Protein AF-0000000086936862 (afdb_homodimer)

pLDDT: mean 96.29, std 4.04, range [77.06, 98.94]

Foldseek 3Di:
DAAQAQAAEEEEVLLWFLNVLLVVVSVVRNYAEYEYEYQPPVSQVVSQVVCCVVRVRHHYHYQYADLLDLCRLLVSVVVSCVVPVAHAEYELDFAAAAAQDPVRLVSRLSNQAVSLVSNVVSNLCGAFVLNPHPAHEYEREAACLCVDDDPPDSVSNSVSRVNSLVVQLVCQDPVNCVRGVYAGEYEHEQAEPTPRNVRHYHNDVVSVVCVVVVSVVFAYDYSNLSSVQVVVCRRDPGGSWYWYRGDSDHIDTCRVVVVVVVCVVCVVVD/DAAQAQAAEEEEVLLWFLNVLLVVVSVVRNYAEYEYEEQPPVSQVVSQVVCCVVRVRHHYHYQYADLLDLCRLLVSVVVSCVVPVAHAEYELDFAAAAAQDPVRLVSRLSNQAVSLVSNVVSNLCGAFVLNPHPAHEYEREAACLCVDDDPPDSVSNSVSRVNSLVVQLVCQDPVNCVGGNYAGEYEHEQAEPTPRNVRHYHNDVVSVVCVVVVSVVFAYDYSNLSSVQVVVCRRDPGGSWYWYRGDSDHIDTCRVVVVVVVCVVCVVVD

Organism: Bombyx mandarina (NCBI:txid7092)

Secondary structure (DSSP, 8-state):
----TT-EEEEET-SSHHHHHHHHHHHTTT-SEEEEEES-HHHHHHHHHHHHHH-TTSEEEEEE--TTSHHHHHHHHHHHHHHHS---EEEE-----B-SSHHHHHHHHIIIIIHHHHHHHHHHHHH-GGGT---EEEEEEEEGGGT---SSS-HHHHHHHHHHHHHHHHHHSHHHHHHH-EEEEEEEE-SB-SHHHHT-B-SSHHHHHHHHHHHTTS--B-HHHHHHHHHHHHHHPPTT-EEEE-TT---EE-HHHHHHHHHHHHGGG-/----TT-EEEEET-SSHHHHHHHHHHHTTT-SEEEEEES-HHHHHHHHHHHHHH-TTSEEEEEE--TTSHHHHHHHHHHHHHHHS---EEEE-----B-SSHHHHHHHHIIIIIHHHHHHHHHHHHH-GGGT---EEEEEEEEGGGT---SSS-HHHHHHHHHHHHHHHHHTSHHHHHHH-EEEEEEEE-SB-SHHHHT-B-SSHHHHHHHHHHHTTS--B-HHHHHHHHHHHHHHPPTT-EEEE-TT---EE-HHHHHHHHHHHHGGG-

Solvent-accessible surface area (backbone atoms only — not comparable to full-atom values): 25466 Å² total; per-residue (Å²): 121,54,82,53,60,63,31,30,35,39,28,32,34,19,42,47,49,45,26,34,30,36,56,57,57,44,56,75,46,50,27,38,32,39,39,31,26,22,71,51,57,68,49,21,48,53,49,26,52,52,45,41,68,74,35,77,83,32,47,53,43,57,41,80,24,51,54,72,38,61,69,43,39,54,45,53,54,50,49,46,30,72,72,73,65,56,60,36,35,38,36,40,52,39,66,58,43,35,38,55,42,73,70,41,36,50,49,25,45,32,37,40,33,52,25,38,51,51,51,48,53,52,46,45,67,63,14,16,39,78,74,75,25,85,14,37,39,38,37,41,58,36,29,50,48,45,28,50,81,55,52,54,55,60,40,69,52,26,8,34,22,24,14,42,47,47,26,36,35,18,60,6,26,65,74,43,21,77,55,25,48,39,33,22,33,30,40,23,36,41,53,45,68,36,69,52,62,75,49,64,38,41,66,41,70,69,35,54,70,48,24,56,63,56,54,66,72,49,58,67,19,48,29,56,41,42,26,54,14,48,51,52,40,63,26,63,57,54,50,29,32,33,30,39,23,41,54,64,39,75,48,39,81,43,37,67,36,48,52,54,16,38,52,45,41,35,52,78,78,106,121,53,81,52,60,65,32,30,34,40,28,34,34,18,42,48,48,45,27,33,30,37,55,57,58,43,56,77,46,50,27,39,32,38,39,31,25,20,71,52,55,69,49,21,51,50,49,26,53,53,45,41,68,74,34,77,81,31,46,53,43,58,41,81,24,51,54,70,39,59,69,44,40,52,46,53,54,50,50,46,32,71,73,72,66,56,61,36,36,38,35,41,52,39,64,58,42,37,38,56,41,73,68,41,35,50,51,25,45,32,37,40,32,52,24,38,50,51,50,48,54,52,48,45,66,62,14,15,39,76,74,76,26,84,13,37,38,38,36,42,58,37,30,49,49,46,30,48,82,54,54,55,58,60,40,69,52,25,8,34,22,24,15,41,48,48,26,39,35,19,61,7,26,65,74,44,20,74,54,24,48,40,32,22,34,30,38,22,36,41,53,43,68,35,69,52,64,77,48,64,37,42,65,41,70,71,37,56,69,48,25,56,63,56,54,66,73,48,59,67,17,49,27,56,42,42,26,53,14,48,52,52,40,62,27,64,56,52,51,28,32,33,30,39,24,40,54,65,37,76,47,39,82,42,37,65,37,48,53,52,16,38,52,45,41,35,52,79,78,108

Radius of gyration: 23.07 Å; Cα contacts (8 Å, |Δi|>4): 1267; chains: 2; bounding box: 48×73×50 Å

Nearest PDB structures (foldseek):
  6jhb-assembly1_B-2  TM=8.219E-01  e=3.643E-16  Microcystis aeruginosa FACHB-905 = DIANCHI905
  6jha-assembly1_B-2  TM=8.390E-01  e=5.750E-15  Microcystis aeruginosa FACHB-905 = DIANCHI905
  6j7u-assembly1_A  TM=8.292E-01  e=4.784E-15  uncultured bacterium
  6jh7-assembly1_A-2  TM=8.142E-01  e=4.090E-14  Microcystis aeruginosa FACHB-905 = DIANCHI905
  5bp4-assembly6_L  TM=6.911E-01  e=1.338E-10  Mycolicibacterium smegmatis MC2 155

Structure (mmCIF, N/CA/C/O backbone):
data_AF-0000000086936862-model_v1
#
loop_
_entity.id
_entity.type
_entity.pdbx_description
1 polymer '15-hydroxyprostaglandin dehydrogenase'
#
loop_
_atom_site.group_PDB
_atom_site.id
_atom_site.type_symbol
_atom_site.label_atom_id
_atom_site.label_alt_id
_atom_site.label_comp_id
_atom_site.label_asym_id
_atom_site.label_entity_id
_atom_site.label_seq_id
_atom_site.pdbx_PDB_ins_code
_atom_site.Cartn_x
_atom_site.Cartn_y
_atom_site.Cartn_z
_atom_site.occupancy
_atom_site.B_iso_or_equiv
_atom_site.auth_seq_id
_atom_site.auth_comp_id
_atom_site.auth_asym_id
_atom_site.auth_atom_id
_atom_site.pdbx_PDB_model_num
ATOM 1 N N . MET A 1 1 ? -8.422 30.094 0.228 1 84.31 1 MET A N 1
ATOM 2 C CA . MET A 1 1 ? -7.188 29.734 0.913 1 84.31 1 MET A CA 1
ATOM 3 C C . MET A 1 1 ? -7.445 29.422 2.383 1 84.31 1 MET A C 1
ATOM 5 O O . MET A 1 1 ? -8.242 30.109 3.033 1 84.31 1 MET A O 1
ATOM 9 N N . TYR A 1 2 ? -6.875 28.328 2.826 1 90.19 2 TYR A N 1
ATOM 10 C CA . TYR A 1 2 ? -7.062 27.906 4.211 1 90.19 2 TYR A CA 1
ATOM 11 C C . TYR A 1 2 ? -6.043 28.578 5.125 1 90.19 2 TYR A C 1
ATOM 13 O O . TYR A 1 2 ? -4.848 28.578 4.836 1 90.19 2 TYR A O 1
ATOM 21 N N . ASP A 1 3 ? -6.496 29.109 6.16 1 93.38 3 ASP A N 1
ATOM 22 C CA . ASP A 1 3 ? -5.691 29.875 7.098 1 93.38 3 ASP A CA 1
ATOM 23 C C . ASP A 1 3 ? -5.027 28.969 8.133 1 93.38 3 ASP A C 1
ATOM 25 O O . ASP A 1 3 ? -5.652 28.031 8.625 1 93.38 3 ASP A O 1
ATOM 29 N N . LEU A 1 4 ? -3.762 29.266 8.453 1 96.44 4 LEU A N 1
ATOM 30 C CA . LEU A 1 4 ? -3.006 28.453 9.398 1 96.44 4 LEU A CA 1
ATOM 31 C C . LEU A 1 4 ? -2.85 29.172 10.734 1 96.44 4 LEU A C 1
ATOM 33 O O . LEU A 1 4 ? -2.348 28.594 11.703 1 96.44 4 LEU A O 1
ATOM 37 N N . LYS A 1 5 ? -3.301 30.391 10.812 1 95.25 5 LYS A N 1
ATOM 38 C CA . LYS A 1 5 ? -3.18 31.172 12.031 1 95.25 5 LYS A CA 1
ATOM 39 C C . LYS A 1 5 ? -3.91 30.5 13.195 1 95.25 5 LYS A C 1
ATOM 41 O O . LYS A 1 5 ? -5.031 30.016 13.031 1 95.25 5 LYS A O 1
ATOM 46 N N . ASP A 1 6 ? -3.229 30.375 14.328 1 95.62 6 ASP A N 1
ATOM 47 C CA . ASP A 1 6 ? -3.758 29.922 15.609 1 95.62 6 ASP A CA 1
ATOM 48 C C . ASP A 1 6 ? -4.152 28.438 15.539 1 95.62 6 ASP A C 1
ATOM 50 O O . ASP A 1 6 ? -4.984 27.984 16.328 1 95.62 6 ASP A O 1
ATOM 54 N N . LYS A 1 7 ? -3.619 27.688 14.609 1 97.31 7 LYS A N 1
ATOM 55 C CA . LYS A 1 7 ? -3.955 26.281 14.461 1 97.31 7 LYS A CA 1
ATOM 56 C C . LYS A 1 7 ? -3.105 25.406 15.391 1 97.31 7 LYS A C 1
ATOM 58 O O . LYS A 1 7 ? -2.01 25.812 15.789 1 97.31 7 LYS A O 1
ATOM 63 N N . VAL A 1 8 ? -3.648 24.328 15.766 1 98.19 8 VAL A N 1
ATOM 64 C CA . VAL A 1 8 ? -2.973 23.297 16.547 1 98.19 8 VAL A CA 1
ATOM 65 C C . VAL A 1 8 ? -2.553 22.141 15.633 1 98.19 8 VAL A C 1
ATOM 67 O O . VAL A 1 8 ? -3.396 21.5 15.008 1 98.19 8 VAL A O 1
ATOM 70 N N . VAL A 1 9 ? -1.196 21.859 15.625 1 98.69 9 VAL A N 1
ATOM 71 C CA . VAL A 1 9 ? -0.634 20.984 14.602 1 98.69 9 VAL A CA 1
ATOM 72 C C . VAL A 1 9 ? 0.092 19.812 15.258 1 98.69 9 VAL A C 1
ATOM 74 O O . VAL A 1 9 ? 0.768 19.984 16.281 1 98.69 9 VAL A O 1
ATOM 77 N N . ILE A 1 10 ? -0.115 18.609 14.742 1 98.88 10 ILE A N 1
ATOM 78 C CA . ILE A 1 10 ? 0.704 17.453 15.07 1 98.88 10 ILE A CA 1
ATOM 79 C C . ILE A 1 10 ? 1.496 17.016 13.844 1 98.88 10 ILE A C 1
ATOM 81 O O . ILE A 1 10 ? 0.944 16.922 12.742 1 98.88 10 ILE A O 1
ATOM 85 N N . ILE A 1 11 ? 2.785 16.828 13.992 1 98.94 11 ILE A N 1
ATOM 86 C CA . ILE A 1 11 ? 3.652 16.359 12.922 1 98.94 11 ILE A CA 1
ATOM 87 C C . ILE A 1 11 ? 4.367 15.086 13.359 1 98.94 11 ILE A C 1
ATOM 89 O O . ILE A 1 11 ? 5.117 15.094 14.344 1 98.94 11 ILE A O 1
ATOM 93 N N . THR A 1 12 ? 4.137 13.992 12.695 1 98.88 12 THR A N 1
ATOM 94 C CA . THR A 1 12 ? 4.945 12.805 12.938 1 98.88 12 THR A CA 1
ATOM 95 C C . THR A 1 12 ? 6.254 12.875 12.156 1 98.88 12 THR A C 1
ATOM 97 O O . THR A 1 12 ? 6.293 13.414 11.047 1 98.88 12 THR A O 1
ATOM 100 N N . GLY A 1 13 ? 7.266 12.25 12.711 1 98.19 13 GLY A N 1
ATOM 101 C CA . GLY A 1 13 ? 8.57 12.414 12.086 1 98.19 13 GLY A CA 1
ATOM 102 C C . GLY A 1 13 ? 9.016 13.859 12 1 98.19 13 GLY A C 1
ATOM 103 O O . GLY A 1 13 ? 9.531 14.297 10.961 1 98.19 13 GLY A O 1
ATOM 104 N N . GLY A 1 14 ? 8.789 14.578 13.031 1 98.31 14 GLY A N 1
ATOM 105 C CA . GLY A 1 14 ? 8.93 16.031 12.938 1 98.31 14 GLY A CA 1
ATOM 106 C C . GLY A 1 14 ? 10.297 16.516 13.383 1 98.31 14 GLY A C 1
ATOM 107 O O . GLY A 1 14 ? 10.609 17.703 13.234 1 98.31 14 GLY A O 1
ATOM 108 N N . ALA A 1 15 ? 11.188 15.602 13.852 1 97.44 15 ALA A N 1
ATOM 109 C CA . ALA A 1 15 ? 12.414 16.062 14.508 1 97.44 15 ALA A CA 1
ATOM 110 C C . ALA A 1 15 ? 13.539 16.25 13.492 1 97.44 15 ALA A C 1
ATOM 112 O O . ALA A 1 15 ? 14.539 16.891 13.781 1 97.44 15 ALA A O 1
ATOM 113 N N . ASN A 1 16 ? 13.391 15.648 12.297 1 94.5 16 ASN A N 1
ATOM 114 C CA . ASN A 1 16 ? 14.469 15.672 11.312 1 94.5 16 ASN A CA 1
ATOM 115 C C . ASN A 1 16 ? 13.93 15.891 9.898 1 94.5 16 ASN A C 1
ATOM 117 O O . ASN A 1 16 ? 12.719 15.82 9.672 1 94.5 16 ASN A O 1
ATOM 121 N N . GLY A 1 17 ? 14.82 16.234 9.039 1 95.88 17 GLY A N 1
ATOM 122 C CA . GLY A 1 17 ? 14.492 16.266 7.621 1 95.88 17 GLY A CA 1
ATOM 123 C C . GLY A 1 17 ? 13.367 17.234 7.297 1 95.88 17 GLY A C 1
ATOM 124 O O . GLY A 1 17 ? 13.398 18.391 7.715 1 95.88 17 GLY A O 1
ATOM 125 N N . ILE A 1 18 ? 12.445 16.766 6.473 1 97.56 18 ILE A N 1
ATOM 126 C CA . ILE A 1 18 ? 11.328 17.594 6.035 1 97.56 18 ILE A CA 1
ATOM 127 C C . ILE A 1 18 ? 10.469 17.969 7.242 1 97.56 18 ILE A C 1
ATOM 129 O O . ILE A 1 18 ? 9.938 19.078 7.301 1 97.56 18 ILE A O 1
ATOM 133 N N . GLY A 1 19 ? 10.375 17.031 8.25 1 98.06 19 GLY A N 1
ATOM 134 C CA . GLY A 1 19 ? 9.617 17.312 9.461 1 98.06 19 GLY A CA 1
ATOM 135 C C . GLY A 1 19 ? 10.117 18.531 10.219 1 98.06 19 GLY A C 1
ATOM 136 O O . GLY A 1 19 ? 9.328 19.391 10.602 1 98.06 19 GLY A O 1
ATOM 137 N N . GLU A 1 20 ? 11.398 18.578 10.359 1 97.56 20 GLU A N 1
ATOM 138 C CA . GLU A 1 20 ? 12.016 19.734 11.008 1 97.56 20 GLU A CA 1
ATOM 139 C C . GLU A 1 20 ? 11.703 21.016 10.25 1 97.56 20 GLU A C 1
ATOM 141 O O . GLU A 1 20 ? 11.391 22.047 10.852 1 97.56 20 GLU A O 1
ATOM 146 N N . SER A 1 21 ? 11.797 20.953 8.953 1 97.62 21 SER A N 1
ATOM 147 C CA . SER A 1 21 ? 11.516 22.109 8.109 1 97.62 21 SER A CA 1
ATOM 148 C C . SER A 1 21 ? 10.047 22.516 8.195 1 97.62 21 SER A C 1
ATOM 150 O O . SER A 1 21 ? 9.719 23.703 8.109 1 97.62 21 SER A O 1
ATOM 152 N N . PHE A 1 22 ? 9.117 21.516 8.336 1 98.19 22 PHE A N 1
AT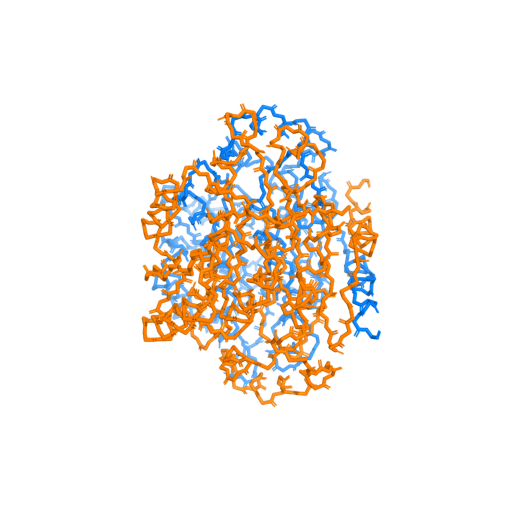OM 153 C CA . PHE A 1 22 ? 7.703 21.812 8.555 1 98.19 22 PHE A CA 1
ATOM 154 C C . PHE A 1 22 ? 7.516 22.672 9.797 1 98.19 22 PHE A C 1
ATOM 156 O O . PHE A 1 22 ? 6.793 23.672 9.758 1 98.19 22 PHE A O 1
ATOM 163 N N . VAL A 1 23 ? 8.164 22.25 10.867 1 97.75 23 VAL A N 1
ATOM 164 C CA . VAL A 1 23 ? 8.023 22.953 12.141 1 97.75 23 VAL A CA 1
ATOM 165 C C . VAL A 1 23 ? 8.43 24.406 11.969 1 97.75 23 VAL A C 1
ATOM 167 O O . VAL A 1 23 ? 7.676 25.312 12.336 1 97.75 23 VAL A O 1
ATOM 170 N N . GLN A 1 24 ? 9.539 24.656 11.336 1 94.88 24 GLN A N 1
ATOM 171 C CA . GLN A 1 24 ? 10.07 26 11.156 1 94.88 24 GLN A CA 1
ATOM 172 C C . GLN A 1 24 ? 9.156 26.828 10.266 1 94.88 24 GLN A C 1
ATOM 174 O O . GLN A 1 24 ? 8.82 27.969 10.602 1 94.88 24 GLN A O 1
ATOM 179 N N . ASN A 1 25 ? 8.727 26.281 9.18 1 95.06 25 ASN A N 1
ATOM 180 C CA . ASN A 1 25 ? 7.898 27.016 8.227 1 95.06 25 ASN A CA 1
ATOM 181 C C . ASN A 1 25 ? 6.5 27.281 8.781 1 95.06 25 ASN A C 1
ATOM 183 O O . ASN A 1 25 ? 5.906 28.328 8.508 1 95.06 25 ASN A O 1
ATOM 187 N N . LEU A 1 26 ? 5.984 26.359 9.578 1 96.62 26 LEU A N 1
ATOM 188 C CA . LEU A 1 26 ? 4.66 26.531 10.164 1 96.62 26 LEU A CA 1
ATOM 189 C C . LEU A 1 26 ? 4.668 27.641 11.211 1 96.62 26 LEU A C 1
ATOM 191 O O . LEU A 1 26 ? 3.682 28.375 11.352 1 96.62 26 LEU A O 1
ATOM 195 N N . LEU A 1 27 ? 5.738 27.781 11.914 1 95.12 27 LEU A N 1
ATOM 196 C CA . LEU A 1 27 ? 5.832 28.812 12.945 1 95.12 27 LEU A CA 1
ATOM 197 C C . LEU A 1 27 ? 5.82 30.203 12.312 1 95.12 27 LEU A C 1
ATOM 199 O O . LEU A 1 27 ? 5.402 31.172 12.945 1 95.12 27 LEU A O 1
ATOM 203 N N . GLU A 1 28 ? 6.25 30.266 11.047 1 92.62 28 GLU A N 1
ATOM 204 C CA . GLU A 1 28 ? 6.199 31.531 10.312 1 92.62 28 GLU A CA 1
ATOM 205 C C . GLU A 1 28 ? 4.762 31.906 9.945 1 92.62 28 GLU A C 1
ATOM 207 O O . GLU A 1 28 ? 4.488 33.031 9.578 1 92.62 28 GLU A O 1
ATOM 212 N N . GLU A 1 29 ? 3.779 30.984 10.102 1 92.81 29 GLU A N 1
ATOM 213 C CA . GLU A 1 29 ? 2.373 31.172 9.766 1 92.81 29 GLU A CA 1
ATOM 214 C C . GLU A 1 29 ? 1.547 31.484 11.008 1 92.81 29 GLU A C 1
ATOM 216 O O . GLU A 1 29 ? 0.319 31.391 10.984 1 92.81 29 GLU A O 1
ATOM 221 N N . ASP A 1 30 ? 2.139 31.828 12.172 1 91.56 30 ASP A N 1
ATOM 222 C CA . ASP A 1 30 ? 1.492 32.188 13.43 1 91.56 30 ASP A CA 1
ATOM 223 C C . ASP A 1 30 ? 0.668 31.016 13.977 1 91.56 30 ASP A C 1
ATOM 225 O O . ASP A 1 30 ? -0.499 31.188 14.336 1 91.56 30 ASP A O 1
ATOM 229 N N . ILE A 1 31 ? 1.194 29.891 13.914 1 95 31 ILE A N 1
ATOM 230 C CA . ILE A 1 31 ? 0.595 28.688 14.477 1 95 31 ILE A CA 1
ATOM 231 C C . ILE A 1 31 ? 0.538 28.797 16 1 95 31 ILE A C 1
ATOM 233 O O . ILE A 1 31 ? 1.431 29.391 16.609 1 95 31 ILE A O 1
ATOM 237 N N . LYS A 1 32 ? -0.53 28.25 16.594 1 95.25 32 LYS A N 1
ATOM 238 C CA . LYS A 1 32 ? -0.708 28.297 18.031 1 95.25 32 LYS A CA 1
ATOM 239 C C . LYS A 1 32 ? 0.155 27.266 18.734 1 95.25 32 LYS A C 1
ATOM 241 O O . LYS A 1 32 ? 0.77 27.547 19.766 1 95.25 32 LYS A O 1
ATOM 246 N N . PHE A 1 33 ? 0.128 26.109 18.203 1 97.5 33 PHE A N 1
ATOM 247 C CA . PHE A 1 33 ? 0.76 24.984 18.891 1 97.5 33 PHE A CA 1
ATOM 248 C C . PHE A 1 33 ? 1.214 23.938 17.891 1 97.5 33 PHE A C 1
ATOM 250 O O . PHE A 1 33 ? 0.488 23.609 16.938 1 97.5 33 PHE A O 1
ATOM 257 N N . ILE A 1 34 ? 2.461 23.453 18.062 1 98.44 34 ILE A N 1
ATOM 258 C CA . ILE A 1 34 ? 2.971 22.344 17.266 1 98.44 34 ILE A CA 1
ATOM 259 C C . ILE A 1 34 ? 3.461 21.219 18.172 1 98.44 34 ILE A C 1
ATOM 261 O O . ILE A 1 34 ? 4.32 21.453 19.031 1 98.44 34 ILE A O 1
ATOM 265 N N . ALA A 1 35 ? 2.883 20.031 18.078 1 98.75 35 ALA A N 1
ATOM 266 C CA . ALA A 1 35 ? 3.436 18.828 18.688 1 98.75 35 ALA A CA 1
ATOM 267 C C . ALA A 1 35 ? 4.32 18.062 17.703 1 98.75 35 ALA A C 1
ATOM 269 O O . ALA A 1 35 ? 3.857 17.656 16.641 1 98.75 35 ALA A O 1
ATOM 270 N N . ILE A 1 36 ? 5.59 17.891 18.078 1 98.69 36 ILE A N 1
ATOM 271 C CA . ILE A 1 36 ? 6.566 17.141 17.297 1 98.69 36 ILE A CA 1
ATOM 272 C C . ILE A 1 36 ? 6.656 15.711 17.797 1 98.69 36 ILE A C 1
ATOM 274 O O . ILE A 1 36 ? 7.117 15.469 18.906 1 98.69 36 ILE A O 1
ATOM 278 N N . LEU A 1 37 ? 6.195 14.781 17 1 98.88 37 LEU A N 1
ATOM 279 C CA . LEU A 1 37 ? 6.316 13.367 17.344 1 98.88 37 LEU A CA 1
ATOM 280 C C . LEU A 1 37 ? 7.488 12.727 16.625 1 98.88 37 LEU A C 1
ATOM 282 O O . LEU A 1 37 ? 7.566 12.781 15.391 1 98.88 37 LEU A O 1
ATOM 286 N N . ASP A 1 38 ? 8.352 12.109 17.359 1 98.75 38 ASP A N 1
ATOM 287 C CA . ASP A 1 38 ? 9.516 11.453 16.766 1 98.75 38 ASP A CA 1
ATOM 288 C C . ASP A 1 38 ? 10.172 10.5 17.766 1 98.75 38 ASP A C 1
ATOM 290 O O . ASP A 1 38 ? 9.891 10.562 18.969 1 98.75 38 ASP A O 1
ATOM 294 N N . THR A 1 39 ? 11 9.602 17.25 1 98.5 39 THR A N 1
ATOM 295 C CA . THR A 1 39 ? 11.727 8.695 18.141 1 98.5 39 THR A CA 1
ATOM 296 C C . THR A 1 39 ? 13.062 9.305 18.547 1 98.5 39 THR A C 1
ATOM 298 O O . THR A 1 39 ? 13.695 8.844 19.5 1 98.5 39 THR A O 1
ATOM 301 N N . ASP A 1 40 ? 13.555 10.281 17.797 1 98.06 40 ASP A N 1
ATOM 302 C CA . ASP A 1 40 ? 14.852 10.898 18.062 1 98.06 40 ASP A CA 1
ATOM 303 C C . ASP A 1 40 ? 14.734 11.961 19.156 1 98.06 40 ASP A C 1
ATOM 305 O O . ASP A 1 40 ? 14.539 13.141 18.875 1 98.06 40 ASP A O 1
ATOM 309 N N . VAL A 1 41 ? 15.031 11.555 20.344 1 98.44 41 VAL A N 1
ATOM 310 C CA . VAL A 1 41 ? 14.812 12.398 21.531 1 98.44 41 VAL A CA 1
ATOM 311 C C . VAL A 1 41 ? 15.734 13.609 21.469 1 98.44 41 VAL A C 1
ATOM 313 O O . VAL A 1 41 ? 15.297 14.742 21.688 1 98.44 41 VAL A O 1
ATOM 316 N N . GLU A 1 42 ? 16.969 13.375 21.141 1 98.5 42 GLU A N 1
ATOM 317 C CA . GLU A 1 42 ? 17.953 14.461 21.125 1 98.5 42 GLU A CA 1
ATOM 318 C C . GLU A 1 42 ? 17.578 15.523 20.109 1 98.5 42 GLU A C 1
ATOM 320 O O . GLU A 1 42 ? 17.516 16.719 20.422 1 98.5 42 GLU A O 1
ATOM 325 N N . ALA A 1 43 ? 17.297 15.133 18.906 1 98.06 43 ALA A N 1
ATOM 326 C CA . ALA A 1 43 ? 16.938 16.062 17.828 1 98.06 43 ALA A CA 1
ATOM 327 C C . ALA A 1 43 ? 15.633 16.781 18.141 1 98.06 43 ALA A C 1
ATOM 329 O O . ALA A 1 43 ? 15.5 17.984 17.891 1 98.06 43 ALA A O 1
ATOM 330 N N . GLY A 1 44 ? 14.672 16.031 18.703 1 98.38 44 GLY A N 1
ATOM 331 C CA . GLY A 1 44 ? 13.375 16.594 19.031 1 98.38 44 GLY A CA 1
ATOM 332 C C . GLY A 1 44 ? 13.438 17.656 20.109 1 98.38 44 GLY A C 1
ATOM 333 O O . GLY A 1 44 ? 12.852 18.734 19.969 1 98.38 44 GLY A O 1
ATOM 334 N N . GLU A 1 45 ? 14.141 17.359 21.141 1 98.06 45 GLU A N 1
ATOM 335 C CA . GLU A 1 45 ? 14.273 18.312 22.25 1 98.06 45 GLU A CA 1
ATOM 336 C C . GLU A 1 45 ? 15.07 19.547 21.828 1 98.06 45 GLU A C 1
ATOM 338 O O . GLU A 1 45 ? 14.719 20.672 22.203 1 98.06 45 GLU A O 1
ATOM 343 N N . MET A 1 46 ? 16.125 19.297 21.062 1 97.88 46 MET A N 1
ATOM 344 C CA . MET A 1 46 ? 16.906 20.422 20.547 1 97.88 46 MET A CA 1
ATOM 345 C C . MET A 1 46 ? 16.047 21.344 19.688 1 97.88 46 MET A C 1
ATOM 347 O O . MET A 1 46 ? 16.141 22.562 19.781 1 97.88 46 MET A O 1
ATOM 351 N N . LEU A 1 47 ? 15.227 20.766 18.828 1 97.69 47 LEU A N 1
ATOM 352 C CA . LEU A 1 47 ? 14.352 21.547 17.969 1 97.69 47 LEU A CA 1
ATOM 353 C C . LEU A 1 47 ? 13.328 22.328 18.781 1 97.69 47 LEU A C 1
ATOM 355 O O . LEU A 1 47 ? 13.094 23.516 18.547 1 97.69 47 LEU A O 1
ATOM 359 N N . GLN A 1 48 ? 12.703 21.641 19.75 1 97.25 48 GLN A N 1
ATOM 360 C CA . GLN A 1 48 ? 11.742 22.297 20.641 1 97.25 48 GLN A CA 1
ATOM 361 C C . GLN A 1 48 ? 12.352 23.516 21.312 1 97.25 48 GLN A C 1
ATOM 363 O O . GLN A 1 48 ? 11.773 24.594 21.281 1 97.25 48 GLN A O 1
ATOM 368 N N . ASP A 1 49 ? 13.531 23.344 21.859 1 96.44 49 ASP A N 1
ATOM 369 C CA . ASP A 1 49 ? 14.188 24.422 22.594 1 96.44 49 ASP A CA 1
ATOM 370 C C . ASP A 1 49 ? 14.539 25.594 21.672 1 96.44 49 ASP A C 1
ATOM 372 O O . ASP A 1 49 ? 14.32 26.75 22.031 1 96.44 49 ASP A O 1
ATOM 376 N N . LYS A 1 50 ? 15.055 25.234 20.547 1 96 50 LYS A N 1
ATOM 377 C CA . LYS A 1 50 ? 15.43 26.25 19.578 1 96 50 LYS A CA 1
ATOM 378 C C . LYS A 1 50 ? 14.211 27.062 19.141 1 96 50 LYS A C 1
ATOM 380 O O . LYS A 1 50 ? 14.266 28.297 19.094 1 96 50 LYS A O 1
ATOM 385 N N . MET A 1 51 ? 13.102 26.406 18.859 1 95 51 MET A N 1
ATOM 386 C CA . MET A 1 51 ? 11.906 27.078 18.359 1 95 51 MET A CA 1
ATOM 387 C C . MET A 1 51 ? 11.242 27.906 19.453 1 95 51 MET A C 1
ATOM 389 O O . MET A 1 51 ? 10.734 28.984 19.203 1 95 51 MET A O 1
ATOM 393 N N . MET A 1 52 ? 11.258 27.375 20.672 1 92.94 52 MET A N 1
ATOM 394 C CA . MET A 1 52 ? 10.656 28.094 21.797 1 92.94 52 MET A CA 1
ATOM 395 C C . MET A 1 52 ? 11.43 29.391 22.078 1 92.94 52 MET A C 1
ATOM 397 O O . MET A 1 52 ? 10.836 30.391 22.5 1 92.94 52 MET A O 1
ATOM 401 N N . THR A 1 53 ? 12.672 29.359 21.734 1 92.56 53 THR A N 1
ATOM 402 C CA . THR A 1 53 ? 13.5 30.547 21.922 1 92.56 53 THR A CA 1
ATOM 403 C C . THR A 1 53 ? 13.242 31.578 20.812 1 92.56 53 THR A C 1
ATOM 405 O O . THR A 1 53 ? 13.148 32.781 21.094 1 92.56 53 THR A O 1
ATOM 408 N N . GLU A 1 54 ? 13.039 31.109 19.688 1 91.31 54 GLU A N 1
ATOM 409 C CA . GLU A 1 54 ? 12.938 31.984 18.516 1 91.31 54 GLU A CA 1
ATOM 410 C C . GLU A 1 54 ? 11.508 32.469 18.328 1 91.31 54 GLU A C 1
ATOM 412 O O . GLU A 1 54 ? 11.297 33.562 17.812 1 91.31 54 GLU A O 1
ATOM 417 N N . TYR A 1 55 ? 10.586 31.656 18.734 1 89.06 55 TYR A N 1
ATOM 418 C CA . TYR A 1 55 ? 9.172 32 18.562 1 89.06 55 TYR A CA 1
ATOM 419 C C . TYR A 1 55 ? 8.438 32 19.891 1 89.06 55 TYR A C 1
ATOM 421 O O . TYR A 1 55 ? 7.777 31.031 20.25 1 89.06 55 TYR A O 1
ATOM 429 N N . ALA A 1 56 ? 8.359 33.094 20.531 1 79.12 56 ALA A N 1
ATOM 430 C CA . ALA A 1 56 ? 7.871 33.219 21.891 1 79.12 56 ALA A CA 1
ATOM 431 C C . ALA A 1 56 ? 6.355 33.062 21.953 1 79.12 56 ALA A C 1
ATOM 433 O O . ALA A 1 56 ? 5.805 32.656 22.984 1 79.12 56 ALA A O 1
ATOM 434 N N . ASN A 1 57 ? 5.699 33.281 20.859 1 77.19 57 ASN A N 1
ATOM 435 C CA . ASN A 1 57 ? 4.242 33.281 20.859 1 77.19 57 ASN A CA 1
ATOM 436 C C . ASN A 1 57 ? 3.674 31.922 20.484 1 77.19 57 ASN A C 1
ATOM 438 O O . ASN A 1 57 ? 2.459 31.719 20.531 1 77.19 57 ASN A O 1
ATOM 442 N N . SER A 1 58 ? 4.508 31.078 20.031 1 78.62 58 SER A N 1
ATOM 443 C CA . SER A 1 58 ? 4.074 29.75 19.641 1 78.62 58 SER A CA 1
ATOM 444 C C . SER A 1 58 ? 4.652 28.688 20.594 1 78.62 58 SER A C 1
ATOM 446 O O . SER A 1 58 ? 5.766 28.844 21.094 1 78.62 58 SER A O 1
ATOM 448 N N . LYS A 1 59 ? 3.742 27.797 20.828 1 91.19 59 LYS A N 1
ATOM 449 C CA . LYS A 1 59 ? 4.227 26.688 21.656 1 91.19 59 LYS A CA 1
ATOM 450 C C . LYS A 1 59 ? 4.609 25.484 20.797 1 91.19 59 LYS A C 1
ATOM 452 O O . LYS A 1 59 ? 3.861 25.094 19.906 1 91.19 59 LYS A O 1
ATOM 457 N N . VAL A 1 60 ? 5.82 25.078 20.969 1 97 60 VAL A N 1
ATOM 458 C CA . VAL A 1 60 ? 6.316 23.859 20.344 1 97 60 VAL A CA 1
ATOM 459 C C . VAL A 1 60 ? 6.645 22.812 21.406 1 97 60 VAL A C 1
ATOM 461 O O . VAL A 1 60 ? 7.316 23.109 22.391 1 97 60 VAL A O 1
ATOM 464 N N . LYS A 1 61 ? 6.09 21.609 21.25 1 97.81 61 LYS A N 1
ATOM 465 C CA . LYS A 1 61 ? 6.32 20.547 22.219 1 97.81 61 LYS A CA 1
ATOM 466 C C . LYS A 1 61 ? 6.793 19.266 21.531 1 97.81 61 LYS A C 1
ATOM 468 O O . LYS A 1 61 ? 6.141 18.781 20.609 1 97.81 61 LYS A O 1
ATOM 473 N N . PHE A 1 62 ? 7.914 18.766 21.984 1 98.38 62 PHE A N 1
ATOM 474 C CA . PHE A 1 62 ? 8.383 17.453 21.516 1 98.38 62 PHE A CA 1
ATOM 475 C C . PHE A 1 62 ? 7.77 16.344 22.359 1 98.38 62 PHE A C 1
ATOM 477 O O . PHE A 1 62 ? 7.703 16.438 23.578 1 98.38 62 PHE A O 1
ATOM 484 N N . ILE A 1 63 ? 7.238 15.336 21.719 1 98.62 63 ILE A N 1
ATOM 485 C CA . ILE A 1 63 ? 6.734 14.117 22.344 1 98.62 63 ILE A CA 1
ATOM 486 C C . ILE A 1 63 ? 7.441 12.898 21.734 1 98.62 63 ILE A C 1
ATOM 488 O O . ILE A 1 63 ? 7.32 12.633 20.531 1 98.62 63 ILE A O 1
ATOM 492 N N . GLN A 1 64 ? 8.242 12.195 22.562 1 98.75 64 GLN A N 1
ATOM 493 C CA . GLN A 1 64 ? 8.82 10.945 22.078 1 98.75 64 GLN A CA 1
ATOM 494 C C . GLN A 1 64 ? 7.73 9.953 21.672 1 98.75 64 GLN A C 1
ATOM 496 O O . GLN A 1 64 ? 6.844 9.648 22.469 1 98.75 64 GLN A O 1
ATOM 501 N N . CYS A 1 65 ? 7.828 9.477 20.422 1 98.81 65 CYS A N 1
ATOM 502 C CA . CYS A 1 65 ? 6.758 8.625 19.922 1 98.81 65 CYS A CA 1
ATOM 503 C C . CYS A 1 65 ? 7.262 7.703 18.812 1 98.81 65 CYS A C 1
ATOM 505 O O . CYS A 1 65 ? 7.75 8.172 17.781 1 98.81 65 CYS A O 1
ATOM 507 N N . ASP A 1 66 ? 7.238 6.457 19.094 1 98.75 66 ASP A N 1
ATOM 508 C CA . ASP A 1 66 ? 7.316 5.484 18.016 1 98.75 66 ASP A CA 1
ATOM 509 C C . ASP A 1 66 ? 5.945 5.27 17.375 1 98.75 66 ASP A C 1
ATOM 511 O O . ASP A 1 66 ? 5.078 4.609 17.953 1 98.75 66 ASP A O 1
ATOM 515 N N . VAL A 1 67 ? 5.809 5.793 16.172 1 98.69 67 VAL A N 1
ATOM 516 C CA . VAL A 1 67 ? 4.496 5.836 15.539 1 98.69 67 VAL A CA 1
ATOM 517 C C . VAL A 1 67 ? 4.012 4.414 15.266 1 98.69 67 VAL A C 1
ATOM 519 O O . VAL A 1 67 ? 2.832 4.199 14.961 1 98.69 67 VAL A O 1
ATOM 522 N N . THR A 1 68 ? 4.941 3.381 15.32 1 98.06 68 THR A N 1
ATOM 523 C CA . THR A 1 68 ? 4.547 2 15.07 1 98.06 68 THR A CA 1
ATOM 524 C C . THR A 1 68 ? 3.91 1.387 16.312 1 98.06 68 THR A C 1
ATOM 526 O O . THR A 1 68 ? 3.391 0.27 16.266 1 98.06 68 THR A O 1
ATOM 529 N N . VAL A 1 69 ? 3.998 2.072 17.422 1 98.12 69 VAL A N 1
ATOM 530 C CA . VAL A 1 69 ? 3.359 1.66 18.656 1 98.12 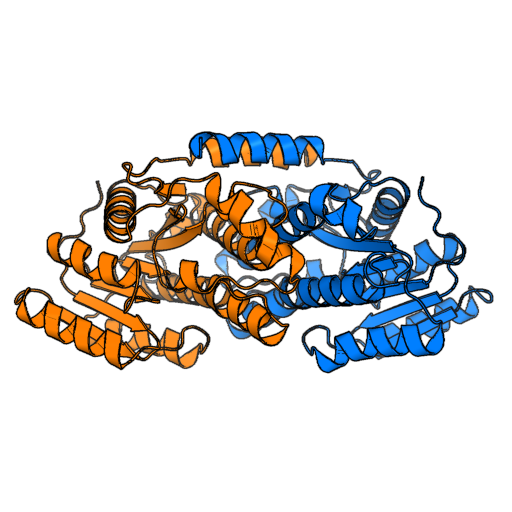69 VAL A CA 1
ATOM 531 C C . VAL A 1 69 ? 2.066 2.447 18.859 1 98.12 69 VAL A C 1
ATOM 533 O O . VAL A 1 69 ? 2.1 3.613 19.266 1 98.12 69 VAL A O 1
ATOM 536 N N . ASP A 1 70 ? 0.957 1.761 18.719 1 97.06 70 ASP A N 1
ATOM 537 C CA . ASP A 1 70 ? -0.344 2.424 18.719 1 97.06 70 ASP A CA 1
ATOM 538 C C . ASP A 1 70 ? -0.564 3.207 20.016 1 97.06 70 ASP A C 1
ATOM 540 O O . ASP A 1 70 ? -1.051 4.34 19.984 1 97.06 70 ASP A O 1
ATOM 544 N N . GLU A 1 71 ? -0.231 2.611 21.047 1 97.75 71 GLU A N 1
ATOM 545 C CA . GLU A 1 71 ? -0.426 3.266 22.344 1 97.75 71 GLU A CA 1
ATOM 546 C C . GLU A 1 71 ? 0.344 4.582 22.406 1 97.75 71 GLU A C 1
ATOM 548 O O . GLU A 1 71 ? -0.141 5.559 22.984 1 97.75 71 GLU A O 1
ATOM 553 N N . GLU A 1 72 ? 1.538 4.621 21.875 1 98.75 72 GLU A N 1
ATOM 554 C CA . GLU A 1 72 ? 2.326 5.852 21.859 1 98.75 72 GLU A CA 1
ATOM 555 C C . GLU A 1 72 ? 1.719 6.883 20.906 1 98.75 72 GLU A C 1
ATOM 557 O O . GLU A 1 72 ? 1.579 8.055 21.266 1 98.75 72 GLU A O 1
ATOM 562 N N . LEU A 1 73 ? 1.321 6.449 19.766 1 98.69 73 LEU A N 1
ATOM 563 C CA . LEU A 1 73 ? 0.763 7.352 18.766 1 98.69 73 LEU A CA 1
ATOM 564 C C . LEU A 1 73 ? -0.55 7.957 19.25 1 98.69 73 LEU A C 1
ATOM 566 O O . LEU A 1 73 ? -0.699 9.18 19.281 1 98.69 73 LEU A O 1
ATOM 570 N N . PHE A 1 74 ? -1.445 7.102 19.672 1 98.62 74 PHE A N 1
ATOM 571 C CA . PHE A 1 74 ? -2.744 7.574 20.141 1 98.62 74 PHE A CA 1
ATOM 572 C C . PHE A 1 74 ? -2.598 8.391 21.422 1 98.62 74 PHE A C 1
ATOM 574 O O . PHE A 1 74 ? -3.285 9.398 21.594 1 98.62 74 PHE A O 1
ATOM 581 N N . GLY A 1 75 ? -1.674 7.93 22.219 1 98.69 75 GLY A N 1
ATOM 582 C CA . GLY A 1 75 ? -1.407 8.68 23.438 1 98.69 75 GLY A CA 1
ATOM 583 C C . GLY A 1 75 ? -0.933 10.094 23.188 1 98.69 75 GLY A C 1
ATOM 584 O O . GLY A 1 75 ? -1.317 11.023 23.891 1 98.69 75 GLY A O 1
ATOM 585 N N . ALA A 1 76 ? -0.102 10.289 22.172 1 98.81 76 ALA A N 1
ATOM 586 C CA . ALA A 1 76 ? 0.381 11.617 21.812 1 98.81 76 ALA A CA 1
ATOM 587 C C . ALA A 1 76 ? -0.768 12.516 21.359 1 98.81 76 ALA A C 1
ATOM 589 O O . ALA A 1 76 ? -0.819 13.695 21.719 1 98.81 76 ALA A O 1
ATOM 590 N N . PHE A 1 77 ? -1.681 11.984 20.562 1 98.75 77 PHE A N 1
ATOM 591 C CA . PHE A 1 77 ? -2.857 12.734 20.125 1 98.75 77 PHE A CA 1
ATOM 592 C C . PHE A 1 77 ? -3.705 13.148 21.328 1 98.75 77 PHE A C 1
ATOM 594 O O . PHE A 1 77 ? -4.121 14.305 21.438 1 98.75 77 PHE A O 1
ATOM 601 N N . ASP A 1 78 ? -3.912 12.188 22.203 1 98.31 78 ASP A N 1
ATOM 602 C CA . ASP A 1 78 ? -4.73 12.445 23.375 1 98.31 78 ASP A CA 1
ATOM 603 C C . ASP A 1 78 ? -4.086 13.5 24.266 1 98.31 78 ASP A C 1
ATOM 605 O O . ASP A 1 78 ? -4.781 14.336 24.859 1 98.31 78 ASP A O 1
ATOM 609 N N . ASP A 1 79 ? -2.822 13.438 24.375 1 98.06 79 ASP A N 1
ATOM 610 C CA . ASP A 1 79 ? -2.098 14.422 25.188 1 98.06 79 ASP A CA 1
ATOM 611 C C . ASP A 1 79 ? -2.301 15.836 24.641 1 98.06 79 ASP A C 1
ATOM 613 O O . ASP A 1 79 ? -2.494 16.781 25.422 1 98.06 79 ASP A O 1
ATOM 617 N N . VAL A 1 80 ? -2.232 16.031 23.344 1 98.25 80 VAL A N 1
ATOM 618 C CA . VAL A 1 80 ? -2.416 17.328 22.719 1 98.25 80 VAL A CA 1
ATOM 619 C C . VAL A 1 80 ? -3.836 17.828 22.969 1 98.25 80 VAL A C 1
ATOM 621 O O . VAL A 1 80 ? -4.039 19 23.328 1 98.25 80 VAL A O 1
ATOM 624 N N . VAL A 1 81 ? -4.809 16.969 22.828 1 97.81 81 VAL A N 1
ATOM 625 C CA . VAL A 1 81 ? -6.203 17.344 23.031 1 97.81 81 VAL A CA 1
ATOM 626 C C . VAL A 1 81 ? -6.418 17.719 24.5 1 97.81 81 VAL A C 1
ATOM 628 O O . VAL A 1 81 ? -7.133 18.688 24.797 1 97.81 81 VAL A O 1
ATOM 631 N N . LYS A 1 82 ? -5.812 16.938 25.359 1 97.56 82 LYS A N 1
ATOM 632 C CA . LYS A 1 82 ? -5.926 17.234 26.781 1 97.56 82 LYS A CA 1
ATOM 633 C C . LYS A 1 82 ? -5.324 18.609 27.109 1 97.56 82 LYS A C 1
ATOM 635 O O . LYS A 1 82 ? -5.871 19.359 27.906 1 97.56 82 LYS A O 1
ATOM 640 N N . GLU A 1 83 ? -4.285 18.906 26.469 1 96.38 83 GLU A N 1
ATOM 641 C CA . GLU A 1 83 ? -3.541 20.125 26.766 1 96.38 83 GLU A CA 1
ATOM 642 C C . GLU A 1 83 ? -4.176 21.344 26.094 1 96.38 83 GLU A C 1
ATOM 644 O O . GLU A 1 83 ? -4.277 22.406 26.703 1 96.38 83 GLU A O 1
ATOM 649 N N . ILE A 1 84 ? -4.57 21.234 24.812 1 96.5 84 ILE A N 1
ATOM 650 C CA . ILE A 1 84 ? -4.949 22.406 24.031 1 96.5 84 ILE A CA 1
ATOM 651 C C . ILE A 1 84 ? -6.453 22.391 23.766 1 96.5 84 ILE A C 1
ATOM 653 O O . ILE A 1 84 ? -7.055 23.438 23.5 1 96.5 84 ILE A O 1
ATOM 657 N N . GLY A 1 85 ? -7.059 21.141 23.734 1 96.38 85 GLY A N 1
ATOM 658 C CA . GLY A 1 85 ? -8.5 21.016 23.562 1 96.38 85 GLY A CA 1
ATOM 659 C C . GLY A 1 85 ? -8.906 20.5 22.203 1 96.38 85 GLY A C 1
ATOM 660 O O . GLY A 1 85 ? -9.945 19.859 22.062 1 96.38 85 GLY A O 1
ATOM 661 N N . TYR A 1 86 ? -8.125 20.797 21.188 1 96.81 86 TYR A N 1
ATOM 662 C CA . TYR A 1 86 ? -8.484 20.391 19.828 1 96.81 86 TYR A CA 1
ATOM 663 C C . TYR A 1 86 ? -7.246 20.25 18.953 1 96.81 86 TYR A C 1
ATOM 665 O O . TYR A 1 86 ? -6.129 20.531 19.406 1 96.81 86 TYR A O 1
ATOM 673 N N . ILE A 1 87 ? -7.422 19.609 17.828 1 98.19 87 ILE A N 1
ATOM 674 C CA . ILE A 1 87 ? -6.414 19.484 16.797 1 98.19 87 ILE A CA 1
ATOM 675 C C . ILE A 1 87 ? -6.969 20.016 15.469 1 98.19 87 ILE A C 1
ATOM 677 O O . ILE A 1 87 ? -8.117 19.734 15.117 1 98.19 87 ILE A O 1
ATOM 681 N N . ASP A 1 88 ? -6.141 20.781 14.734 1 98.25 88 ASP A N 1
ATOM 682 C CA . ASP A 1 88 ? -6.609 21.391 13.492 1 98.25 88 ASP A CA 1
ATOM 683 C C . ASP A 1 88 ? -5.93 20.75 12.281 1 98.25 88 ASP A C 1
ATOM 685 O O . ASP A 1 88 ? -6.527 20.656 11.203 1 98.25 88 ASP A O 1
ATOM 689 N N . LEU A 1 89 ? -4.68 20.406 12.438 1 98.75 89 LEU A N 1
ATOM 690 C CA . LEU A 1 89 ? -3.846 19.953 11.328 1 98.75 89 LEU A CA 1
ATOM 691 C C . LEU A 1 89 ? -2.92 18.828 11.773 1 98.75 89 LEU A C 1
ATOM 693 O O . LEU A 1 89 ? -2.211 18.953 12.773 1 98.75 89 LEU A O 1
ATOM 697 N N . VAL A 1 90 ? -3.016 17.719 11.086 1 98.94 90 VAL A N 1
ATOM 698 C CA . VAL A 1 90 ? -2.109 16.609 11.32 1 98.94 90 VAL A CA 1
ATOM 699 C C . VAL A 1 90 ? -1.313 16.312 10.047 1 98.94 90 VAL A C 1
ATOM 701 O O . VAL A 1 90 ? -1.888 16.172 8.961 1 98.94 90 VAL A O 1
ATOM 704 N N . ILE A 1 91 ? -0.012 16.297 10.141 1 98.94 91 ILE A N 1
ATOM 705 C CA . ILE A 1 91 ? 0.884 15.953 9.047 1 98.94 91 ILE A CA 1
ATOM 706 C C . ILE A 1 91 ? 1.556 14.609 9.328 1 98.94 91 ILE A C 1
ATOM 708 O O . ILE A 1 91 ? 2.49 14.531 10.133 1 98.94 91 ILE A O 1
ATOM 712 N N . ASN A 1 92 ? 0.988 13.578 8.75 1 98.94 92 ASN A N 1
ATOM 713 C CA . ASN A 1 92 ? 1.634 12.273 8.805 1 98.94 92 ASN A CA 1
ATOM 714 C C . ASN A 1 92 ? 2.857 12.219 7.895 1 98.94 92 ASN A C 1
ATOM 716 O O . ASN A 1 92 ? 2.752 11.836 6.727 1 98.94 92 ASN A O 1
ATOM 720 N N . ASN A 1 93 ? 3.986 12.508 8.469 1 98.62 93 ASN A N 1
ATOM 721 C CA . ASN A 1 93 ? 5.199 12.742 7.691 1 98.62 93 ASN A CA 1
ATOM 722 C C . ASN A 1 93 ? 6.242 11.664 7.938 1 98.62 93 ASN A C 1
ATOM 724 O O . ASN A 1 93 ? 7.168 11.492 7.137 1 98.62 93 ASN A O 1
ATOM 728 N N . ALA A 1 94 ? 6.094 10.891 9.086 1 98.38 94 ALA A N 1
ATOM 729 C CA . ALA A 1 94 ? 7.078 9.859 9.391 1 98.38 94 ALA A CA 1
ATOM 730 C C . ALA A 1 94 ? 7.223 8.883 8.227 1 98.38 94 ALA A C 1
ATOM 732 O O . ALA A 1 94 ? 6.227 8.453 7.637 1 98.38 94 ALA A O 1
ATOM 733 N N . GLY A 1 95 ? 8.414 8.609 7.828 1 97.12 95 GLY A N 1
ATOM 734 C CA . GLY A 1 95 ? 8.695 7.684 6.746 1 97.12 95 GLY A CA 1
ATOM 735 C C . GLY A 1 95 ? 10.133 7.184 6.75 1 97.12 95 GLY A C 1
ATOM 736 O O . GLY A 1 95 ? 11.039 7.875 7.219 1 97.12 95 GLY A O 1
ATOM 737 N N . ILE A 1 96 ? 10.367 5.984 6.328 1 97.12 96 ILE A N 1
ATOM 738 C CA . ILE A 1 96 ? 11.695 5.406 6.184 1 97.12 96 ILE A CA 1
ATOM 739 C C . ILE A 1 96 ? 11.766 4.582 4.898 1 97.12 96 ILE A C 1
ATOM 741 O O . ILE A 1 96 ? 10.734 4.285 4.289 1 97.12 96 ILE A O 1
ATOM 745 N N . ALA A 1 97 ? 12.93 4.332 4.402 1 96.69 97 ALA A N 1
ATOM 746 C CA . ALA A 1 97 ? 13.172 3.555 3.188 1 96.69 97 ALA A CA 1
ATOM 747 C C . ALA A 1 97 ? 14.32 2.574 3.381 1 96.69 97 ALA A C 1
ATOM 749 O O . ALA A 1 97 ? 15.469 2.881 3.049 1 96.69 97 ALA A O 1
ATOM 750 N N . ASN A 1 98 ? 14.109 1.453 3.959 1 96.75 98 ASN A N 1
ATOM 751 C CA . ASN A 1 98 ? 15.062 0.366 4.16 1 96.75 98 ASN A CA 1
ATOM 752 C C . ASN A 1 98 ? 14.422 -0.996 3.91 1 96.75 98 ASN A C 1
ATOM 754 O O . ASN A 1 98 ? 13.539 -1.418 4.66 1 96.75 98 ASN A O 1
ATOM 758 N N . GLU A 1 99 ? 14.852 -1.64 2.832 1 96.88 99 GLU A N 1
ATOM 759 C CA . GLU A 1 99 ? 14.305 -2.943 2.467 1 96.88 99 GLU A CA 1
ATOM 760 C C . GLU A 1 99 ? 15.375 -4.027 2.527 1 96.88 99 GLU A C 1
ATOM 762 O O . GLU A 1 99 ? 15.336 -4.992 1.76 1 96.88 99 GLU A O 1
ATOM 767 N N . SER A 1 100 ? 16.359 -3.855 3.396 1 96.19 100 SER A N 1
ATOM 768 C CA . SER A 1 100 ? 17.562 -4.691 3.387 1 96.19 100 SER A CA 1
ATOM 769 C C . SER A 1 100 ? 17.234 -6.117 3.818 1 96.19 100 SER A C 1
ATOM 771 O O . SER A 1 100 ? 17.938 -7.059 3.426 1 96.19 100 SER A O 1
ATOM 773 N N . ASP A 1 101 ? 16.297 -6.273 4.66 1 95.94 101 ASP A N 1
ATOM 774 C CA . ASP A 1 101 ? 15.891 -7.586 5.156 1 95.94 101 ASP A CA 1
ATOM 775 C C . ASP A 1 101 ? 14.43 -7.582 5.586 1 95.94 101 ASP A C 1
ATOM 777 O O . ASP A 1 101 ? 13.789 -6.527 5.637 1 95.94 101 ASP A O 1
ATOM 781 N N . PRO A 1 102 ? 13.875 -8.75 5.879 1 96.12 102 PRO A N 1
ATOM 782 C CA . PRO A 1 102 ? 12.453 -8.844 6.203 1 96.12 102 PRO A CA 1
ATOM 783 C C . PRO A 1 102 ? 12.062 -7.969 7.391 1 96.12 102 PRO A C 1
ATOM 785 O O . PRO A 1 102 ? 10.969 -7.391 7.402 1 96.12 102 PRO A O 1
ATOM 788 N N . LYS A 1 103 ? 12.922 -7.926 8.367 1 96.31 103 LYS A N 1
ATOM 789 C CA . LYS A 1 103 ? 12.633 -7.09 9.531 1 96.31 103 LYS A CA 1
ATOM 790 C C . LYS A 1 103 ? 12.555 -5.617 9.141 1 96.31 103 LYS A C 1
ATOM 792 O O . LYS A 1 103 ? 11.648 -4.902 9.57 1 96.31 103 LYS A O 1
ATOM 797 N N . ALA A 1 104 ? 13.508 -5.125 8.367 1 97.44 104 ALA A N 1
ATOM 798 C CA . ALA A 1 104 ? 13.531 -3.746 7.887 1 97.44 104 ALA A CA 1
ATOM 799 C C . ALA A 1 104 ? 12.32 -3.457 6.996 1 97.44 104 ALA A C 1
ATOM 801 O O . ALA A 1 104 ? 11.742 -2.371 7.059 1 97.44 104 ALA A O 1
ATOM 802 N N . ILE A 1 105 ? 11.953 -4.414 6.211 1 97.94 105 ILE A N 1
ATOM 803 C CA . ILE A 1 105 ? 10.797 -4.285 5.332 1 97.94 105 ILE A CA 1
ATOM 804 C C . ILE A 1 105 ? 9.531 -4.105 6.164 1 97.94 105 ILE A C 1
ATOM 806 O O . ILE A 1 105 ? 8.727 -3.209 5.891 1 97.94 105 ILE A O 1
ATOM 810 N N . ARG A 1 106 ? 9.406 -4.93 7.148 1 97.88 106 ARG A N 1
ATOM 811 C CA . ARG A 1 106 ? 8.25 -4.816 8.031 1 97.88 106 ARG A CA 1
ATOM 812 C C . ARG A 1 106 ? 8.203 -3.443 8.695 1 97.88 106 ARG A C 1
ATOM 814 O O . ARG A 1 106 ? 7.141 -2.816 8.758 1 97.88 106 ARG A O 1
ATOM 821 N N . LYS A 1 107 ? 9.281 -3.045 9.188 1 97.75 107 LYS A N 1
ATOM 822 C CA . LYS A 1 107 ? 9.344 -1.739 9.844 1 97.75 107 LYS A CA 1
ATOM 823 C C . LYS A 1 107 ? 8.969 -0.623 8.875 1 97.75 107 LYS A C 1
ATOM 825 O O . LYS A 1 107 ? 8.266 0.317 9.242 1 97.75 107 LYS A O 1
ATOM 830 N N . GLU A 1 108 ? 9.453 -0.718 7.676 1 98.38 108 GLU A N 1
ATOM 831 C CA . GLU A 1 108 ? 9.156 0.281 6.652 1 98.38 108 GLU A CA 1
ATOM 832 C C . GLU A 1 108 ? 7.652 0.377 6.398 1 98.38 108 GLU A C 1
ATOM 834 O O . GLU A 1 108 ? 7.094 1.476 6.348 1 98.38 108 GLU A O 1
ATOM 839 N N . VAL A 1 109 ? 6.996 -0.756 6.25 1 98.81 109 VAL A N 1
ATOM 840 C CA . VAL A 1 109 ? 5.562 -0.758 5.988 1 98.81 109 VAL A CA 1
ATOM 841 C C . VAL A 1 109 ? 4.812 -0.247 7.219 1 98.81 109 VAL A C 1
ATOM 843 O O . VAL A 1 109 ? 3.832 0.493 7.09 1 98.81 109 VAL A O 1
ATOM 846 N N . GLU A 1 110 ? 5.301 -0.602 8.383 1 98.56 110 GLU A N 1
ATOM 847 C CA . GLU A 1 110 ? 4.703 -0.141 9.633 1 98.56 110 GLU A CA 1
ATOM 848 C C . GLU A 1 110 ? 4.727 1.382 9.727 1 98.56 110 GLU A C 1
ATOM 850 O O . GLU A 1 110 ? 3.717 2.006 10.055 1 98.56 110 GLU A O 1
ATOM 855 N N . VAL A 1 111 ? 5.809 1.938 9.43 1 98.56 111 VAL A N 1
ATOM 856 C CA . VAL A 1 111 ? 5.992 3.375 9.594 1 98.56 111 VAL A CA 1
ATOM 857 C C . VAL A 1 111 ? 5.273 4.121 8.469 1 98.56 111 VAL A C 1
ATOM 859 O O . VAL A 1 111 ? 4.508 5.051 8.727 1 98.56 111 VAL A O 1
ATOM 862 N N . ASN A 1 112 ? 5.488 3.664 7.242 1 98.81 112 ASN A N 1
ATOM 863 C CA . ASN A 1 112 ? 5.078 4.434 6.074 1 98.81 112 ASN A CA 1
ATOM 864 C C . ASN A 1 112 ? 3.574 4.336 5.832 1 98.81 112 ASN A C 1
ATOM 866 O O . ASN A 1 112 ? 2.977 5.234 5.238 1 98.81 112 ASN A O 1
ATOM 870 N N . TYR A 1 113 ? 3.035 3.191 6.262 1 98.94 113 TYR A N 1
ATOM 871 C CA . TYR A 1 113 ? 1.636 3.045 5.879 1 98.94 113 TYR A CA 1
ATOM 872 C C . TYR A 1 113 ? 0.758 2.797 7.102 1 98.94 113 TYR A C 1
ATOM 874 O O . TYR A 1 113 ? -0.219 3.514 7.328 1 98.94 113 TYR A O 1
ATOM 882 N N . ILE A 1 114 ? 1.053 1.779 7.941 1 98.81 114 ILE A N 1
ATOM 883 C CA . ILE A 1 114 ? 0.175 1.428 9.055 1 98.81 114 ILE A CA 1
ATOM 884 C C . ILE A 1 114 ? 0.071 2.605 10.016 1 98.81 114 ILE A C 1
ATOM 886 O O . ILE A 1 114 ? -1.03 2.998 10.414 1 98.81 114 ILE A O 1
ATOM 890 N N . ALA A 1 115 ? 1.193 3.178 10.367 1 98.75 115 ALA A N 1
ATOM 891 C CA . ALA A 1 115 ? 1.189 4.32 11.281 1 98.75 115 ALA A CA 1
ATOM 892 C C . ALA A 1 115 ? 0.456 5.508 10.672 1 98.75 115 ALA A C 1
ATOM 894 O O . ALA A 1 115 ? -0.271 6.223 11.367 1 98.75 115 ALA A O 1
ATOM 895 N N . LEU A 1 116 ? 0.671 5.762 9.43 1 98.88 116 LEU A N 1
ATOM 896 C CA . LEU A 1 116 ? -0.01 6.84 8.727 1 98.88 116 LEU A CA 1
ATOM 897 C C . LEU A 1 116 ? -1.521 6.633 8.742 1 98.88 116 LEU A C 1
ATOM 899 O O . LEU A 1 116 ? -2.277 7.562 9.023 1 98.88 116 LEU A O 1
ATOM 903 N N . VAL A 1 117 ? -1.971 5.41 8.484 1 98.88 117 VAL A N 1
ATOM 904 C CA . VAL A 1 117 ? -3.389 5.066 8.508 1 98.88 117 VAL A CA 1
ATOM 905 C C . VAL A 1 117 ? -3.957 5.297 9.906 1 98.88 117 VAL A C 1
ATOM 907 O O . VAL A 1 117 ? -4.98 5.965 10.062 1 98.88 117 VAL A O 1
ATOM 910 N N . ASN A 1 118 ? -3.227 4.773 10.883 1 98.56 118 ASN A N 1
ATOM 911 C CA . ASN A 1 118 ? -3.709 4.898 12.25 1 98.56 118 ASN A CA 1
ATOM 912 C C . ASN A 1 118 ? -3.738 6.355 12.703 1 98.56 118 ASN A C 1
ATOM 914 O O . ASN A 1 118 ? -4.668 6.773 13.398 1 98.56 118 ASN A O 1
ATOM 918 N N . GLY A 1 119 ? -2.688 7.09 12.312 1 98.56 119 GLY A N 1
ATOM 919 C CA . GLY A 1 119 ? -2.695 8.516 12.586 1 98.56 119 GLY A CA 1
ATOM 920 C C . GLY A 1 119 ? -3.85 9.25 11.922 1 98.56 119 GLY A C 1
ATOM 921 O O . GLY A 1 119 ? -4.457 10.133 12.523 1 98.56 119 GLY A O 1
ATOM 922 N N . THR A 1 120 ? -4.141 8.883 10.719 1 98.88 120 THR A N 1
ATOM 923 C CA . THR A 1 120 ? -5.246 9.469 9.977 1 98.88 120 THR A CA 1
ATOM 924 C C . THR A 1 120 ? -6.578 9.172 10.656 1 98.88 120 THR A C 1
ATOM 926 O O . THR A 1 120 ? -7.383 10.078 10.883 1 98.88 120 THR A O 1
ATOM 929 N N . LEU A 1 121 ? -6.785 7.922 11.008 1 98.5 121 LEU A N 1
ATOM 930 C CA . LEU A 1 121 ? -8.062 7.512 11.578 1 98.5 121 LEU A CA 1
ATOM 931 C C . LEU A 1 121 ? -8.25 8.102 12.969 1 98.5 121 LEU A C 1
ATOM 933 O O . LEU A 1 121 ? -9.367 8.477 13.344 1 98.5 121 LEU A O 1
ATOM 937 N N . LYS A 1 122 ? -7.18 8.164 13.727 1 98.31 122 LYS A N 1
ATOM 938 C CA . LYS A 1 122 ? -7.258 8.812 15.031 1 98.31 122 LYS A CA 1
ATOM 939 C C . LYS A 1 122 ? -7.578 10.297 14.891 1 98.31 122 LYS A C 1
ATOM 941 O O . LYS A 1 122 ? -8.383 10.836 15.656 1 98.31 122 LYS A O 1
ATOM 946 N N . SER A 1 123 ? -6.922 10.953 13.938 1 98.62 123 SER A N 1
ATOM 947 C CA . SER A 1 123 ? -7.215 12.352 13.656 1 98.62 123 SER A CA 1
ATOM 948 C C . SER A 1 123 ? -8.68 12.547 13.281 1 98.62 123 SER A C 1
ATOM 950 O O . SER A 1 123 ? -9.336 13.477 13.773 1 98.62 123 SER A O 1
ATOM 952 N N . LEU A 1 124 ? -9.148 11.68 12.406 1 98 124 LEU A N 1
ATOM 953 C CA . LEU A 1 124 ? -10.547 11.742 11.984 1 98 124 LEU A CA 1
ATOM 954 C C . LEU A 1 124 ? -11.477 11.625 13.188 1 98 124 LEU A C 1
ATOM 956 O O . LEU A 1 124 ? -12.438 12.391 13.312 1 98 124 LEU A O 1
ATOM 960 N N . GLU A 1 125 ? -11.188 10.68 14.016 1 97 125 GLU A N 1
ATOM 961 C CA . GLU A 1 125 ? -12 10.453 15.211 1 97 125 GLU A CA 1
ATOM 962 C C . GLU A 1 125 ? -12.109 11.727 16.047 1 97 125 GLU A C 1
ATOM 964 O O . GLU A 1 125 ? -13.18 12.047 16.562 1 97 125 GLU A O 1
ATOM 969 N N . LEU A 1 126 ? -11.07 12.492 16.094 1 97.94 126 LEU A N 1
ATOM 970 C CA . LEU A 1 126 ? -10.984 13.641 16.984 1 97.94 126 LEU A CA 1
ATOM 971 C C . LEU A 1 126 ? -11.516 14.898 16.297 1 97.94 126 LEU A C 1
ATOM 973 O O . LEU A 1 126 ? -11.984 15.82 16.969 1 97.94 126 LEU A O 1
ATOM 977 N N . MET A 1 127 ? -11.523 14.906 14.977 1 98.38 127 MET A N 1
ATOM 978 C CA . MET A 1 127 ? -11.711 16.156 14.258 1 98.38 127 MET A CA 1
ATOM 979 C C . MET A 1 127 ? -13.078 16.203 13.586 1 98.38 127 MET A C 1
ATOM 981 O O . MET A 1 127 ? -13.602 17.281 13.281 1 98.38 127 MET A O 1
ATOM 985 N N . ARG A 1 128 ? -13.664 15.062 13.297 1 98.06 128 ARG A N 1
ATOM 986 C CA . ARG A 1 128 ? -14.805 15 12.383 1 98.06 128 ARG A CA 1
ATOM 987 C C . ARG A 1 128 ? -16.031 15.688 12.977 1 98.06 128 ARG A C 1
ATOM 989 O O . ARG A 1 128 ? -16.312 15.539 14.164 1 98.06 128 ARG A O 1
ATOM 996 N N . LYS A 1 129 ? -16.719 16.406 12.172 1 98.19 129 LYS A N 1
ATOM 997 C CA . LYS A 1 129 ? -17.812 17.266 12.594 1 98.19 129 LYS A CA 1
ATOM 998 C C . LYS A 1 129 ? -19.047 16.453 12.961 1 98.19 129 LYS A C 1
ATOM 1000 O O . LYS A 1 129 ? -19.797 16.828 13.859 1 98.19 129 LYS A O 1
ATOM 1005 N N . ASP A 1 130 ? -19.234 15.336 12.258 1 96.88 130 ASP A N 1
ATOM 1006 C CA . ASP A 1 130 ? -20.438 14.531 12.477 1 96.88 130 ASP A CA 1
ATOM 1007 C C . ASP A 1 130 ? -20.375 13.797 13.812 1 96.88 130 ASP A C 1
ATOM 1009 O O . ASP A 1 130 ? -21.344 13.172 14.227 1 96.88 130 ASP A O 1
ATOM 1013 N N . LYS A 1 131 ? -19.234 13.945 14.508 1 95.5 131 LYS A N 1
ATOM 1014 C CA . LYS A 1 131 ? -19.094 13.352 15.828 1 95.5 131 LYS A CA 1
ATOM 1015 C C . LYS A 1 131 ? -18.594 14.375 16.844 1 95.5 131 LYS A C 1
ATOM 1017 O O . LYS A 1 131 ? -17.844 14.023 17.766 1 95.5 131 LYS A O 1
ATOM 1022 N N . GLY A 1 132 ? -18.812 15.625 16.547 1 95.25 132 GLY A N 1
ATOM 1023 C CA . GLY A 1 132 ? -18.641 16.672 17.531 1 95.25 132 GLY A CA 1
ATOM 1024 C C . GLY A 1 132 ? -17.328 17.406 17.391 1 95.25 132 GLY A C 1
ATOM 1025 O O . GLY A 1 132 ? -17.031 18.328 18.172 1 95.25 132 GLY A O 1
ATOM 1026 N N . GLY A 1 133 ? -16.531 17.062 16.406 1 96.5 133 GLY A N 1
ATOM 1027 C CA . GLY A 1 133 ? -15.273 17.766 16.172 1 96.5 133 GLY A CA 1
ATOM 1028 C C . GLY A 1 133 ? -15.453 19.047 15.383 1 96.5 133 GLY A C 1
ATOM 1029 O O . GLY A 1 133 ? -16.562 19.406 15.008 1 96.5 133 GLY A O 1
ATOM 1030 N N . ASN A 1 134 ? -14.375 19.75 15.156 1 96.75 134 ASN A N 1
ATOM 1031 C CA . ASN A 1 134 ? -14.398 21.047 14.5 1 96.75 134 ASN A CA 1
ATOM 1032 C C . ASN A 1 134 ? -13.984 20.938 13.031 1 96.75 134 ASN A C 1
ATOM 1034 O O . ASN A 1 134 ? -13.93 21.953 12.32 1 96.75 134 ASN A O 1
ATOM 1038 N N . GLY A 1 135 ? -13.773 19.797 12.562 1 97.81 135 GLY A N 1
ATOM 1039 C CA . GLY A 1 135 ? -13.133 19.641 11.266 1 97.81 135 GLY A CA 1
ATOM 1040 C C . GLY A 1 135 ? -11.633 19.875 11.312 1 97.81 135 GLY A C 1
ATOM 1041 O O . GLY A 1 135 ? -11.047 19.984 12.391 1 97.81 135 GLY A O 1
ATOM 1042 N N . GLY A 1 136 ? -11.008 19.844 10.18 1 98.25 136 GLY A N 1
ATOM 1043 C CA . GLY A 1 136 ? -9.578 20.062 10.109 1 98.25 136 GLY A CA 1
ATOM 1044 C C . GLY A 1 136 ? -8.953 19.516 8.836 1 98.25 136 GLY A C 1
ATOM 1045 O O . GLY A 1 136 ? -9.641 19.375 7.816 1 98.25 136 GLY A O 1
ATOM 1046 N N . THR A 1 137 ? -7.605 19.422 8.875 1 98.81 137 THR A N 1
ATOM 1047 C CA . THR A 1 137 ? -6.852 18.969 7.711 1 98.81 137 THR A CA 1
ATOM 1048 C C . THR A 1 137 ? -5.859 17.875 8.117 1 98.81 137 THR A C 1
ATOM 1050 O O . THR A 1 137 ? -5.195 17.984 9.148 1 98.81 137 THR A O 1
ATOM 1053 N N . ILE A 1 138 ? -5.918 16.812 7.422 1 98.94 138 ILE A N 1
ATOM 1054 C CA . ILE A 1 138 ? -4.898 15.773 7.52 1 98.94 138 ILE A CA 1
ATOM 1055 C C . ILE A 1 138 ? -4.066 15.742 6.238 1 98.94 138 ILE A C 1
ATOM 1057 O O . ILE A 1 138 ? -4.617 15.75 5.137 1 98.94 138 ILE A O 1
ATOM 1061 N N . VAL A 1 139 ? -2.76 15.789 6.348 1 98.94 139 VAL A N 1
ATOM 1062 C CA . VAL A 1 139 ? -1.831 15.68 5.227 1 98.94 139 VAL A CA 1
ATOM 1063 C C . VAL A 1 139 ? -1.08 14.352 5.309 1 98.94 139 VAL A C 1
ATOM 1065 O O . VAL A 1 139 ? -0.387 14.086 6.293 1 98.94 139 VAL A O 1
ATOM 1068 N N . ASN A 1 140 ? -1.265 13.531 4.336 1 98.94 140 ASN A N 1
ATOM 1069 C CA . ASN A 1 140 ? -0.523 12.281 4.215 1 98.94 140 ASN A CA 1
ATOM 1070 C C . ASN A 1 140 ? 0.612 12.398 3.201 1 98.94 140 ASN A C 1
ATOM 1072 O O . ASN A 1 140 ? 0.378 12.711 2.033 1 98.94 140 ASN A O 1
ATOM 1076 N N . ILE A 1 141 ? 1.808 12.156 3.66 1 98.88 141 ILE A N 1
ATOM 1077 C CA . ILE A 1 141 ? 2.98 12.352 2.816 1 98.88 141 ILE A CA 1
ATOM 1078 C C . ILE A 1 141 ? 3.268 11.078 2.027 1 98.88 141 ILE A C 1
ATOM 1080 O O . ILE A 1 141 ? 3.488 10.016 2.611 1 98.88 141 ILE A O 1
ATOM 1084 N N . SER A 1 142 ? 3.16 11.211 0.762 1 98.56 142 SER A N 1
ATOM 1085 C CA . SER A 1 142 ? 3.576 10.164 -0.169 1 98.56 142 SER A CA 1
ATOM 1086 C C . SER A 1 142 ? 4.871 10.539 -0.878 1 98.56 142 SER A C 1
ATOM 1088 O O . SER A 1 142 ? 5.777 11.109 -0.267 1 98.56 142 SER A O 1
ATOM 1090 N N . SER A 1 143 ? 5.121 10.055 -2.049 1 97.62 143 SER A N 1
ATOM 1091 C CA . SER A 1 143 ? 6.332 10.242 -2.842 1 97.62 143 SER A CA 1
ATOM 1092 C C . SER A 1 143 ? 6.031 10.18 -4.336 1 97.62 143 SER A C 1
ATOM 1094 O O . SER A 1 143 ? 4.977 9.688 -4.738 1 97.62 143 SER A O 1
ATOM 1096 N N . ILE A 1 144 ? 6.93 10.758 -5.082 1 97.19 144 ILE A N 1
ATOM 1097 C CA . ILE A 1 144 ? 6.844 10.555 -6.523 1 97.19 144 ILE A CA 1
ATOM 1098 C C . ILE A 1 144 ? 6.957 9.07 -6.848 1 97.19 144 ILE A C 1
ATOM 1100 O O . ILE A 1 144 ? 6.617 8.641 -7.949 1 97.19 144 ILE A O 1
ATOM 1104 N N . GLY A 1 145 ? 7.387 8.289 -5.895 1 96.56 145 GLY A N 1
ATOM 1105 C CA . GLY A 1 145 ? 7.492 6.848 -6.066 1 96.56 145 GLY A CA 1
ATOM 1106 C C . GLY A 1 145 ? 6.152 6.18 -6.32 1 96.56 145 GLY A C 1
ATOM 1107 O O . GLY A 1 145 ? 6.102 5.051 -6.812 1 96.56 145 GLY A O 1
ATOM 1108 N N . CYS A 1 146 ? 5.023 6.824 -5.977 1 98.31 146 CYS A N 1
ATOM 1109 C CA . CYS A 1 146 ? 3.703 6.262 -6.23 1 98.31 146 CYS A CA 1
ATOM 1110 C C . CYS A 1 146 ? 3.232 6.59 -7.641 1 98.31 146 CYS A C 1
ATOM 1112 O O . CYS A 1 146 ? 2.24 6.035 -8.117 1 98.31 146 CYS A O 1
ATOM 1114 N N . MET A 1 147 ? 3.973 7.469 -8.383 1 97.62 147 MET A N 1
ATOM 1115 C CA . MET A 1 147 ? 3.486 8.023 -9.648 1 97.62 147 MET A CA 1
ATOM 1116 C C . MET A 1 147 ? 4.246 7.434 -10.828 1 97.62 147 MET A C 1
ATOM 1118 O O . MET A 1 147 ? 3.904 7.691 -11.984 1 97.62 147 MET A O 1
ATOM 1122 N N . CYS A 1 148 ? 5.281 6.668 -10.555 1 96.25 148 CYS A N 1
ATOM 1123 C CA . CYS A 1 148 ? 6.086 6.066 -11.609 1 96.25 148 CYS A CA 1
ATOM 1124 C C . CYS A 1 148 ? 6.418 4.613 -11.281 1 96.25 148 CYS A C 1
ATOM 1126 O O . CYS A 1 148 ? 6.461 4.23 -10.109 1 96.25 148 CYS A O 1
ATOM 1128 N N . GLN A 1 149 ? 6.602 3.838 -12.305 1 97.25 149 GLN A N 1
ATOM 1129 C CA . GLN A 1 149 ? 6.984 2.439 -12.141 1 97.25 149 GLN A CA 1
ATOM 1130 C C . GLN A 1 149 ? 8.383 2.18 -12.695 1 97.25 149 GLN A C 1
ATOM 1132 O O . GLN A 1 149 ? 8.547 2.004 -13.906 1 97.25 149 GLN A O 1
ATOM 1137 N N . HIS A 1 150 ? 9.312 2.152 -11.773 1 95.06 150 HIS A N 1
ATOM 1138 C CA . HIS A 1 150 ? 10.711 1.986 -12.141 1 95.06 150 HIS A CA 1
ATOM 1139 C C . HIS A 1 150 ? 11.25 0.643 -11.664 1 95.06 150 HIS A C 1
ATOM 1141 O O . HIS A 1 150 ? 10.742 0.074 -10.695 1 95.06 150 HIS A O 1
ATOM 1147 N N . ALA A 1 151 ? 12.156 0.19 -12.32 1 95.12 151 ALA A N 1
ATOM 1148 C CA . ALA A 1 151 ? 13.047 -0.903 -11.945 1 95.12 151 ALA A CA 1
ATOM 1149 C C . ALA A 1 151 ? 14.453 -0.684 -12.5 1 95.12 151 ALA A C 1
ATOM 1151 O O . ALA A 1 151 ? 14.617 -0.259 -13.641 1 95.12 151 ALA A O 1
ATOM 1152 N N . PRO A 1 152 ? 15.547 -0.865 -11.75 1 93.94 152 PRO A N 1
ATOM 1153 C CA . PRO A 1 152 ? 15.586 -1.192 -10.32 1 93.94 152 PRO A CA 1
ATOM 1154 C C . PRO A 1 152 ? 15.117 -0.035 -9.445 1 93.94 152 PRO A C 1
ATOM 1156 O O . PRO A 1 152 ? 15.367 1.13 -9.766 1 93.94 152 PRO A O 1
ATOM 1159 N N . ALA A 1 153 ? 14.461 -0.346 -8.242 1 94.38 153 ALA A N 1
ATOM 1160 C CA . ALA A 1 153 ? 13.953 0.644 -7.297 1 94.38 153 ALA A CA 1
ATOM 1161 C C . ALA A 1 153 ? 13.836 0.05 -5.895 1 94.38 153 ALA A C 1
ATOM 1163 O O . ALA A 1 153 ? 14.234 -1.092 -5.66 1 94.38 153 ALA A O 1
ATOM 1164 N N . LEU A 1 154 ? 13.492 0.89 -4.926 1 96.31 154 LEU A N 1
ATOM 1165 C CA . LEU A 1 154 ? 12.977 0.394 -3.656 1 96.31 154 LEU A CA 1
ATOM 1166 C C . LEU A 1 154 ? 11.523 -0.032 -3.789 1 96.31 154 LEU A C 1
ATOM 1168 O O . LEU A 1 154 ? 10.609 0.769 -3.561 1 96.31 154 LEU A O 1
ATOM 1172 N N . PHE A 1 155 ? 11.352 -1.273 -4.164 1 98.25 155 PHE A N 1
ATOM 1173 C CA . PHE A 1 155 ? 10.062 -1.772 -4.629 1 98.25 155 PHE A CA 1
ATOM 1174 C C . PHE A 1 155 ? 9.016 -1.693 -3.523 1 98.25 155 PHE A C 1
ATOM 1176 O O . PHE A 1 155 ? 7.867 -1.332 -3.775 1 98.25 155 PHE A O 1
ATOM 1183 N N . VAL A 1 156 ? 9.422 -2.094 -2.258 1 98.62 156 VAL A N 1
ATOM 1184 C CA . VAL A 1 156 ? 8.484 -2.1 -1.139 1 98.62 156 VAL A CA 1
ATOM 1185 C C . VAL A 1 156 ? 8.086 -0.666 -0.787 1 98.62 156 VAL A C 1
ATOM 1187 O O . VAL A 1 156 ? 6.914 -0.378 -0.558 1 98.62 156 VAL A O 1
ATOM 1190 N N . TYR A 1 157 ? 9.055 0.266 -0.813 1 97.88 157 TYR A N 1
ATOM 1191 C CA . TYR A 1 157 ? 8.812 1.683 -0.566 1 97.88 157 TYR A CA 1
ATOM 1192 C C . TYR A 1 157 ? 7.801 2.242 -1.559 1 97.88 157 TYR A C 1
ATOM 1194 O O . TYR A 1 157 ? 6.828 2.891 -1.165 1 97.88 157 TYR A O 1
ATOM 1202 N N . MET A 1 158 ? 8.031 1.979 -2.846 1 98.25 158 MET A N 1
ATOM 1203 C CA . MET A 1 158 ? 7.109 2.453 -3.877 1 98.25 158 MET A CA 1
ATOM 1204 C C . MET A 1 158 ? 5.703 1.914 -3.641 1 98.25 158 MET A C 1
ATOM 1206 O O . MET A 1 158 ? 4.719 2.625 -3.854 1 98.25 158 MET A O 1
ATOM 1210 N N . GLY A 1 159 ? 5.633 0.657 -3.191 1 98.81 159 GLY A N 1
ATOM 1211 C CA . GLY A 1 159 ? 4.344 0.092 -2.83 1 98.81 159 GLY A CA 1
ATOM 1212 C C . GLY A 1 159 ? 3.656 0.842 -1.705 1 98.81 159 GLY A C 1
ATOM 1213 O O . GLY A 1 159 ? 2.471 1.166 -1.801 1 98.81 159 GLY A O 1
ATOM 1214 N N . THR A 1 160 ? 4.379 1.157 -0.615 1 98.81 160 THR A N 1
ATOM 1215 C CA . THR A 1 160 ? 3.795 1.864 0.52 1 98.81 160 THR A CA 1
ATOM 1216 C C . THR A 1 160 ? 3.285 3.238 0.096 1 98.81 160 THR A C 1
ATOM 1218 O O . THR A 1 160 ? 2.217 3.672 0.53 1 98.81 160 THR A O 1
ATOM 1221 N N . LYS A 1 161 ? 4.066 3.896 -0.729 1 98.81 161 LYS A N 1
ATOM 1222 C CA . LYS A 1 161 ? 3.699 5.258 -1.116 1 98.81 161 LYS A CA 1
ATOM 1223 C C . LYS A 1 161 ? 2.518 5.254 -2.082 1 98.81 161 LYS A C 1
ATOM 1225 O O . LYS A 1 161 ? 1.693 6.168 -2.064 1 98.81 161 LYS A O 1
ATOM 1230 N N . SER A 1 162 ? 2.404 4.195 -2.877 1 98.88 162 SER A N 1
ATOM 1231 C CA . SER A 1 162 ? 1.191 4.008 -3.666 1 98.88 162 SER A CA 1
ATOM 1232 C C . SER A 1 162 ? -0.018 3.752 -2.771 1 98.88 162 SER A C 1
ATOM 1234 O O . SER A 1 162 ? -1.117 4.234 -3.055 1 98.88 162 SER A O 1
ATOM 1236 N N . ALA A 1 163 ? 0.189 2.951 -1.746 1 98.94 163 ALA A N 1
ATOM 1237 C CA . ALA A 1 163 ? -0.884 2.705 -0.787 1 98.94 163 ALA A CA 1
ATOM 1238 C C . ALA A 1 163 ? -1.348 4.004 -0.137 1 98.94 163 ALA A C 1
ATOM 1240 O O . ALA A 1 163 ? -2.549 4.227 0.037 1 98.94 163 ALA A O 1
ATOM 1241 N N . VAL A 1 164 ? -0.417 4.883 0.18 1 98.94 164 VAL A N 1
ATOM 1242 C CA . VAL A 1 164 ? -0.731 6.168 0.794 1 98.94 164 VAL A CA 1
ATOM 1243 C C . VAL A 1 164 ? -1.584 7.004 -0.159 1 98.94 164 VAL A C 1
ATOM 1245 O O . VAL A 1 164 ? -2.594 7.582 0.247 1 98.94 164 VAL A O 1
ATOM 1248 N N . LEU A 1 165 ? -1.177 7.062 -1.425 1 98.94 165 LEU A N 1
ATOM 1249 C CA . LEU A 1 165 ? -1.933 7.824 -2.412 1 98.94 165 LEU A CA 1
ATOM 1250 C C . LEU A 1 165 ? -3.367 7.32 -2.51 1 98.94 165 LEU A C 1
ATOM 1252 O O . LEU A 1 165 ? -4.316 8.102 -2.422 1 98.94 165 LEU A O 1
ATOM 1256 N N . GLN A 1 166 ? -3.533 6.016 -2.658 1 98.88 166 GLN A N 1
ATOM 1257 C CA . GLN A 1 166 ? -4.84 5.387 -2.83 1 98.88 166 GLN A CA 1
ATOM 1258 C C . GLN A 1 166 ? -5.719 5.605 -1.604 1 98.88 166 GLN A C 1
ATOM 1260 O O . GLN A 1 166 ? -6.863 6.051 -1.728 1 98.88 166 GLN A O 1
ATOM 1265 N N . PHE A 1 167 ? -5.18 5.344 -0.425 1 98.88 167 PHE A N 1
ATOM 1266 C CA . PHE A 1 167 ? -5.883 5.488 0.844 1 98.88 167 PHE A CA 1
ATOM 1267 C C . PHE A 1 167 ? -6.352 6.922 1.045 1 98.88 167 PHE A C 1
ATOM 1269 O O . PHE A 1 167 ? -7.523 7.164 1.338 1 98.88 167 PHE A O 1
ATOM 1276 N N . SER A 1 168 ? -5.461 7.836 0.776 1 98.94 168 SER A N 1
ATOM 1277 C CA . SER A 1 168 ? -5.715 9.25 1.045 1 98.94 168 SER A CA 1
ATOM 1278 C C . SER A 1 168 ? -6.742 9.82 0.072 1 98.94 168 SER A C 1
ATOM 1280 O O . SER A 1 168 ? -7.652 10.547 0.476 1 98.94 168 SER A O 1
ATOM 1282 N N . ASN A 1 169 ? -6.559 9.484 -1.208 1 98.88 169 ASN A N 1
ATOM 1283 C CA . ASN A 1 169 ? -7.508 9.977 -2.199 1 98.88 169 ASN A CA 1
ATOM 1284 C C . ASN A 1 169 ? -8.914 9.445 -1.942 1 98.88 169 ASN A C 1
ATOM 1286 O O . ASN A 1 169 ? -9.891 10.195 -1.986 1 98.88 169 ASN A O 1
ATOM 1290 N N . CYS A 1 170 ? -9.023 8.133 -1.606 1 98.5 170 CYS A N 1
ATOM 1291 C CA . CYS A 1 170 ? -10.336 7.535 -1.405 1 98.5 170 CYS A CA 1
ATOM 1292 C C . CYS A 1 170 ? -11.023 8.133 -0.184 1 98.5 170 CYS A C 1
ATOM 1294 O O . CYS A 1 170 ? -12.164 8.586 -0.271 1 98.5 170 CYS A O 1
ATOM 1296 N N . ILE A 1 171 ? -10.344 8.219 0.924 1 98.38 171 ILE A N 1
ATOM 1297 C CA . ILE A 1 171 ? -10.961 8.672 2.164 1 98.38 171 ILE A CA 1
ATOM 1298 C C . ILE A 1 171 ? -11.188 10.18 2.115 1 98.38 171 ILE A C 1
ATOM 1300 O O . ILE A 1 171 ? -12.023 10.711 2.846 1 98.38 171 ILE A O 1
ATOM 1304 N N . GLY A 1 172 ? -10.492 10.906 1.199 1 98.69 172 GLY A N 1
ATOM 1305 C CA . GLY A 1 172 ? -10.625 12.344 1.062 1 98.69 172 GLY A CA 1
ATOM 1306 C C . GLY A 1 172 ? -11.734 12.758 0.11 1 98.69 172 GLY A C 1
ATOM 1307 O O . GLY A 1 172 ? -12.031 13.945 -0.027 1 98.69 172 GLY A O 1
ATOM 1308 N N . ARG A 1 173 ? -12.336 11.805 -0.54 1 98 173 ARG A N 1
ATOM 1309 C CA . ARG A 1 173 ? -13.352 12.125 -1.536 1 98 173 ARG A CA 1
ATOM 1310 C C . ARG A 1 173 ? -14.539 12.844 -0.897 1 98 173 ARG A C 1
ATOM 1312 O O . ARG A 1 173 ? -14.789 12.688 0.3 1 98 173 ARG A O 1
ATOM 1319 N N . GLU A 1 174 ? -15.273 13.508 -1.75 1 97.56 174 GLU A N 1
ATOM 1320 C CA . GLU A 1 174 ? -16.359 14.391 -1.327 1 97.56 174 GLU A CA 1
ATOM 1321 C C . GLU A 1 174 ? -17.406 13.633 -0.515 1 97.56 174 GLU A C 1
ATOM 1323 O O . GLU A 1 174 ? -17.938 14.156 0.461 1 97.56 174 GLU A O 1
ATOM 1328 N N . GLU A 1 175 ? -17.656 12.367 -0.831 1 95.25 175 GLU A N 1
ATOM 1329 C CA . GLU A 1 175 ? -18.703 11.578 -0.203 1 95.25 175 GLU A CA 1
ATOM 1330 C C . GLU A 1 175 ? -18.422 11.367 1.282 1 95.25 175 GLU A C 1
ATOM 1332 O O . GLU A 1 175 ? -19.359 11.266 2.086 1 95.25 175 GLU A O 1
ATOM 1337 N N . TYR A 1 176 ? -17.203 11.281 1.592 1 96.69 176 TYR A N 1
ATOM 1338 C CA . TYR A 1 176 ? -16.828 11.102 2.988 1 96.69 176 TYR A CA 1
ATOM 1339 C C . TYR A 1 176 ? -16.5 12.438 3.645 1 96.69 176 TYR A C 1
ATOM 1341 O O . TYR A 1 176 ? -16.875 12.68 4.793 1 96.69 176 TYR A O 1
ATOM 1349 N N . TYR A 1 177 ? -15.945 13.352 2.908 1 97.94 177 TYR A N 1
ATOM 1350 C CA . TYR A 1 177 ? -15.562 14.672 3.398 1 97.94 177 TYR A CA 1
ATOM 1351 C C . TYR A 1 177 ? -16.781 15.477 3.822 1 97.94 177 TYR A C 1
ATOM 1353 O O . TYR A 1 177 ? -16.75 16.172 4.844 1 97.94 177 TYR A O 1
ATOM 1361 N N . SER A 1 178 ? -17.781 15.367 3.023 1 97.38 178 SER A N 1
ATOM 1362 C CA . SER A 1 178 ? -18.984 16.172 3.291 1 97.38 178 SER A CA 1
ATOM 1363 C C . SER A 1 178 ? -19.609 15.797 4.633 1 97.38 178 SER A C 1
ATOM 1365 O O . SER A 1 178 ? -20.297 16.609 5.246 1 97.38 178 SER A O 1
ATOM 1367 N N . LYS A 1 179 ? -19.312 14.602 5.102 1 95.56 179 LYS A N 1
ATOM 1368 C CA . LYS A 1 179 ? -19.844 14.141 6.383 1 95.56 179 LYS A CA 1
ATOM 1369 C C . LYS A 1 179 ? -18.891 14.5 7.523 1 95.56 179 LYS A C 1
ATOM 1371 O O . LYS A 1 179 ? -19.328 14.914 8.602 1 95.56 179 LYS A O 1
ATOM 1376 N N . THR A 1 180 ? -17.656 14.43 7.312 1 97.75 180 THR A N 1
ATOM 1377 C CA . THR A 1 180 ? -16.672 14.508 8.391 1 97.75 180 THR A CA 1
ATOM 1378 C C . THR A 1 180 ? -16.156 15.93 8.555 1 97.75 180 THR A C 1
ATOM 1380 O O . THR A 1 180 ? -15.711 16.312 9.641 1 97.75 180 THR A O 1
ATOM 1383 N N . GLY A 1 181 ? -16.125 16.656 7.426 1 98.31 181 GLY A N 1
ATOM 1384 C CA . GLY A 1 181 ? -15.547 18 7.445 1 98.31 181 GLY A CA 1
ATOM 1385 C C . GLY A 1 181 ? -14.039 18 7.633 1 98.31 181 GLY A C 1
ATOM 1386 O O . GLY A 1 181 ? -13.461 19 8.039 1 98.31 181 GLY A O 1
ATOM 1387 N N . VAL A 1 182 ? -13.414 16.875 7.477 1 98.56 182 VAL A N 1
ATOM 1388 C CA . VAL A 1 182 ? -11.969 16.766 7.598 1 98.56 182 VAL A CA 1
ATOM 1389 C C . VAL A 1 182 ? -11.344 16.609 6.211 1 98.56 182 VAL A C 1
ATOM 1391 O O . VAL A 1 182 ? -11.594 15.617 5.523 1 98.56 182 VAL A O 1
ATOM 1394 N N . ARG A 1 183 ? -10.531 17.609 5.801 1 98.44 183 ARG A N 1
ATOM 1395 C CA . ARG A 1 183 ? -9.852 17.562 4.512 1 98.44 183 ARG A CA 1
ATOM 1396 C C . ARG A 1 183 ? -8.648 16.625 4.559 1 98.44 183 ARG A C 1
ATOM 1398 O O . ARG A 1 183 ? -7.891 16.625 5.531 1 98.44 183 ARG A O 1
ATOM 1405 N N . ILE A 1 184 ? -8.562 15.812 3.537 1 98.81 184 ILE A N 1
ATOM 1406 C CA . ILE A 1 184 ? -7.395 14.945 3.414 1 98.81 184 ILE A CA 1
ATOM 1407 C C . ILE A 1 184 ? -6.605 15.32 2.162 1 98.81 184 ILE A C 1
ATOM 1409 O O . ILE A 1 184 ? -7.145 15.312 1.054 1 98.81 184 ILE A O 1
ATOM 1413 N N . LEU A 1 185 ? -5.328 15.656 2.309 1 98.88 185 LEU A N 1
ATOM 1414 C CA . LEU A 1 185 ? -4.43 15.969 1.205 1 98.88 185 LEU A CA 1
ATOM 1415 C C . LEU A 1 185 ? -3.32 14.93 1.098 1 98.88 185 LEU A C 1
ATOM 1417 O O . LEU A 1 185 ? -2.807 14.453 2.115 1 98.88 185 LEU A O 1
ATOM 1421 N N . THR A 1 186 ? -3.006 14.594 -0.093 1 98.94 186 THR A N 1
ATOM 1422 C CA . THR A 1 186 ? -1.802 13.812 -0.36 1 98.94 186 THR A CA 1
ATOM 1423 C C . THR A 1 186 ? -0.7 14.703 -0.933 1 98.94 186 THR A C 1
ATOM 1425 O O . THR A 1 186 ? -0.92 15.422 -1.909 1 98.94 186 THR A O 1
ATOM 1428 N N . VAL A 1 187 ? 0.429 14.711 -0.345 1 98.94 187 VAL A N 1
ATOM 1429 C CA . VAL A 1 187 ? 1.589 15.422 -0.872 1 98.94 187 VAL A CA 1
ATOM 1430 C C . VAL A 1 187 ? 2.646 14.414 -1.331 1 98.94 187 VAL A C 1
ATOM 1432 O O . VAL A 1 187 ? 3.08 13.562 -0.554 1 98.94 187 VAL A O 1
ATOM 1435 N N . CYS A 1 188 ? 2.986 14.492 -2.551 1 98.81 188 CYS A N 1
ATOM 1436 C CA . CYS A 1 188 ? 4.023 13.648 -3.137 1 98.81 188 CYS A CA 1
ATOM 1437 C C . CYS A 1 188 ? 5.332 14.422 -3.281 1 98.81 188 CYS A C 1
ATOM 1439 O O . CYS A 1 188 ? 5.438 15.312 -4.125 1 98.81 188 CYS A O 1
ATOM 1441 N N . PHE A 1 189 ? 6.309 14.031 -2.525 1 98.44 189 PHE A N 1
ATOM 1442 C CA . PHE A 1 189 ? 7.602 14.703 -2.592 1 98.44 189 PHE A CA 1
ATOM 1443 C C . PHE A 1 189 ? 8.484 14.07 -3.66 1 98.44 189 PHE A C 1
ATOM 1445 O O . PHE A 1 189 ? 8.477 12.852 -3.844 1 98.44 189 PHE A O 1
ATOM 1452 N N . GLY A 1 190 ? 9.234 14.922 -4.328 1 97.12 190 GLY A N 1
ATOM 1453 C CA . GLY A 1 190 ? 10.359 14.438 -5.117 1 97.12 190 GLY A CA 1
ATOM 1454 C C . GLY A 1 190 ? 11.555 14.055 -4.27 1 97.12 190 GLY A C 1
ATOM 1455 O O . GLY A 1 190 ? 11.477 14.031 -3.039 1 97.12 190 GLY A O 1
ATOM 1456 N N . ILE A 1 191 ? 12.641 13.68 -4.938 1 94.56 191 ILE A N 1
ATOM 1457 C CA . ILE A 1 191 ? 13.867 13.336 -4.23 1 94.56 191 ILE A CA 1
ATOM 1458 C C . ILE A 1 191 ? 14.312 14.508 -3.359 1 94.56 191 ILE A C 1
ATOM 1460 O O . ILE A 1 191 ? 14.523 15.617 -3.861 1 94.56 191 ILE A O 1
ATOM 1464 N N . THR A 1 192 ? 14.352 14.25 -2.111 1 94.75 192 THR A N 1
ATOM 1465 C CA . THR A 1 192 ? 14.656 15.312 -1.159 1 94.75 192 THR A CA 1
ATOM 1466 C C . THR A 1 192 ? 15.906 14.984 -0.354 1 94.75 192 THR A C 1
ATOM 1468 O O . THR A 1 192 ? 16.094 13.836 0.061 1 94.75 192 THR A O 1
ATOM 1471 N N . LYS A 1 193 ? 16.781 15.938 -0.172 1 88.19 193 LYS A N 1
ATOM 1472 C CA . LYS A 1 193 ? 18.016 15.766 0.602 1 88.19 193 LYS A CA 1
ATOM 1473 C C . LYS A 1 193 ? 17.703 15.602 2.088 1 88.19 193 LYS A C 1
ATOM 1475 O O . LYS A 1 193 ? 17.594 16.578 2.82 1 88.19 193 LYS A O 1
ATOM 1480 N N . THR A 1 194 ? 17.609 14.406 2.568 1 87.12 194 THR A N 1
ATOM 1481 C CA . THR A 1 194 ? 17.297 14.07 3.955 1 87.12 194 THR A CA 1
ATOM 1482 C C . THR A 1 194 ? 18.031 12.797 4.375 1 87.12 194 THR A C 1
ATOM 1484 O O . THR A 1 194 ? 18.734 12.18 3.568 1 87.12 194 THR A O 1
ATOM 1487 N N . GLY A 1 195 ? 17.859 12.508 5.676 1 81.12 195 GLY A N 1
ATOM 1488 C CA . GLY A 1 195 ? 18.422 11.258 6.176 1 81.12 195 GLY A CA 1
ATOM 1489 C C . GLY A 1 195 ? 17.875 10.039 5.461 1 81.12 195 GLY A C 1
ATOM 1490 O O . GLY A 1 195 ? 18.578 9.039 5.309 1 81.12 195 GLY A O 1
ATOM 1491 N N . ILE A 1 196 ? 16.641 10.094 4.988 1 81.94 196 ILE A N 1
ATOM 1492 C CA . ILE A 1 196 ? 16.031 8.984 4.254 1 81.94 196 ILE A CA 1
ATOM 1493 C C . ILE A 1 196 ? 16.828 8.719 2.98 1 81.94 196 ILE A C 1
ATOM 1495 O O . ILE A 1 196 ? 17.125 7.562 2.656 1 81.94 196 ILE A O 1
ATOM 1499 N N . TYR A 1 197 ? 17.188 9.742 2.324 1 82.44 197 TYR A N 1
ATOM 1500 C CA . TYR A 1 197 ? 17.938 9.641 1.08 1 82.44 197 TYR A CA 1
ATOM 1501 C C . TYR A 1 197 ? 19.281 8.961 1.312 1 82.44 197 TYR A C 1
ATOM 1503 O O . TYR A 1 197 ? 19.734 8.164 0.487 1 82.44 197 TYR A O 1
ATOM 1511 N N . ASN A 1 198 ? 19.859 9.211 2.438 1 82.75 198 ASN A N 1
ATOM 1512 C CA . ASN A 1 198 ? 21.188 8.719 2.738 1 82.75 198 ASN A CA 1
ATOM 1513 C C . ASN A 1 198 ? 21.156 7.27 3.225 1 82.75 198 ASN A C 1
ATOM 1515 O O . ASN A 1 198 ? 22.203 6.613 3.314 1 82.75 198 ASN A O 1
ATOM 1519 N N . ASN A 1 199 ? 19.953 6.727 3.42 1 82.81 199 ASN A N 1
ATOM 1520 C CA . ASN A 1 199 ? 19.844 5.414 4.047 1 82.81 199 ASN A CA 1
ATOM 1521 C C . ASN A 1 199 ? 19.031 4.453 3.189 1 82.81 199 ASN A C 1
ATOM 1523 O O . ASN A 1 199 ? 18.406 3.523 3.711 1 82.81 199 ASN A O 1
ATOM 1527 N N . LEU A 1 200 ? 19.016 4.754 1.965 1 89.88 200 LEU A N 1
ATOM 1528 C CA . LEU A 1 200 ? 18.297 3.861 1.059 1 89.88 200 LEU A CA 1
ATOM 1529 C C . LEU A 1 200 ? 19.016 2.518 0.947 1 89.88 200 LEU A C 1
ATOM 1531 O O . LEU A 1 200 ? 20.203 2.467 0.638 1 89.88 200 LEU A O 1
ATOM 1535 N N . LYS A 1 201 ? 18.359 1.42 1.277 1 93.31 201 LYS A N 1
ATOM 1536 C CA . LYS A 1 201 ? 18.922 0.081 1.154 1 93.31 201 LYS A CA 1
ATOM 1537 C C . LYS A 1 201 ? 17.922 -0.894 0.559 1 93.31 201 LYS A C 1
ATOM 1539 O O . LYS A 1 201 ? 16.781 -0.97 1.02 1 93.31 201 LYS A O 1
ATOM 1544 N N . SER A 1 202 ? 18.359 -1.577 -0.452 1 95.75 202 SER A N 1
ATOM 1545 C CA . SER A 1 202 ? 17.531 -2.596 -1.088 1 95.75 202 SER A CA 1
ATOM 1546 C C . SER A 1 202 ? 17.891 -3.99 -0.58 1 95.75 202 SER A C 1
ATOM 1548 O O . SER A 1 202 ? 18.938 -4.191 0.023 1 95.75 202 SER A O 1
ATOM 1550 N N . PHE A 1 203 ? 17 -4.93 -0.772 1 95.62 203 PHE A N 1
ATOM 1551 C CA . PHE A 1 203 ? 17.234 -6.324 -0.409 1 95.62 203 PHE A CA 1
ATOM 1552 C C . PHE A 1 203 ? 18.219 -6.977 -1.361 1 95.62 203 PHE A C 1
ATOM 1554 O O . PHE A 1 203 ? 18.75 -8.062 -1.078 1 95.62 203 PHE A O 1
ATOM 1561 N N . ASP A 1 204 ? 18.516 -6.426 -2.479 1 95.94 204 ASP A N 1
ATOM 1562 C CA . ASP A 1 204 ? 19.391 -6.938 -3.533 1 95.94 204 ASP A CA 1
ATOM 1563 C C . ASP A 1 204 ? 20.531 -5.969 -3.82 1 95.94 204 ASP A C 1
ATOM 1565 O O . ASP A 1 204 ? 20.297 -4.84 -4.258 1 95.94 204 ASP A O 1
ATOM 1569 N N . GLU A 1 205 ? 21.719 -6.383 -3.65 1 91.94 205 GLU A N 1
ATOM 1570 C CA . GLU A 1 205 ? 22.906 -5.539 -3.814 1 91.94 205 GLU A CA 1
ATOM 1571 C C . GLU A 1 205 ? 22.984 -4.98 -5.23 1 91.94 205 GLU A C 1
ATOM 1573 O O . GLU A 1 205 ? 23.469 -3.867 -5.438 1 91.94 205 GLU A O 1
ATOM 1578 N N . ASN A 1 206 ? 22.516 -5.758 -6.199 1 91.19 206 ASN A N 1
ATOM 1579 C CA . ASN A 1 206 ? 22.531 -5.277 -7.574 1 91.19 206 ASN A CA 1
ATOM 1580 C C . ASN A 1 206 ? 21.625 -4.07 -7.758 1 91.19 206 ASN A C 1
ATOM 1582 O O . ASN A 1 206 ? 21.922 -3.176 -8.555 1 91.19 206 ASN A O 1
ATOM 1586 N N . ILE A 1 207 ? 20.5 -4.086 -7.012 1 93.69 207 ILE A N 1
ATOM 1587 C CA . ILE A 1 207 ? 19.578 -2.947 -7.051 1 93.69 207 ILE A CA 1
ATOM 1588 C C . ILE A 1 207 ? 20.266 -1.727 -6.426 1 93.69 207 ILE A C 1
ATOM 1590 O O . ILE A 1 207 ? 20.125 -0.611 -6.938 1 93.69 207 ILE A O 1
ATOM 1594 N N . ASN A 1 208 ? 21 -1.92 -5.348 1 90.94 208 ASN A N 1
ATOM 1595 C CA . ASN A 1 208 ? 21.703 -0.821 -4.695 1 90.94 208 ASN A CA 1
ATOM 1596 C C . ASN A 1 208 ? 22.656 -0.121 -5.656 1 90.94 208 ASN A C 1
ATOM 1598 O O . ASN A 1 208 ? 22.766 1.105 -5.645 1 90.94 208 ASN A O 1
ATOM 1602 N N . LYS A 1 209 ? 23.281 -0.883 -6.492 1 87.31 209 LYS A N 1
ATOM 1603 C CA . LYS A 1 209 ? 24.266 -0.363 -7.434 1 87.31 209 LYS A CA 1
ATOM 1604 C C . LYS A 1 209 ? 23.594 0.41 -8.562 1 87.31 209 LYS A C 1
ATOM 1606 O O . LYS A 1 209 ? 24.094 1.447 -9 1 87.31 209 LYS A O 1
ATOM 1611 N N . ASP A 1 210 ? 22.406 -0.065 -8.93 1 90.69 210 ASP A N 1
ATOM 1612 C CA . ASP A 1 210 ? 21.781 0.443 -10.148 1 90.69 210 ASP A CA 1
ATOM 1613 C C . ASP A 1 210 ? 20.75 1.52 -9.82 1 90.69 210 ASP A C 1
ATOM 1615 O O . ASP A 1 210 ? 20.406 2.33 -10.688 1 90.69 210 ASP A O 1
ATOM 1619 N N . MET A 1 211 ? 20.312 1.481 -8.562 1 89.25 211 MET A N 1
ATOM 1620 C CA . MET A 1 211 ? 19.203 2.357 -8.18 1 89.25 211 MET A CA 1
ATOM 1621 C C . MET A 1 211 ? 19.594 3.824 -8.328 1 89.25 211 MET A C 1
ATOM 1623 O O . MET A 1 211 ? 18.75 4.664 -8.656 1 89.25 211 MET A O 1
ATOM 1627 N N . GLN A 1 212 ? 20.875 4.105 -8.102 1 86.44 212 GLN A N 1
ATOM 1628 C CA . GLN A 1 212 ? 21.375 5.477 -8.172 1 86.44 212 GLN A CA 1
ATOM 1629 C C . GLN A 1 212 ? 21.125 6.074 -9.555 1 86.44 212 GLN A C 1
ATOM 1631 O O . GLN A 1 212 ? 20.859 7.273 -9.68 1 86.44 212 GLN A O 1
ATOM 1636 N N . GLN A 1 213 ? 21.156 5.23 -10.539 1 88.62 213 GLN A N 1
ATOM 1637 C CA . GLN A 1 213 ? 20.922 5.695 -11.906 1 88.62 213 GLN A CA 1
ATOM 1638 C C . GLN A 1 213 ? 19.5 6.203 -12.078 1 88.62 213 GLN A C 1
ATOM 1640 O O . GLN A 1 213 ? 19.266 7.176 -12.805 1 88.62 213 GLN A O 1
ATOM 1645 N N . ILE A 1 214 ? 18.594 5.551 -11.445 1 87.88 214 ILE A N 1
ATOM 1646 C CA . ILE A 1 214 ? 17.188 5.945 -11.523 1 87.88 214 ILE A CA 1
ATOM 1647 C C . ILE A 1 214 ? 16.969 7.215 -10.711 1 87.88 214 ILE A C 1
ATOM 1649 O O . ILE A 1 214 ? 16.266 8.133 -11.156 1 87.88 214 ILE A O 1
ATOM 1653 N N . ILE A 1 215 ? 17.562 7.305 -9.555 1 87.5 215 ILE A N 1
ATOM 1654 C CA . ILE A 1 215 ? 17.438 8.461 -8.672 1 87.5 215 ILE A CA 1
ATOM 1655 C C . ILE A 1 215 ? 17.969 9.711 -9.383 1 87.5 215 ILE A C 1
ATOM 1657 O O . ILE A 1 215 ? 17.391 10.797 -9.25 1 87.5 215 ILE A O 1
ATOM 1661 N N . ASP A 1 216 ? 18.953 9.508 -10.195 1 88.5 216 ASP A N 1
ATOM 1662 C CA . ASP A 1 216 ? 19.609 10.617 -10.875 1 88.5 216 ASP A CA 1
ATOM 1663 C C . ASP A 1 216 ? 18.719 11.211 -11.961 1 88.5 216 ASP A C 1
ATOM 1665 O O . ASP A 1 216 ? 19 12.305 -12.461 1 88.5 216 ASP A O 1
ATOM 1669 N N . LEU A 1 217 ? 17.703 10.469 -12.266 1 88.5 217 LEU A N 1
ATOM 1670 C CA . LEU A 1 217 ? 16.781 10.977 -13.289 1 88.5 217 LEU A CA 1
ATOM 1671 C C . LEU A 1 217 ? 15.961 12.141 -12.75 1 88.5 217 LEU A C 1
ATOM 1673 O O . LEU A 1 217 ? 15.352 12.883 -13.516 1 88.5 217 LEU A O 1
ATOM 1677 N N . TYR A 1 218 ? 15.859 12.289 -11.43 1 91.31 218 TYR A N 1
ATOM 1678 C CA . TYR A 1 218 ? 15.016 13.305 -10.805 1 91.31 218 TYR A CA 1
ATOM 1679 C C . TYR A 1 218 ? 15.852 14.312 -10.039 1 91.31 218 TYR A C 1
ATOM 1681 O O . TYR A 1 218 ? 16.75 13.938 -9.273 1 91.31 218 TYR A O 1
ATOM 1689 N N . PRO A 1 219 ? 15.57 15.594 -10.281 1 92.81 219 PRO A N 1
ATOM 1690 C CA . PRO A 1 219 ? 16.344 16.609 -9.547 1 92.81 219 PRO A CA 1
ATOM 1691 C C . PRO A 1 219 ? 16.094 16.562 -8.047 1 92.81 219 PRO A C 1
ATOM 1693 O O . PRO A 1 219 ? 14.945 16.375 -7.609 1 92.81 219 PRO A O 1
ATOM 1696 N N . MET A 1 220 ? 17.141 16.703 -7.297 1 94.31 220 MET A N 1
ATOM 1697 C CA . MET A 1 220 ? 17.062 16.75 -5.84 1 94.31 220 MET A CA 1
ATOM 1698 C C . MET A 1 220 ? 16.484 18.094 -5.379 1 94.31 220 MET A C 1
ATOM 1700 O O . MET A 1 220 ? 16.719 19.125 -6.02 1 94.31 220 MET A O 1
ATOM 1704 N N . GLN A 1 221 ? 15.703 18.109 -4.273 1 97.19 221 GLN A N 1
ATOM 1705 C CA . GLN A 1 221 ? 15.234 19.359 -3.684 1 97.19 221 GLN A CA 1
ATOM 1706 C C . GLN A 1 221 ? 15.648 19.469 -2.219 1 97.19 221 GLN A C 1
ATOM 1708 O O . GLN A 1 221 ? 15.992 18.469 -1.588 1 97.19 221 GLN A O 1
ATOM 1713 N N . SER A 1 222 ? 15.656 20.703 -1.717 1 97.25 222 SER A N 1
ATOM 1714 C CA . SER A 1 222 ? 15.969 20.938 -0.311 1 97.25 222 SER A CA 1
ATOM 1715 C C . SER A 1 222 ? 14.781 20.594 0.584 1 97.25 222 SER A C 1
ATOM 1717 O O . SER A 1 222 ? 13.633 20.625 0.139 1 97.25 222 SER A O 1
ATOM 1719 N N . LYS A 1 223 ? 15.055 20.188 1.827 1 97.31 223 LYS A N 1
ATOM 1720 C CA . LYS A 1 223 ? 13.977 19.938 2.773 1 97.31 223 LYS A CA 1
ATOM 1721 C C . LYS A 1 223 ? 13.148 21.203 3.014 1 97.31 223 LYS A C 1
ATOM 1723 O O . LYS A 1 223 ? 11.938 21.125 3.242 1 97.31 223 LYS A O 1
ATOM 1728 N N . GLU A 1 224 ? 13.742 22.391 2.9 1 96.94 224 GLU A N 1
ATOM 1729 C CA . GLU A 1 224 ? 13.047 23.656 3.061 1 96.94 224 GLU A CA 1
ATOM 1730 C C . GLU A 1 224 ? 12.039 23.875 1.941 1 96.94 224 GLU A C 1
ATOM 1732 O O . GLU A 1 224 ? 10.898 24.281 2.197 1 96.94 224 GLU A O 1
ATOM 1737 N N . SER A 1 225 ? 12.539 23.625 0.716 1 97.88 225 SER A N 1
ATOM 1738 C CA . SER A 1 225 ? 11.633 23.766 -0.423 1 97.88 225 SER A CA 1
ATOM 1739 C C . SER A 1 225 ? 10.469 22.781 -0.322 1 97.88 225 SER A C 1
ATOM 1741 O O . SER A 1 225 ? 9.328 23.125 -0.641 1 97.88 225 SER A O 1
ATOM 1743 N N . ALA A 1 226 ? 10.758 21.594 0.133 1 98.25 226 ALA A N 1
ATOM 1744 C CA . ALA A 1 226 ? 9.719 20.578 0.299 1 98.25 226 ALA A CA 1
ATOM 1745 C C . ALA A 1 226 ? 8.656 21.031 1.298 1 98.25 226 ALA A C 1
ATOM 1747 O O . ALA A 1 226 ? 7.465 21 1.002 1 98.25 226 ALA A O 1
ATOM 1748 N N . ALA A 1 227 ? 9.086 21.5 2.455 1 98.25 227 ALA A N 1
ATOM 1749 C CA . ALA A 1 227 ? 8.156 21.938 3.494 1 98.25 227 A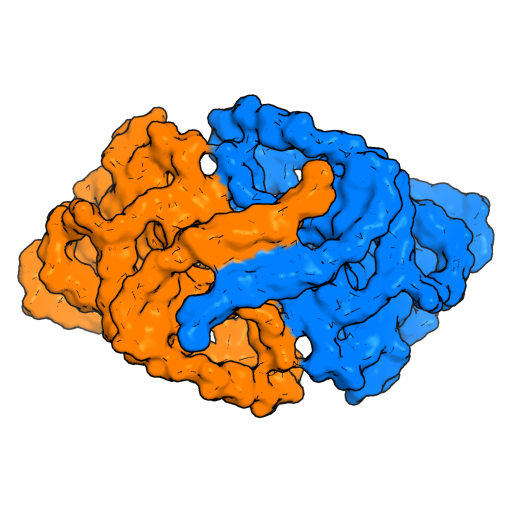LA A CA 1
ATOM 1750 C C . ALA A 1 227 ? 7.336 23.141 3.025 1 98.25 227 ALA A C 1
ATOM 1752 O O . ALA A 1 227 ? 6.125 23.188 3.234 1 98.25 227 ALA A O 1
ATOM 1753 N N . LYS A 1 228 ? 8 24.109 2.355 1 97.94 228 LYS A N 1
ATOM 1754 C CA . LYS A 1 228 ? 7.309 25.297 1.85 1 97.94 228 LYS A CA 1
ATOM 1755 C C . LYS A 1 228 ? 6.234 24.906 0.834 1 97.94 228 LYS A C 1
ATOM 1757 O O . LYS A 1 228 ? 5.125 25.438 0.87 1 97.94 228 LYS A O 1
ATOM 1762 N N . GLY A 1 229 ? 6.617 24.031 -0.093 1 98.38 229 GLY A N 1
ATOM 1763 C CA . GLY A 1 229 ? 5.648 23.562 -1.068 1 98.38 229 GLY A CA 1
ATOM 1764 C C . GLY A 1 229 ? 4.461 22.859 -0.438 1 98.38 229 GLY A C 1
ATOM 1765 O O . GLY A 1 229 ? 3.32 23.047 -0.859 1 98.38 229 GLY A O 1
ATOM 1766 N N . ALA A 1 230 ? 4.727 22.062 0.571 1 98.56 230 ALA A N 1
ATOM 1767 C CA . ALA A 1 230 ? 3.646 21.359 1.251 1 98.56 230 ALA A CA 1
ATOM 1768 C C . ALA A 1 230 ? 2.713 22.328 1.964 1 98.56 230 ALA A C 1
ATOM 1770 O O . ALA A 1 230 ? 1.496 22.125 1.982 1 98.56 230 ALA A O 1
ATOM 1771 N N . ILE A 1 231 ? 3.254 23.359 2.576 1 98.31 231 ILE A N 1
ATOM 1772 C CA . ILE A 1 231 ? 2.439 24.375 3.254 1 98.31 231 ILE A CA 1
ATOM 1773 C C . ILE A 1 231 ? 1.571 25.109 2.234 1 98.31 231 ILE A C 1
ATOM 1775 O O . ILE A 1 231 ? 0.403 25.391 2.502 1 98.31 231 ILE A O 1
ATOM 1779 N N . GLU A 1 232 ? 2.135 25.391 1.022 1 98.06 232 GLU A N 1
ATOM 1780 C CA . GLU A 1 232 ? 1.329 25.953 -0.052 1 98.06 232 GLU A CA 1
ATOM 1781 C C . GLU A 1 232 ? 0.151 25.047 -0.4 1 98.06 232 GLU A C 1
ATOM 1783 O O . GLU A 1 232 ? -0.976 25.516 -0.562 1 98.06 232 GLU A O 1
ATOM 1788 N N . ALA A 1 233 ? 0.434 23.781 -0.494 1 98.5 233 ALA A N 1
ATOM 1789 C CA . ALA A 1 233 ? -0.617 22.797 -0.787 1 98.5 233 ALA A CA 1
ATOM 1790 C C . ALA A 1 233 ? -1.686 22.812 0.302 1 98.5 233 ALA A C 1
ATOM 1792 O O . ALA A 1 233 ? -2.881 22.734 0.007 1 98.5 233 ALA A O 1
ATOM 1793 N N . ILE A 1 234 ? -1.26 22.859 1.576 1 98.56 234 ILE A N 1
ATOM 1794 C CA . ILE A 1 234 ? -2.178 22.844 2.709 1 98.56 234 ILE A CA 1
ATOM 1795 C C . ILE A 1 234 ? -3.098 24.062 2.633 1 98.56 234 ILE A C 1
ATOM 1797 O O . ILE A 1 234 ? -4.301 23.953 2.877 1 98.56 234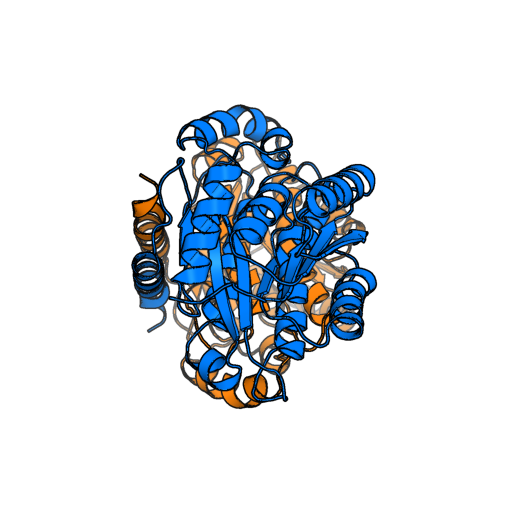 ILE A O 1
ATOM 1801 N N . LYS A 1 235 ? -2.611 25.203 2.258 1 98.19 235 LYS A N 1
ATOM 1802 C CA . LYS A 1 235 ? -3.371 26.453 2.234 1 98.19 235 LYS A CA 1
ATOM 1803 C C . LYS A 1 235 ? -4.34 26.484 1.056 1 98.19 235 LYS A C 1
ATOM 1805 O O . LYS A 1 235 ? -5.375 27.141 1.112 1 98.19 235 LYS A O 1
ATOM 1810 N N . LYS A 1 236 ? -4.059 25.656 0.009 1 98.06 236 LYS A N 1
ATOM 1811 C CA . LYS A 1 236 ? -4.824 25.797 -1.224 1 98.06 236 LYS A CA 1
ATOM 1812 C C . LYS A 1 236 ? -5.637 24.547 -1.525 1 98.06 236 LYS A C 1
ATOM 1814 O O . LYS A 1 236 ? -6.629 24.594 -2.252 1 98.06 236 LYS A O 1
ATOM 1819 N N . GLY A 1 237 ? -5.223 23.438 -1.014 1 98.56 237 GLY A N 1
ATOM 1820 C CA . GLY A 1 237 ? -5.707 22.156 -1.486 1 98.56 237 GLY A CA 1
ATOM 1821 C C . GLY A 1 237 ? -7.102 21.812 -0.987 1 98.56 237 GLY A C 1
ATOM 1822 O O . GLY A 1 237 ? -7.426 22.078 0.175 1 98.56 237 GLY A O 1
ATOM 1823 N N . GLU A 1 238 ? -7.906 21.219 -1.839 1 98.31 238 GLU A N 1
ATOM 1824 C CA . GLU A 1 238 ? -9.203 20.656 -1.465 1 98.31 238 GLU A CA 1
ATOM 1825 C C . GLU A 1 238 ? -9.078 19.219 -0.988 1 98.31 238 GLU A C 1
ATOM 1827 O O . GLU A 1 238 ? -8.055 18.562 -1.235 1 98.31 238 GLU A O 1
ATOM 1832 N N . SER A 1 239 ? -10.117 18.781 -0.304 1 98.69 239 SER A N 1
ATOM 1833 C CA . SER A 1 239 ? -10.062 17.406 0.174 1 98.69 239 SER A CA 1
ATOM 1834 C C . SER A 1 239 ? -9.938 16.422 -0.985 1 98.69 239 SER A C 1
ATOM 1836 O O . SER A 1 239 ? -10.586 16.578 -2.02 1 98.69 239 SER A O 1
ATOM 1838 N N . GLY A 1 240 ? -9.117 15.43 -0.821 1 98.62 240 GLY A N 1
ATOM 1839 C CA . GLY A 1 240 ? -8.922 14.398 -1.826 1 98.62 240 GLY A CA 1
ATOM 1840 C C . GLY A 1 240 ? -7.906 14.781 -2.887 1 98.62 240 GLY A C 1
ATOM 1841 O O . GLY A 1 240 ? -7.605 13.992 -3.781 1 98.62 240 GLY A O 1
ATOM 1842 N N . SER A 1 241 ? -7.328 16 -2.799 1 98.81 241 SER A N 1
ATOM 1843 C CA . SER A 1 241 ? -6.398 16.453 -3.826 1 98.81 241 SER A CA 1
ATOM 1844 C C . SER A 1 241 ? -5.008 15.867 -3.613 1 98.81 241 SER A C 1
ATOM 1846 O O . SER A 1 241 ? -4.672 15.445 -2.506 1 98.81 241 SER A O 1
ATOM 1848 N N . THR A 1 242 ? -4.273 15.758 -4.645 1 98.94 242 THR A N 1
ATOM 1849 C CA . THR A 1 242 ? -2.887 15.305 -4.668 1 98.94 242 THR A CA 1
ATOM 1850 C C . THR A 1 242 ? -1.962 16.406 -5.16 1 98.94 242 THR A C 1
ATOM 1852 O O . THR A 1 242 ? -2.227 17.031 -6.191 1 98.94 242 THR A O 1
ATOM 1855 N N . TRP A 1 243 ? -0.902 16.656 -4.457 1 98.94 243 TRP A N 1
ATOM 1856 C CA . TRP A 1 243 ? 0.015 17.75 -4.758 1 98.94 243 TRP A CA 1
ATOM 1857 C C . TRP A 1 243 ? 1.441 17.234 -4.922 1 98.94 243 TRP A C 1
ATOM 1859 O O . TRP A 1 243 ? 1.916 16.422 -4.113 1 98.94 243 TRP A O 1
ATOM 1869 N N . LEU A 1 244 ? 2.062 17.656 -5.957 1 98.75 244 LEU A N 1
ATOM 1870 C CA . LEU A 1 244 ? 3.463 17.344 -6.23 1 98.75 244 LEU A CA 1
ATOM 1871 C C . LEU A 1 244 ? 4.367 18.484 -5.758 1 98.75 244 LEU A C 1
ATOM 1873 O O . LEU A 1 244 ? 4.141 19.641 -6.102 1 98.75 244 LEU A O 1
ATOM 1877 N N . VAL A 1 245 ? 5.289 18.203 -4.938 1 98.69 245 VAL A N 1
ATOM 1878 C CA . VAL A 1 245 ? 6.332 19.109 -4.492 1 98.69 245 VAL A CA 1
ATOM 1879 C C . VAL A 1 245 ? 7.707 18.547 -4.828 1 98.69 245 VAL A C 1
ATOM 1881 O O . VAL A 1 245 ? 8.18 17.625 -4.16 1 98.69 245 VAL A O 1
ATOM 1884 N N . ALA A 1 246 ? 8.289 19.062 -5.832 1 97.69 246 ALA A N 1
ATOM 1885 C CA . ALA A 1 246 ? 9.531 18.5 -6.336 1 97.69 246 ALA A CA 1
ATOM 1886 C C . ALA A 1 246 ? 10.414 19.562 -6.969 1 97.69 246 ALA A C 1
ATOM 1888 O O . ALA A 1 246 ? 9.93 20.641 -7.332 1 97.69 246 ALA A O 1
ATOM 1889 N N . LYS A 1 247 ? 11.734 19.359 -6.98 1 96.19 247 LYS A N 1
ATOM 1890 C CA . LYS A 1 247 ? 12.75 20.062 -7.762 1 96.19 247 LYS A CA 1
ATOM 1891 C C . LYS A 1 247 ? 12.828 21.531 -7.375 1 96.19 247 LYS A C 1
ATOM 1893 O O . LYS A 1 247 ? 13.023 22.391 -8.234 1 96.19 247 LYS A O 1
ATOM 1898 N N . ASP A 1 248 ? 12.516 21.812 -6.188 1 97.25 248 ASP A N 1
ATOM 1899 C CA . ASP A 1 248 ? 12.594 23.156 -5.609 1 97.25 248 ASP A CA 1
ATOM 1900 C C . ASP A 1 248 ? 11.664 24.125 -6.344 1 97.25 248 ASP A C 1
ATOM 1902 O O . ASP A 1 248 ? 12 25.297 -6.531 1 97.25 248 ASP A O 1
ATOM 1906 N N . SER A 1 249 ? 10.594 23.547 -6.879 1 96 249 SER A N 1
ATOM 1907 C CA . SER A 1 249 ? 9.57 24.344 -7.543 1 96 249 SER A CA 1
ATOM 1908 C C . SER A 1 249 ? 8.32 24.469 -6.68 1 96 249 SER A C 1
ATOM 1910 O O . SER A 1 249 ? 8.156 23.734 -5.699 1 96 249 SER A O 1
ATOM 1912 N N . PRO A 1 250 ? 7.465 25.484 -6.949 1 96.31 250 PRO A N 1
ATOM 1913 C CA . PRO A 1 250 ? 6.199 25.578 -6.219 1 96.31 250 PRO A CA 1
ATOM 1914 C C . PRO A 1 250 ? 5.367 24.297 -6.312 1 96.31 250 PRO A C 1
ATOM 1916 O O . PRO A 1 250 ? 5.488 23.547 -7.285 1 96.31 250 PRO A O 1
ATOM 1919 N N . ALA A 1 251 ? 4.59 24.047 -5.328 1 98.12 251 ALA A N 1
ATOM 1920 C CA . ALA A 1 251 ? 3.713 22.891 -5.32 1 98.12 251 ALA A CA 1
ATOM 1921 C C . ALA A 1 251 ? 2.789 22.891 -6.535 1 98.12 251 ALA A C 1
ATOM 1923 O O . ALA A 1 251 ? 2.311 23.938 -6.957 1 98.12 251 ALA A O 1
ATOM 1924 N N . VAL A 1 252 ? 2.545 21.797 -7.109 1 98.44 252 VAL A N 1
ATOM 1925 C CA . VAL A 1 252 ? 1.674 21.656 -8.273 1 98.44 252 VAL A CA 1
ATOM 1926 C C . VAL A 1 252 ? 0.505 20.719 -7.934 1 98.44 252 VAL A C 1
ATOM 1928 O O . VAL A 1 252 ? 0.708 19.609 -7.438 1 98.44 252 VAL A O 1
ATOM 1931 N N . ASP A 1 253 ? -0.706 21.266 -8.125 1 98.69 253 ASP A N 1
ATOM 1932 C CA . ASP A 1 253 ? -1.887 20.422 -8 1 98.69 253 ASP A CA 1
ATOM 1933 C C . ASP A 1 253 ? -1.963 19.422 -9.141 1 98.69 253 ASP A C 1
ATOM 1935 O O . ASP A 1 253 ? -2.211 19.797 -10.289 1 98.69 253 ASP A O 1
ATOM 1939 N N . VAL A 1 254 ? -1.793 18.125 -8.812 1 98.75 254 VAL A N 1
ATOM 1940 C CA . VAL A 1 254 ? -1.781 17.125 -9.867 1 98.75 254 VAL A CA 1
ATOM 1941 C C . VAL A 1 254 ? -3.025 16.25 -9.758 1 98.75 254 VAL A C 1
ATOM 1943 O O . VAL A 1 254 ? -3.02 15.094 -10.203 1 98.75 254 VAL A O 1
ATOM 1946 N N . THR A 1 255 ? -4.047 16.719 -9.117 1 98.69 255 THR A N 1
ATOM 1947 C CA . THR A 1 255 ? -5.289 15.984 -8.914 1 98.69 255 THR A CA 1
ATOM 1948 C C . THR A 1 255 ? -5.895 15.547 -10.242 1 98.69 255 THR A C 1
ATOM 1950 O O . THR A 1 255 ? -6.414 14.438 -10.367 1 98.69 255 THR A O 1
ATOM 1953 N N . SER A 1 256 ? -5.852 16.438 -11.203 1 98.5 256 SER A N 1
ATOM 1954 C CA . SER A 1 256 ? -6.414 16.125 -12.508 1 98.5 256 SER A CA 1
ATOM 1955 C C . SER A 1 256 ? -5.688 14.953 -13.164 1 98.5 256 SER A C 1
ATOM 1957 O O . SER A 1 256 ? -6.312 14.102 -13.789 1 98.5 256 SER A O 1
ATOM 1959 N N . ASN A 1 257 ? -4.34 14.898 -13.055 1 98.62 257 ASN A N 1
ATOM 1960 C CA . ASN A 1 257 ? -3.564 13.773 -13.562 1 98.62 257 ASN A CA 1
ATOM 1961 C C . ASN A 1 257 ? -3.963 12.469 -12.883 1 98.62 257 ASN A C 1
ATOM 1963 O O . ASN A 1 257 ? -4.137 11.445 -13.555 1 98.62 257 ASN A O 1
ATOM 1967 N N . VAL A 1 258 ? -4.141 12.516 -11.586 1 98.75 258 VAL A N 1
ATOM 1968 C CA . VAL A 1 258 ? -4.52 11.336 -10.82 1 98.75 258 VAL A CA 1
ATOM 1969 C C . VAL A 1 258 ? -5.902 10.859 -11.258 1 98.75 258 VAL A C 1
ATOM 1971 O O . VAL A 1 258 ? -6.102 9.664 -11.516 1 98.75 258 VAL A O 1
ATOM 1974 N N . ASN A 1 259 ? -6.84 11.828 -11.367 1 98.38 259 ASN A N 1
ATOM 1975 C CA . ASN A 1 259 ? -8.195 11.469 -11.773 1 98.38 259 ASN A CA 1
ATOM 1976 C C . ASN A 1 259 ? -8.211 10.852 -13.172 1 98.38 259 ASN A C 1
ATOM 1978 O O . ASN A 1 259 ? -8.914 9.875 -13.414 1 98.38 259 ASN A O 1
ATOM 1982 N N . LYS A 1 260 ? -7.449 11.414 -14.094 1 98.5 260 LYS A N 1
ATOM 1983 C CA . LYS A 1 260 ? -7.367 10.891 -15.461 1 98.5 260 LYS A CA 1
ATOM 1984 C C . LYS A 1 260 ? -6.762 9.492 -15.469 1 98.5 260 LYS A C 1
ATOM 1986 O O . LYS A 1 260 ? -7.219 8.617 -16.219 1 98.5 260 LYS A O 1
ATOM 1991 N N . ALA A 1 261 ? -5.715 9.297 -14.68 1 98.75 261 ALA A N 1
ATOM 1992 C CA . ALA A 1 261 ? -5.074 7.988 -14.594 1 98.75 261 ALA A CA 1
ATOM 1993 C C . ALA A 1 261 ? -6.047 6.93 -14.094 1 98.75 261 ALA A C 1
ATOM 1995 O O . ALA A 1 261 ? -6.125 5.832 -14.641 1 98.75 261 ALA A O 1
ATOM 1996 N N . TYR A 1 262 ? -6.797 7.238 -13.109 1 98.44 262 TYR A N 1
ATOM 1997 C CA . TYR A 1 262 ? -7.699 6.25 -12.523 1 98.44 262 TYR A CA 1
ATOM 1998 C C . TYR A 1 262 ? -8.914 6.031 -13.414 1 98.44 262 TYR A C 1
ATOM 2000 O O . TYR A 1 262 ? -9.539 4.969 -13.375 1 98.44 262 TYR A O 1
ATOM 2008 N N . LYS A 1 263 ? -9.281 7.059 -14.195 1 98.12 263 LYS A N 1
ATOM 2009 C CA . LYS A 1 263 ? -10.297 6.824 -15.219 1 98.12 263 LYS A CA 1
ATOM 2010 C C . LYS A 1 263 ? -9.836 5.766 -16.219 1 98.12 263 LYS A C 1
ATOM 2012 O O . LYS A 1 263 ? -10.609 4.883 -16.594 1 98.12 263 LYS A O 1
ATOM 2017 N N . ILE A 1 264 ? -8.594 5.793 -16.625 1 98.44 264 ILE A N 1
ATOM 2018 C CA . ILE A 1 264 ? -8.016 4.832 -17.562 1 98.44 264 ILE A CA 1
ATOM 2019 C C . ILE A 1 264 ? -7.922 3.461 -16.891 1 98.44 264 ILE A C 1
ATOM 2021 O O . ILE A 1 264 ? -8.266 2.443 -17.5 1 98.44 264 ILE A O 1
ATOM 2025 N N . LEU A 1 265 ? -7.508 3.42 -15.609 1 98.19 265 LEU A N 1
ATOM 2026 C CA . LEU A 1 265 ? -7.363 2.172 -14.867 1 98.19 265 LEU A CA 1
ATOM 2027 C C . LEU A 1 265 ? -8.711 1.47 -14.719 1 98.19 265 LEU A C 1
ATOM 2029 O O . LEU A 1 265 ? -8.773 0.238 -14.734 1 98.19 265 LEU A O 1
ATOM 2033 N N . SER A 1 266 ? -9.75 2.248 -14.594 1 96.88 266 SER A N 1
ATOM 2034 C CA . SER A 1 266 ? -11.047 1.669 -14.258 1 96.88 266 SER A CA 1
ATOM 2035 C C . SER A 1 266 ? -11.836 1.318 -15.516 1 96.88 266 SER A C 1
ATOM 2037 O O . SER A 1 266 ? -12.883 0.679 -15.445 1 96.88 266 SER A O 1
ATOM 2039 N N . GLU A 1 267 ? -11.344 1.674 -16.656 1 96.38 267 GLU A N 1
ATOM 2040 C CA . GLU A 1 267 ? -12.047 1.485 -17.922 1 96.38 267 GLU A CA 1
ATOM 2041 C C . GLU A 1 267 ? -12.445 0.025 -18.125 1 96.38 267 GLU A C 1
ATOM 2043 O O . GLU A 1 267 ? -13.57 -0.269 -18.531 1 96.38 267 GLU A O 1
ATOM 2048 N N . PRO A 1 268 ? -11.57 -0.895 -17.797 1 94.56 268 PRO A N 1
ATOM 2049 C CA . PRO A 1 268 ? -11.914 -2.291 -18.078 1 94.56 268 PRO A CA 1
ATOM 2050 C C . PRO A 1 268 ? -12.93 -2.859 -17.078 1 94.56 268 PRO A C 1
ATOM 2052 O O . PRO A 1 268 ? -13.422 -3.973 -17.266 1 94.56 268 PRO A O 1
ATOM 2055 N N . LEU A 1 269 ? -13.219 -2.16 -16.047 1 91.88 269 LEU A N 1
ATOM 2056 C CA . LEU A 1 269 ? -14.125 -2.652 -15.008 1 91.88 269 LEU A CA 1
ATOM 2057 C C . LEU A 1 269 ? -15.578 -2.531 -15.461 1 91.88 269 LEU A C 1
ATOM 2059 O O . LEU A 1 269 ? -16.469 -3.127 -14.852 1 91.88 269 LEU A O 1
ATOM 2063 N N . VAL A 1 270 ? -15.906 -1.703 -16.453 1 81.94 270 VAL A N 1
ATOM 2064 C CA . VAL A 1 270 ? -17.25 -1.455 -16.938 1 81.94 270 VAL A CA 1
ATOM 2065 C C . VAL A 1 270 ? -17.547 -2.344 -18.141 1 81.94 270 VAL A C 1
ATOM 2067 O O . VAL A 1 270 ? -16.641 -2.701 -18.891 1 81.94 270 VAL A O 1
ATOM 2070 N N . MET B 1 1 ? 2.748 -19.594 -24.703 1 83.88 1 MET B N 1
ATOM 2071 C CA . MET B 1 1 ? 1.983 -20.031 -23.531 1 83.88 1 MET B CA 1
ATOM 2072 C C . MET B 1 1 ? 2.871 -20.812 -22.562 1 83.88 1 MET B C 1
ATOM 2074 O O . MET B 1 1 ? 3.725 -21.594 -22.984 1 83.88 1 MET B O 1
ATOM 2078 N N . TYR B 1 2 ? 2.744 -20.438 -21.297 1 90.31 2 TYR B N 1
ATOM 2079 C CA . TYR B 1 2 ? 3.555 -21.094 -20.281 1 90.31 2 TYR B CA 1
ATOM 2080 C C . TYR B 1 2 ? 2.898 -22.375 -19.797 1 90.31 2 TYR B C 1
ATOM 2082 O O . TYR B 1 2 ? 1.708 -22.391 -19.484 1 90.31 2 TYR B O 1
ATOM 2090 N N . ASP B 1 3 ? 3.629 -23.391 -19.75 1 93.31 3 ASP B N 1
ATOM 2091 C CA . ASP B 1 3 ? 3.152 -24.734 -19.406 1 93.31 3 ASP B CA 1
ATOM 2092 C C . ASP B 1 3 ? 3.141 -24.938 -17.906 1 93.31 3 ASP B C 1
ATOM 2094 O O . ASP B 1 3 ? 4.066 -24.531 -17.203 1 93.31 3 ASP B O 1
ATOM 2098 N N . LEU B 1 4 ? 2.082 -25.609 -17.406 1 96.38 4 LEU B N 1
ATOM 2099 C CA . LEU B 1 4 ? 1.936 -25.859 -15.977 1 96.38 4 LEU B CA 1
ATOM 2100 C C . LEU B 1 4 ? 2.209 -27.328 -15.641 1 96.38 4 LEU B C 1
ATOM 2102 O O . LEU B 1 4 ? 2.262 -27.703 -14.469 1 96.38 4 LEU B O 1
ATOM 2106 N N . LYS B 1 5 ? 2.428 -28.125 -16.641 1 95.19 5 LYS B N 1
ATOM 2107 C CA . LYS B 1 5 ? 2.674 -29.547 -16.438 1 95.19 5 LYS B CA 1
ATOM 2108 C C . LYS B 1 5 ? 3.924 -29.766 -15.586 1 95.19 5 LYS B C 1
ATOM 2110 O O . LYS B 1 5 ? 4.949 -29.109 -15.797 1 95.19 5 LYS B O 1
ATOM 2115 N N . ASP B 1 6 ? 3.795 -30.625 -14.562 1 95.5 6 ASP B N 1
ATOM 2116 C CA . ASP B 1 6 ? 4.875 -31.109 -13.703 1 95.5 6 ASP B CA 1
ATOM 2117 C C . ASP B 1 6 ? 5.469 -29.969 -12.875 1 95.5 6 ASP B C 1
ATOM 2119 O O . ASP B 1 6 ? 6.621 -30.047 -12.438 1 95.5 6 ASP B O 1
ATOM 2123 N N . LYS B 1 7 ? 4.754 -28.891 -12.672 1 97.31 7 LYS B N 1
ATOM 2124 C CA . LYS B 1 7 ? 5.254 -27.75 -11.898 1 97.31 7 LYS B CA 1
ATOM 2125 C C . LYS B 1 7 ? 5.031 -27.953 -10.406 1 97.31 7 LYS B C 1
ATOM 2127 O O . LYS B 1 7 ? 4.145 -28.719 -10.008 1 97.31 7 LYS B O 1
ATOM 2132 N N . VAL B 1 8 ? 5.867 -27.375 -9.648 1 98.19 8 VAL B N 1
ATOM 2133 C CA . VAL B 1 8 ? 5.773 -27.344 -8.188 1 98.19 8 VAL B CA 1
ATOM 2134 C C . VAL B 1 8 ? 5.234 -25.984 -7.742 1 98.19 8 VAL B C 1
ATOM 2136 O O . VAL B 1 8 ? 5.852 -24.953 -7.996 1 98.19 8 VAL B O 1
ATOM 2139 N N . VAL B 1 9 ? 4.066 -26.016 -6.988 1 98.69 9 VAL B N 1
ATOM 2140 C CA . VAL B 1 9 ? 3.307 -24.797 -6.738 1 98.69 9 VAL B CA 1
ATOM 2141 C C . VAL B 1 9 ? 3.141 -24.594 -5.238 1 98.69 9 VAL B C 1
ATOM 2143 O O . VAL B 1 9 ? 2.918 -25.547 -4.492 1 98.69 9 VAL B O 1
ATOM 2146 N N . ILE B 1 10 ? 3.336 -23.359 -4.777 1 98.88 10 ILE B N 1
ATOM 2147 C CA . ILE B 1 10 ? 2.949 -22.938 -3.434 1 98.88 10 ILE B CA 1
ATOM 2148 C C . ILE B 1 10 ? 1.815 -21.922 -3.521 1 98.88 10 ILE B C 1
ATOM 2150 O O . ILE B 1 10 ? 1.877 -20.984 -4.32 1 98.88 10 ILE B O 1
ATOM 2154 N N . ILE B 1 11 ? 0.759 -22.141 -2.771 1 98.94 11 ILE B N 1
ATOM 2155 C CA . ILE B 1 11 ? -0.37 -21.219 -2.709 1 98.94 11 ILE B CA 1
ATOM 2156 C C . ILE B 1 11 ? -0.595 -20.781 -1.265 1 98.94 11 ILE B C 1
ATOM 2158 O O . ILE B 1 11 ? -0.864 -21.609 -0.391 1 98.94 11 ILE B O 1
ATOM 2162 N N . THR B 1 12 ? -0.462 -19.516 -0.988 1 98.88 12 THR B N 1
ATOM 2163 C CA . THR B 1 12 ? -0.868 -19 0.318 1 98.88 12 THR B CA 1
ATOM 2164 C C . THR B 1 12 ? -2.371 -18.734 0.355 1 98.88 12 THR B C 1
ATOM 2166 O O . THR B 1 12 ? -2.961 -18.344 -0.651 1 98.88 12 THR B O 1
ATOM 2169 N N . GLY B 1 13 ? -2.926 -18.891 1.529 1 98.19 13 GLY B N 1
ATOM 2170 C CA . GLY B 1 13 ? -4.375 -18.812 1.591 1 98.19 13 GLY B CA 1
ATOM 2171 C C . GLY B 1 13 ? -5.074 -19.828 0.708 1 98.19 13 GLY B C 1
ATOM 2172 O O . GLY B 1 13 ? -6.043 -19.484 0.018 1 98.19 13 GLY B O 1
ATOM 2173 N N . GLY B 1 14 ? -4.586 -21 0.708 1 98.31 14 GLY B N 1
ATOM 2174 C CA . GLY B 1 14 ? -5.012 -21.953 -0.302 1 98.31 14 GLY B CA 1
ATOM 2175 C C . GLY B 1 14 ? -6.145 -22.859 0.167 1 98.31 14 GLY B C 1
ATOM 2176 O O . GLY B 1 14 ? -6.703 -23.625 -0.621 1 98.31 14 GLY B O 1
ATOM 2177 N N . ALA B 1 15 ? -6.578 -22.703 1.457 1 97.38 15 ALA B N 1
ATOM 2178 C CA . ALA B 1 15 ? -7.492 -23.703 2.018 1 97.38 15 ALA B CA 1
ATOM 2179 C C . ALA B 1 15 ? -8.945 -23.328 1.755 1 97.38 15 ALA B C 1
ATOM 2181 O O . ALA B 1 15 ? -9.844 -24.156 1.882 1 97.38 15 ALA B O 1
ATOM 2182 N N . ASN B 1 16 ? -9.195 -22.047 1.418 1 94.44 16 ASN B N 1
ATOM 2183 C CA . ASN B 1 16 ? -10.57 -21.562 1.272 1 94.44 16 ASN B CA 1
ATOM 2184 C C . ASN B 1 16 ? -10.711 -20.641 0.074 1 94.44 16 ASN B C 1
ATOM 2186 O O . ASN B 1 16 ? -9.711 -20.203 -0.506 1 94.44 16 ASN B O 1
ATOM 2190 N N . GLY B 1 17 ? -11.914 -20.438 -0.311 1 95.88 17 GLY B N 1
ATOM 2191 C CA . GLY B 1 17 ? -12.219 -19.406 -1.299 1 95.88 17 GLY B CA 1
ATOM 2192 C C . GLY B 1 17 ? -11.516 -19.641 -2.627 1 95.88 17 GLY B C 1
ATOM 2193 O O . GLY B 1 17 ? -11.586 -20.734 -3.188 1 95.88 17 GLY B O 1
ATOM 2194 N N . ILE B 1 18 ? -10.945 -18.562 -3.148 1 97.56 18 ILE B N 1
ATOM 2195 C CA . ILE B 1 18 ? -10.273 -18.625 -4.441 1 97.56 18 ILE B CA 1
ATOM 2196 C C . ILE B 1 18 ? -9.086 -19.578 -4.363 1 97.56 18 ILE B C 1
ATOM 2198 O O . ILE B 1 18 ? -8.789 -20.281 -5.328 1 97.56 18 ILE B O 1
ATOM 2202 N N . GLY B 1 19 ? -8.406 -19.625 -3.158 1 98.06 19 GLY B N 1
ATOM 2203 C CA . GLY B 1 19 ? -7.285 -20.531 -2.955 1 98.06 19 GLY B CA 1
ATOM 2204 C C . GLY B 1 19 ? -7.648 -21.984 -3.162 1 98.06 19 GLY B C 1
ATOM 2205 O O . GLY B 1 19 ? -6.941 -22.719 -3.863 1 98.06 19 GLY B O 1
ATOM 2206 N N . GLU B 1 20 ? -8.742 -22.344 -2.582 1 97.56 20 GLU B N 1
ATOM 2207 C CA . GLU B 1 20 ? -9.234 -23.703 -2.764 1 97.56 20 GLU B CA 1
ATOM 2208 C C . GLU B 1 20 ? -9.508 -24 -4.234 1 97.56 20 GLU B C 1
ATOM 2210 O O . GLU B 1 20 ? -9.164 -25.078 -4.727 1 97.56 20 GLU B O 1
ATOM 2215 N N . SER B 1 21 ? -10.109 -23.062 -4.906 1 97.62 21 SER B N 1
ATOM 2216 C CA . SER B 1 21 ? -10.414 -23.219 -6.324 1 97.62 21 SER B CA 1
ATOM 2217 C C . SER B 1 21 ? -9.141 -23.281 -7.16 1 97.62 21 SER B C 1
ATOM 2219 O O . SER B 1 21 ? -9.086 -23.984 -8.172 1 97.62 21 SER B O 1
ATOM 2221 N N . PHE B 1 22 ? -8.062 -22.531 -6.77 1 98.19 22 PHE B N 1
ATOM 2222 C CA . PHE B 1 22 ? -6.766 -22.641 -7.422 1 98.19 22 PHE B CA 1
ATOM 2223 C C . PHE B 1 22 ? -6.246 -24.062 -7.383 1 98.19 22 PHE B C 1
ATOM 2225 O O . PHE B 1 22 ? -5.801 -24.594 -8.398 1 98.19 22 PHE B 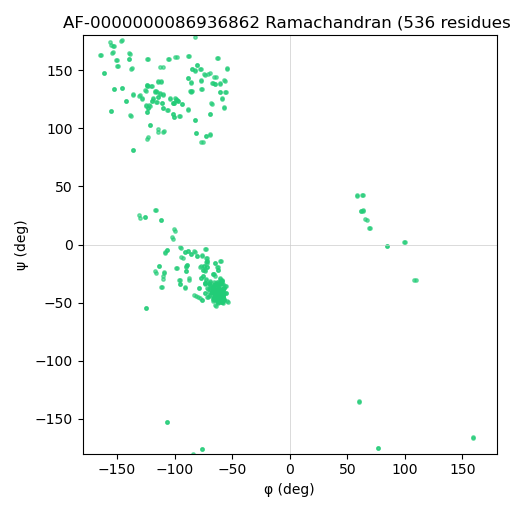O 1
ATOM 2232 N N . VAL B 1 23 ? -6.309 -24.656 -6.191 1 97.75 23 VAL B N 1
ATOM 2233 C CA . VAL B 1 23 ? -5.789 -26 -6.004 1 97.75 23 VAL B CA 1
ATOM 2234 C C . VAL B 1 23 ? -6.488 -26.969 -6.961 1 97.75 23 VAL B C 1
ATOM 2236 O O . VAL B 1 23 ? -5.832 -27.703 -7.695 1 97.75 23 VAL B O 1
ATOM 2239 N N . GLN B 1 24 ? -7.785 -26.891 -7.043 1 94.81 24 GLN B N 1
ATOM 2240 C CA . GLN B 1 24 ? -8.578 -27.781 -7.875 1 94.81 24 GLN B CA 1
ATOM 2241 C C . GLN B 1 24 ? -8.273 -27.562 -9.359 1 94.81 24 GLN B C 1
ATOM 2243 O O . GLN B 1 24 ? -8.047 -28.531 -10.094 1 94.81 24 GLN B O 1
ATOM 2248 N N . ASN B 1 25 ? -8.234 -26.344 -9.781 1 95 25 ASN B N 1
ATOM 2249 C CA . ASN B 1 25 ? -8.023 -26.031 -11.188 1 95 25 ASN B CA 1
ATOM 2250 C C . ASN B 1 25 ? -6.598 -26.359 -11.625 1 95 25 ASN B C 1
ATOM 2252 O O . ASN B 1 25 ? -6.367 -26.766 -12.766 1 95 25 ASN B O 1
ATOM 2256 N N . LEU B 1 26 ? -5.645 -26.188 -10.727 1 96.62 26 LEU B N 1
ATOM 2257 C CA . LEU B 1 26 ? -4.25 -26.484 -11.055 1 96.62 26 LEU B CA 1
ATOM 2258 C C . LEU B 1 26 ? -4.035 -27.984 -11.227 1 96.62 26 LEU B C 1
ATOM 2260 O O . LEU B 1 26 ? -3.229 -28.406 -12.062 1 96.62 26 LEU B O 1
ATOM 2264 N N . LEU B 1 27 ? -4.73 -28.766 -10.469 1 95.06 27 LEU B N 1
ATOM 2265 C CA . LEU B 1 27 ? -4.586 -30.219 -10.562 1 95.06 27 LEU B CA 1
ATOM 2266 C C . LEU B 1 27 ? -5.086 -30.719 -11.906 1 95.06 27 LEU B C 1
ATOM 2268 O O . LEU B 1 27 ? -4.629 -31.766 -12.391 1 95.06 27 LEU B O 1
ATOM 2272 N N . GLU B 1 28 ? -5.996 -29.953 -12.516 1 92.5 28 GLU B N 1
ATOM 2273 C CA . GLU B 1 28 ? -6.48 -30.297 -13.852 1 92.5 28 GLU B CA 1
ATOM 2274 C C . GLU B 1 28 ? -5.41 -30.031 -14.906 1 92.5 28 GLU B C 1
ATOM 2276 O O . GLU B 1 28 ? -5.527 -30.516 -16.047 1 92.5 28 GLU B O 1
ATOM 2281 N N . GLU B 1 29 ? -4.309 -29.328 -14.586 1 92.75 29 GLU B N 1
ATOM 2282 C CA . GLU B 1 29 ? -3.225 -28.969 -15.492 1 92.75 29 GLU B CA 1
ATOM 2283 C C . GLU B 1 29 ? -2.035 -29.922 -15.328 1 92.75 29 GLU B C 1
ATOM 2285 O O . GLU B 1 29 ? -0.929 -29.609 -15.773 1 92.75 29 GLU B O 1
ATOM 2290 N N . ASP B 1 30 ? -2.152 -31.062 -14.625 1 91.44 30 ASP B N 1
ATOM 2291 C CA . ASP B 1 30 ? -1.124 -32.094 -14.406 1 91.44 30 ASP B CA 1
ATOM 2292 C C . ASP B 1 30 ? 0.047 -31.516 -13.609 1 91.44 30 ASP B C 1
ATOM 2294 O O . ASP B 1 30 ? 1.206 -31.672 -14 1 91.44 30 ASP B O 1
ATOM 2298 N N . ILE B 1 31 ? -0.241 -30.766 -12.641 1 94.94 31 ILE B N 1
ATOM 2299 C CA . ILE B 1 31 ? 0.746 -30.234 -11.711 1 94.94 31 ILE B CA 1
ATOM 2300 C C . ILE B 1 31 ? 1.395 -31.375 -10.93 1 94.94 31 ILE B C 1
ATOM 2302 O O . ILE B 1 31 ? 0.737 -32.375 -10.602 1 94.94 31 ILE B O 1
ATOM 2306 N N . LYS B 1 32 ? 2.691 -31.219 -10.641 1 95.12 32 LYS B N 1
ATOM 2307 C CA . LYS B 1 32 ? 3.434 -32.25 -9.906 1 95.12 32 LYS B CA 1
ATOM 2308 C C . LYS B 1 32 ? 3.141 -32.156 -8.414 1 95.12 32 LYS B C 1
ATOM 2310 O O . LYS B 1 32 ? 2.959 -33.188 -7.758 1 95.12 32 LYS B O 1
ATOM 2315 N N . PHE B 1 33 ? 3.162 -31 -7.922 1 97.5 33 PHE B N 1
ATOM 2316 C CA . PHE B 1 33 ? 3.086 -30.812 -6.48 1 97.5 33 PHE B CA 1
ATOM 2317 C C . PHE B 1 33 ? 2.461 -29.469 -6.137 1 97.5 33 PHE B C 1
ATOM 2319 O O . PHE B 1 33 ? 2.781 -28.453 -6.758 1 97.5 33 PHE B O 1
ATOM 2326 N N . ILE B 1 34 ? 1.505 -29.484 -5.184 1 98.44 34 ILE B N 1
ATOM 2327 C CA . ILE B 1 34 ? 0.923 -28.25 -4.664 1 98.44 34 ILE B CA 1
ATOM 2328 C C . ILE B 1 34 ? 1.065 -28.219 -3.143 1 98.44 34 ILE B C 1
ATOM 2330 O O . ILE B 1 34 ? 0.61 -29.125 -2.449 1 98.44 34 ILE B O 1
ATOM 2334 N N . ALA B 1 35 ? 1.761 -27.219 -2.604 1 98.75 35 ALA B N 1
ATOM 2335 C CA . ALA B 1 35 ? 1.74 -26.922 -1.175 1 98.75 35 ALA B CA 1
ATOM 2336 C C . ALA B 1 35 ? 0.684 -25.875 -0.851 1 98.75 35 ALA B C 1
ATOM 2338 O O . ALA B 1 35 ? 0.736 -24.75 -1.365 1 98.75 35 ALA B O 1
ATOM 2339 N N . ILE B 1 36 ? -0.268 -26.234 0.013 1 98.69 36 ILE B N 1
ATOM 2340 C CA . ILE B 1 36 ? -1.333 -25.359 0.474 1 98.69 36 ILE B CA 1
ATOM 2341 C C . ILE B 1 36 ? -0.943 -24.734 1.813 1 98.69 36 ILE B C 1
ATOM 2343 O O . ILE B 1 36 ? -0.847 -25.438 2.824 1 98.69 36 ILE B O 1
ATOM 2347 N N . LEU B 1 37 ? -0.681 -23.453 1.818 1 98.88 37 LEU B N 1
ATOM 2348 C CA . LEU B 1 37 ? -0.388 -22.734 3.061 1 98.88 37 LEU B CA 1
ATOM 2349 C C . LEU B 1 37 ? -1.618 -22 3.566 1 98.88 37 LEU B C 1
ATOM 2351 O O . LEU B 1 37 ? -2.205 -21.188 2.838 1 98.88 37 LEU B O 1
ATOM 2355 N N . ASP B 1 38 ? -1.985 -22.25 4.777 1 98.75 38 ASP B N 1
ATOM 2356 C CA . ASP B 1 38 ? -3.145 -21.594 5.379 1 98.75 38 ASP B CA 1
ATOM 2357 C C . ASP B 1 38 ? -3.145 -21.75 6.895 1 98.75 38 ASP B C 1
ATOM 2359 O O . ASP B 1 38 ? -2.42 -22.594 7.434 1 98.75 38 ASP B O 1
ATOM 2363 N N . THR B 1 39 ? -3.924 -20.922 7.57 1 98.5 39 THR B N 1
ATOM 2364 C CA . THR B 1 39 ? -4.051 -21.062 9.016 1 98.5 39 THR B CA 1
ATOM 2365 C C . THR B 1 39 ? -5.191 -22 9.375 1 98.5 39 THR B C 1
ATOM 2367 O O . THR B 1 39 ? -5.281 -22.469 10.516 1 98.5 39 THR B O 1
ATOM 2370 N N . ASP B 1 40 ? -6.105 -22.234 8.453 1 98 40 ASP B N 1
ATOM 2371 C CA . ASP B 1 40 ? -7.27 -23.078 8.703 1 98 40 ASP B CA 1
ATOM 2372 C C . ASP B 1 40 ? -6.91 -24.562 8.555 1 98 40 ASP B C 1
ATOM 2374 O O . ASP B 1 40 ? -7.055 -25.141 7.473 1 98 40 ASP B O 1
ATOM 2378 N N . VAL B 1 41 ? -6.621 -25.172 9.656 1 98.44 41 VAL B N 1
ATOM 2379 C CA . VAL B 1 41 ? -6.102 -26.531 9.664 1 98.44 41 VAL B CA 1
ATOM 2380 C C . VAL B 1 41 ? -7.172 -27.5 9.156 1 98.44 41 VAL B C 1
ATOM 2382 O O . VAL B 1 41 ? -6.902 -28.344 8.305 1 98.44 41 VAL B O 1
ATOM 2385 N N . GLU B 1 42 ? -8.359 -27.344 9.633 1 98.5 42 GLU B N 1
ATOM 2386 C CA . GLU B 1 42 ? -9.438 -28.266 9.258 1 98.5 42 GLU B CA 1
ATOM 2387 C C . GLU B 1 42 ? -9.719 -28.203 7.762 1 98.5 42 GLU B C 1
ATOM 2389 O O . GLU B 1 42 ? -9.75 -29.234 7.09 1 98.5 42 GLU B O 1
ATOM 2394 N N . ALA B 1 43 ? -9.891 -27.031 7.227 1 98 43 ALA B N 1
ATOM 2395 C CA . ALA B 1 43 ? -10.18 -26.859 5.805 1 98 43 ALA B CA 1
ATOM 2396 C C . ALA B 1 43 ? -9.008 -27.344 4.945 1 98 43 ALA B C 1
ATOM 2398 O O . ALA B 1 43 ? -9.211 -27.969 3.904 1 98 43 ALA B O 1
ATOM 2399 N N . GLY B 1 44 ? -7.781 -27.047 5.406 1 98.38 44 GLY B N 1
ATOM 2400 C CA . GLY B 1 44 ? -6.594 -27.422 4.66 1 98.38 44 GLY B CA 1
ATOM 2401 C C . GLY B 1 44 ? -6.406 -28.938 4.574 1 98.38 44 GLY B C 1
ATOM 2402 O O . GLY B 1 44 ? -6.133 -29.469 3.498 1 98.38 44 GLY B O 1
ATOM 2403 N N . GLU B 1 45 ? -6.555 -29.578 5.68 1 98.06 45 GLU B N 1
ATOM 2404 C CA . GLU B 1 45 ? -6.395 -31.031 5.715 1 98.06 45 GLU B CA 1
ATOM 2405 C C . GLU B 1 45 ? -7.496 -31.734 4.926 1 98.06 45 GLU B C 1
ATOM 2407 O O . GLU B 1 45 ? -7.238 -32.688 4.215 1 98.06 45 GLU B O 1
ATOM 2412 N N . MET B 1 46 ? -8.711 -31.203 5.082 1 97.81 46 MET B N 1
ATOM 2413 C CA . MET B 1 46 ? -9.82 -31.766 4.32 1 97.81 46 MET B CA 1
ATOM 2414 C C . MET B 1 46 ? -9.578 -31.625 2.82 1 97.81 46 MET B C 1
ATOM 2416 O O . MET B 1 46 ? -9.852 -32.562 2.061 1 97.81 46 MET B O 1
ATOM 2420 N N . LEU B 1 47 ? -9.102 -30.484 2.381 1 97.69 47 LEU B N 1
ATOM 2421 C CA . LEU B 1 47 ? -8.82 -30.266 0.969 1 97.69 47 LEU B CA 1
ATOM 2422 C C . LEU B 1 47 ? -7.707 -31.188 0.487 1 97.69 47 LEU B C 1
ATOM 2424 O O . LEU B 1 47 ? -7.812 -31.797 -0.583 1 97.69 47 LEU B O 1
ATOM 2428 N N . GLN B 1 48 ? -6.621 -31.281 1.267 1 97.25 48 GLN B N 1
ATOM 2429 C CA . GLN B 1 48 ? -5.516 -32.188 0.933 1 97.25 48 GLN B CA 1
ATOM 2430 C C . GLN B 1 48 ? -6.012 -33.594 0.724 1 97.25 48 GLN B C 1
ATOM 2432 O O . GLN B 1 48 ? -5.707 -34.219 -0.294 1 97.25 48 GLN B O 1
ATOM 2437 N N . ASP B 1 49 ? -6.805 -34.094 1.642 1 96.38 49 ASP B N 1
ATOM 2438 C CA . ASP B 1 49 ? -7.289 -35.469 1.59 1 96.38 49 ASP B CA 1
ATOM 2439 C C . ASP B 1 49 ? -8.195 -35.688 0.379 1 96.38 49 ASP B C 1
ATOM 2441 O O . ASP B 1 49 ? -8.07 -36.688 -0.32 1 96.38 49 ASP B O 1
ATOM 2445 N N . LYS B 1 50 ? -9.047 -34.75 0.189 1 95.94 50 LYS B N 1
ATOM 2446 C CA . LYS B 1 50 ? -9.961 -34.844 -0.946 1 95.94 50 LYS B CA 1
ATOM 2447 C C . LYS B 1 50 ? -9.195 -34.875 -2.266 1 95.94 50 LYS B C 1
ATOM 2449 O O . LYS B 1 50 ? -9.492 -35.719 -3.135 1 95.94 50 LYS B O 1
ATOM 2454 N N . MET B 1 51 ? -8.211 -34.031 -2.426 1 94.88 51 MET B N 1
ATOM 2455 C CA . MET B 1 51 ? -7.473 -33.906 -3.682 1 94.88 51 MET B CA 1
ATOM 2456 C C . MET B 1 51 ? -6.586 -35.156 -3.891 1 94.88 51 MET B C 1
ATOM 2458 O O . MET B 1 51 ? -6.438 -35.625 -5.016 1 94.88 51 MET B O 1
ATOM 2462 N N . MET B 1 52 ? -5.996 -35.656 -2.805 1 92.88 52 MET B N 1
ATOM 2463 C CA . MET B 1 52 ? -5.137 -36.812 -2.906 1 92.88 52 MET B CA 1
ATOM 2464 C C . MET B 1 52 ? -5.941 -38.062 -3.326 1 92.88 52 MET B C 1
ATOM 2466 O O . MET B 1 52 ? -5.426 -38.938 -4.027 1 92.88 52 MET B O 1
ATOM 2470 N N . THR B 1 53 ? -7.195 -38 -3 1 92.5 53 THR B N 1
ATOM 2471 C CA . THR B 1 53 ? -8.07 -39.094 -3.383 1 92.5 53 THR B CA 1
ATOM 2472 C C . THR B 1 53 ? -8.477 -39 -4.848 1 92.5 53 THR B C 1
ATOM 2474 O O . THR B 1 53 ? -8.5 -40 -5.57 1 92.5 53 THR B O 1
ATOM 2477 N N . GLU B 1 54 ? -8.68 -37.844 -5.266 1 91.19 54 GLU B N 1
ATOM 2478 C CA . GLU B 1 54 ? -9.227 -37.594 -6.602 1 91.19 54 GLU B CA 1
ATOM 2479 C C . GLU B 1 54 ? -8.117 -37.531 -7.648 1 91.19 54 GLU B C 1
ATOM 2481 O O . GLU B 1 54 ? -8.344 -37.906 -8.812 1 91.19 54 GLU B O 1
ATOM 2486 N N . TYR B 1 55 ? -6.965 -37.125 -7.227 1 88.88 55 TYR B N 1
ATOM 2487 C CA . TYR B 1 55 ? -5.84 -36.969 -8.141 1 88.88 55 TYR B CA 1
ATOM 2488 C C . TYR B 1 55 ? -4.637 -37.781 -7.672 1 88.88 55 TYR B C 1
ATOM 2490 O O . TYR B 1 55 ? -3.715 -37.219 -7.062 1 88.88 55 TYR B O 1
ATOM 2498 N N . ALA B 1 56 ? -4.516 -38.938 -8.086 1 78.69 56 ALA B N 1
ATOM 2499 C CA . ALA B 1 56 ? -3.539 -39.906 -7.574 1 78.69 56 ALA B CA 1
ATOM 2500 C C . ALA B 1 56 ? -2.133 -39.562 -8.055 1 78.69 56 ALA B C 1
ATOM 2502 O O . ALA B 1 56 ? -1.145 -39.906 -7.395 1 78.69 56 ALA B O 1
ATOM 2503 N N . ASN B 1 57 ? -2.027 -38.844 -9.117 1 77.06 57 ASN B N 1
ATOM 2504 C CA . ASN B 1 57 ? -0.728 -38.562 -9.727 1 77.06 57 ASN B CA 1
ATOM 2505 C C . ASN B 1 57 ? -0.127 -37.25 -9.227 1 77.06 57 ASN B C 1
ATOM 2507 O O . ASN B 1 57 ? 1.004 -36.906 -9.578 1 77.06 57 ASN B O 1
ATOM 2511 N N . SER B 1 58 ? -0.917 -36.5 -8.562 1 78.19 58 SER B N 1
ATOM 2512 C CA . SER B 1 58 ? -0.443 -35.25 -8.023 1 78.19 58 SER B CA 1
ATOM 2513 C C . SER B 1 58 ? -0.38 -35.281 -6.496 1 78.19 58 SER B C 1
ATOM 2515 O O . SER B 1 58 ? -1.182 -35.938 -5.855 1 78.19 58 SER B O 1
ATOM 2517 N N . LYS B 1 59 ? 0.699 -34.656 -6.105 1 91.06 59 LYS B N 1
ATOM 2518 C CA . LYS B 1 59 ? 0.81 -34.562 -4.652 1 91.06 59 LYS B CA 1
ATOM 2519 C C . LYS B 1 59 ? 0.34 -33.188 -4.148 1 91.06 59 LYS B C 1
ATOM 2521 O O . LYS B 1 59 ? 0.72 -32.156 -4.699 1 91.06 59 LYS B O 1
ATOM 2526 N N . VAL B 1 60 ? -0.599 -33.25 -3.256 1 96.94 60 VAL B N 1
ATOM 2527 C CA . VAL B 1 60 ? -1.079 -32.062 -2.566 1 96.94 60 VAL B CA 1
ATOM 2528 C C . VAL B 1 60 ? -0.744 -32.156 -1.08 1 96.94 60 VAL B C 1
ATOM 2530 O O . VAL B 1 60 ? -1 -33.156 -0.441 1 96.94 60 VAL B O 1
ATOM 2533 N N . LYS B 1 61 ? -0.084 -31.109 -0.549 1 97.81 61 LYS B N 1
ATOM 2534 C CA . LYS B 1 61 ? 0.302 -31.109 0.859 1 97.81 61 LYS B CA 1
ATOM 2535 C C . LYS B 1 61 ? -0.166 -29.828 1.547 1 97.81 61 LYS B C 1
ATOM 2537 O O . LYS B 1 61 ? 0.127 -28.719 1.082 1 97.81 61 LYS B O 1
ATOM 2542 N N . PHE B 1 62 ? -0.896 -30 2.631 1 98.38 62 PHE B N 1
ATOM 2543 C CA . PHE B 1 62 ? -1.263 -28.859 3.469 1 98.38 62 PHE B CA 1
ATOM 2544 C C . PHE B 1 62 ? -0.168 -28.562 4.488 1 98.38 62 PHE B C 1
ATOM 2546 O O . PHE B 1 62 ? 0.378 -29.484 5.105 1 98.38 62 PHE B O 1
ATOM 2553 N N . ILE B 1 63 ? 0.228 -27.328 4.609 1 98.62 63 ILE B N 1
ATOM 2554 C CA . ILE B 1 63 ? 1.153 -26.844 5.621 1 98.62 63 ILE B CA 1
ATOM 2555 C C . ILE B 1 63 ? 0.495 -25.703 6.41 1 98.62 63 ILE B C 1
ATOM 2557 O O . ILE B 1 63 ? 0.16 -24.656 5.848 1 98.62 63 ILE B O 1
ATOM 2561 N N . GLN B 1 64 ? 0.24 -25.953 7.707 1 98.75 64 GLN B N 1
ATOM 2562 C CA . GLN B 1 64 ? -0.251 -24.844 8.531 1 98.75 64 GLN B CA 1
ATOM 2563 C C . GLN B 1 64 ? 0.741 -23.688 8.547 1 98.75 64 GLN B C 1
ATOM 2565 O O . GLN B 1 64 ? 1.917 -23.875 8.875 1 98.75 64 GLN B O 1
ATOM 2570 N N . CYS B 1 65 ? 0.232 -22.5 8.203 1 98.81 65 CYS B N 1
ATOM 2571 C CA . CYS B 1 65 ? 1.14 -21.359 8.07 1 98.81 65 CYS B CA 1
ATOM 2572 C C . CYS B 1 65 ? 0.402 -20.047 8.281 1 98.81 65 CYS B C 1
ATOM 2574 O O . CYS B 1 65 ? -0.543 -19.734 7.555 1 98.81 65 CYS B O 1
ATOM 2576 N N . ASP B 1 66 ? 0.768 -19.391 9.305 1 98.81 66 ASP B N 1
ATOM 2577 C CA . ASP B 1 66 ? 0.434 -17.969 9.391 1 98.81 66 ASP B CA 1
ATOM 2578 C C . ASP B 1 66 ? 1.434 -17.125 8.602 1 98.81 66 ASP B C 1
ATOM 2580 O O . ASP B 1 66 ? 2.564 -16.906 9.047 1 98.81 66 ASP B O 1
ATOM 2584 N N . VAL B 1 67 ? 0.969 -16.625 7.48 1 98.69 67 VAL B N 1
ATOM 2585 C CA . VAL B 1 67 ? 1.877 -15.969 6.539 1 98.69 67 VAL B CA 1
ATOM 2586 C C . VAL B 1 67 ? 2.457 -14.703 7.172 1 98.69 67 VAL B C 1
ATOM 2588 O O . VAL B 1 67 ? 3.428 -14.141 6.668 1 98.69 67 VAL B O 1
ATOM 2591 N N . THR B 1 68 ? 1.832 -14.195 8.305 1 98.06 68 THR B N 1
ATOM 2592 C CA . THR B 1 68 ? 2.338 -12.992 8.969 1 98.06 68 THR B CA 1
ATOM 2593 C C . THR B 1 68 ? 3.529 -13.336 9.859 1 98.06 68 THR B C 1
ATOM 2595 O O . THR B 1 68 ? 4.188 -12.438 10.391 1 98.06 68 THR B O 1
ATOM 2598 N N . VAL B 1 69 ? 3.779 -14.594 10.055 1 98.19 69 VAL B N 1
ATOM 2599 C CA . VAL B 1 69 ? 4.938 -15.062 10.812 1 98.19 69 VAL B CA 1
ATOM 2600 C C . VAL B 1 69 ? 6.031 -15.516 9.844 1 98.19 69 VAL B C 1
ATOM 2602 O O . VAL B 1 69 ? 5.941 -16.594 9.258 1 98.19 69 VAL B O 1
ATOM 2605 N N . ASP B 1 70 ? 7.086 -14.75 9.789 1 97.12 70 ASP B N 1
ATOM 2606 C CA . ASP B 1 70 ? 8.125 -14.969 8.789 1 97.12 70 ASP B CA 1
ATOM 2607 C C . ASP B 1 70 ? 8.711 -16.375 8.898 1 97.12 70 ASP B C 1
ATOM 2609 O O . ASP B 1 70 ? 8.922 -17.047 7.887 1 97.12 70 ASP B O 1
ATOM 2613 N N . GLU B 1 71 ? 8.961 -16.75 10.07 1 97.75 71 GLU B N 1
ATOM 2614 C CA . GLU B 1 71 ? 9.539 -18.078 10.281 1 97.75 71 GLU B CA 1
ATOM 2615 C C . GLU B 1 71 ? 8.641 -19.172 9.719 1 97.75 71 GLU B C 1
ATOM 2617 O O . GLU B 1 71 ? 9.133 -20.156 9.164 1 97.75 71 GLU B O 1
ATOM 2622 N N . GLU B 1 72 ? 7.34 -19.031 9.859 1 98.75 72 GLU B N 1
ATOM 2623 C CA . GLU B 1 72 ? 6.402 -20.016 9.312 1 98.75 72 GLU B CA 1
ATOM 262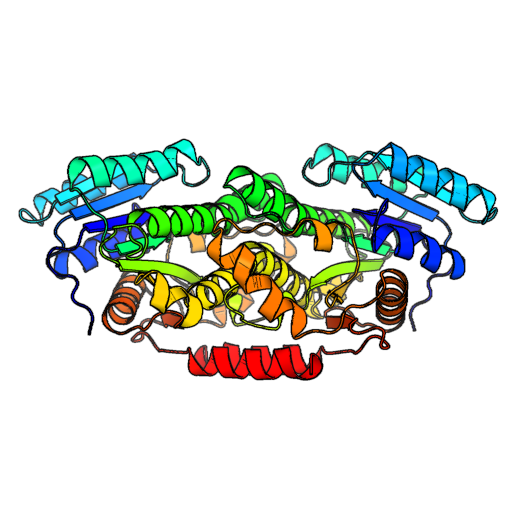4 C C . GLU B 1 72 ? 6.371 -19.953 7.785 1 98.75 72 GLU B C 1
ATOM 2626 O O . GLU B 1 72 ? 6.43 -20.984 7.113 1 98.75 72 GLU B O 1
ATOM 2631 N N . LEU B 1 73 ? 6.332 -18.766 7.262 1 98.69 73 LEU B N 1
ATOM 2632 C CA . LEU B 1 73 ? 6.258 -18.578 5.816 1 98.69 73 LEU B CA 1
ATOM 2633 C C . LEU B 1 73 ? 7.52 -19.109 5.137 1 98.69 73 LEU B C 1
ATOM 2635 O O . LEU B 1 73 ? 7.445 -19.953 4.238 1 98.69 73 LEU B O 1
ATOM 2639 N N . PHE B 1 74 ? 8.656 -18.656 5.613 1 98.62 74 PHE B N 1
ATOM 2640 C CA . PHE B 1 74 ? 9.922 -19.078 5.02 1 98.62 74 PHE B CA 1
ATOM 2641 C C . PHE B 1 74 ? 10.164 -20.562 5.254 1 98.62 74 PHE B C 1
ATOM 2643 O O . PHE B 1 74 ? 10.672 -21.266 4.375 1 98.62 74 PHE B O 1
ATOM 2650 N N . GLY B 1 75 ? 9.75 -20.984 6.426 1 98.69 75 GLY B N 1
ATOM 2651 C CA . GLY B 1 75 ? 9.875 -22.406 6.719 1 98.69 75 GLY B CA 1
ATOM 2652 C C . GLY B 1 75 ? 9.078 -23.281 5.766 1 98.69 75 GLY B C 1
ATOM 2653 O O . GLY B 1 75 ? 9.547 -24.344 5.363 1 98.69 75 GLY B O 1
ATOM 2654 N N . ALA B 1 76 ? 7.887 -22.859 5.387 1 98.81 76 ALA B N 1
ATOM 2655 C CA . ALA B 1 76 ? 7.066 -23.609 4.441 1 98.81 76 ALA B CA 1
ATOM 2656 C C . ALA B 1 76 ? 7.742 -23.703 3.076 1 98.81 76 ALA B C 1
ATOM 2658 O O . ALA B 1 76 ? 7.719 -24.75 2.434 1 98.81 76 ALA B O 1
ATOM 2659 N N . PHE B 1 77 ? 8.336 -22.609 2.609 1 98.75 77 PHE B N 1
ATOM 2660 C CA . PHE B 1 77 ? 9.07 -22.609 1.352 1 98.75 77 PHE B CA 1
ATOM 2661 C C . PHE B 1 77 ? 10.242 -23.578 1.411 1 98.75 77 PHE B C 1
ATOM 2663 O O . PHE B 1 77 ? 10.445 -24.375 0.491 1 98.75 77 PHE B O 1
ATOM 2670 N N . ASP B 1 78 ? 10.961 -23.484 2.504 1 98.31 78 ASP B N 1
ATOM 2671 C CA . ASP B 1 78 ? 12.125 -24.344 2.676 1 98.31 78 ASP B CA 1
ATOM 2672 C C . ASP B 1 78 ? 11.727 -25.812 2.719 1 98.31 78 ASP B C 1
ATOM 2674 O O . ASP B 1 78 ? 12.43 -26.672 2.184 1 98.31 78 ASP B O 1
ATOM 2678 N N . ASP B 1 79 ? 10.648 -26.078 3.346 1 98.06 79 ASP B N 1
ATOM 2679 C CA . ASP B 1 79 ? 10.156 -27.453 3.426 1 98.06 79 ASP B CA 1
ATOM 2680 C C . ASP B 1 79 ? 9.852 -28.016 2.037 1 98.06 79 ASP B C 1
ATOM 2682 O O . ASP B 1 79 ? 10.172 -29.156 1.743 1 98.06 79 ASP B O 1
ATOM 2686 N N . VAL B 1 80 ? 9.219 -27.234 1.163 1 98.19 80 VAL B N 1
ATOM 2687 C CA . VAL B 1 80 ? 8.891 -27.672 -0.192 1 98.19 80 VAL B CA 1
ATOM 2688 C C . VAL B 1 80 ? 10.172 -27.922 -0.979 1 98.19 80 VAL B C 1
ATOM 2690 O O . VAL B 1 80 ? 10.289 -28.938 -1.67 1 98.19 80 VAL B O 1
ATOM 2693 N N . VAL B 1 81 ? 11.141 -27.047 -0.845 1 97.75 81 VAL B N 1
ATOM 2694 C CA . VAL B 1 81 ? 12.406 -27.203 -1.56 1 97.75 81 VAL B CA 1
ATOM 2695 C C . VAL B 1 81 ? 13.125 -28.453 -1.061 1 97.75 81 VAL B C 1
ATOM 2697 O O . VAL B 1 81 ? 13.711 -29.203 -1.853 1 97.75 81 VAL B O 1
ATOM 2700 N N . LYS B 1 82 ? 13.078 -28.641 0.244 1 97.56 82 LYS B N 1
ATOM 2701 C CA . LYS B 1 82 ? 13.711 -29.828 0.814 1 97.56 82 LYS B CA 1
ATOM 2702 C C . LYS B 1 82 ? 13.055 -31.094 0.292 1 97.56 82 LYS B C 1
ATOM 2704 O O . LYS B 1 82 ? 13.734 -32.094 0.016 1 97.56 82 LYS B O 1
ATOM 2709 N N . GLU B 1 83 ? 11.812 -31.047 0.127 1 96.38 83 GLU B N 1
ATOM 2710 C CA . GLU B 1 83 ? 11.047 -32.25 -0.249 1 96.38 83 GLU B CA 1
ATOM 2711 C C . GLU B 1 83 ? 11.117 -32.469 -1.754 1 96.38 83 GLU B C 1
ATOM 2713 O O . GLU B 1 83 ? 11.258 -33.625 -2.195 1 96.38 83 GLU B O 1
ATOM 2718 N N . ILE B 1 84 ? 10.969 -31.438 -2.59 1 96.44 84 ILE B N 1
ATOM 2719 C CA . ILE B 1 84 ? 10.766 -31.625 -4.023 1 96.44 84 ILE B CA 1
ATOM 2720 C C . ILE B 1 84 ? 12.016 -31.172 -4.777 1 96.44 84 ILE B C 1
ATOM 2722 O O . ILE B 1 84 ? 12.25 -31.594 -5.91 1 96.44 84 ILE B O 1
ATOM 2726 N N . GLY B 1 85 ? 12.766 -30.156 -4.18 1 96.31 85 GLY B N 1
ATOM 2727 C CA . GLY B 1 85 ? 14.008 -29.703 -4.773 1 96.31 85 GLY B CA 1
ATOM 2728 C C . GLY B 1 85 ? 13.906 -28.312 -5.375 1 96.31 85 GLY B C 1
ATOM 2729 O O . GLY B 1 85 ? 14.898 -27.578 -5.434 1 96.31 85 GLY B O 1
ATOM 2730 N N . TYR B 1 86 ? 12.734 -27.953 -5.852 1 96.75 86 TYR B N 1
ATOM 2731 C CA . TYR B 1 86 ? 12.578 -26.656 -6.504 1 96.75 86 TYR B CA 1
ATOM 2732 C C . TYR B 1 86 ? 11.141 -26.172 -6.395 1 96.75 86 TYR B C 1
ATOM 2734 O O . TYR B 1 86 ? 10.266 -26.875 -5.891 1 96.75 86 TYR B O 1
ATOM 2742 N N . ILE B 1 87 ? 10.945 -24.922 -6.684 1 98.12 87 ILE B N 1
ATOM 2743 C CA . ILE B 1 87 ? 9.641 -24.266 -6.789 1 98.12 87 ILE B CA 1
ATOM 2744 C C . ILE B 1 87 ? 9.5 -23.609 -8.156 1 98.12 87 ILE B C 1
ATOM 2746 O O . ILE B 1 87 ? 10.438 -22.969 -8.641 1 98.12 87 ILE B O 1
ATOM 2750 N N . ASP B 1 88 ? 8.312 -23.75 -8.781 1 98.25 88 ASP B N 1
ATOM 2751 C CA . ASP B 1 88 ? 8.109 -23.219 -10.125 1 98.25 88 ASP B CA 1
ATOM 2752 C C . ASP B 1 88 ? 7.125 -22.047 -10.102 1 98.25 88 ASP B C 1
ATOM 2754 O O . ASP B 1 88 ? 7.234 -21.125 -10.906 1 98.25 88 ASP B O 1
ATOM 2758 N N . LEU B 1 89 ? 6.141 -22.156 -9.242 1 98.75 89 LEU B N 1
ATOM 2759 C CA . LEU B 1 89 ? 5.023 -21.219 -9.234 1 98.75 89 LEU B CA 1
ATOM 2760 C C . LEU B 1 89 ? 4.578 -20.922 -7.809 1 98.75 89 LEU B C 1
ATOM 2762 O O . LEU B 1 89 ? 4.328 -21.828 -7.023 1 98.75 89 LEU B O 1
ATOM 2766 N N . VAL B 1 90 ? 4.594 -19.656 -7.477 1 98.94 90 VAL B N 1
ATOM 2767 C CA . VAL B 1 90 ? 4.086 -19.219 -6.184 1 98.94 90 VAL B CA 1
ATOM 2768 C C . VAL B 1 90 ? 2.906 -18.266 -6.391 1 98.94 90 VAL B C 1
ATOM 2770 O O . VAL B 1 90 ? 3.004 -17.297 -7.156 1 98.94 90 VAL B O 1
ATOM 2773 N N . ILE B 1 91 ? 1.78 -18.562 -5.801 1 98.94 91 ILE B N 1
ATOM 2774 C CA . ILE B 1 91 ? 0.594 -17.719 -5.828 1 98.94 91 ILE B CA 1
ATOM 2775 C C . ILE B 1 91 ? 0.355 -17.109 -4.445 1 98.94 91 ILE B C 1
ATOM 2777 O O . ILE B 1 91 ? -0.131 -17.797 -3.541 1 98.94 91 ILE B O 1
ATOM 2781 N N . ASN B 1 92 ? 0.807 -15.891 -4.297 1 98.94 92 ASN B N 1
ATOM 2782 C CA . ASN B 1 92 ? 0.49 -15.141 -3.086 1 98.94 92 ASN B CA 1
ATOM 2783 C C . ASN B 1 92 ? -0.967 -14.688 -3.074 1 98.94 92 ASN B C 1
ATOM 2785 O O . ASN B 1 92 ? -1.284 -13.586 -3.533 1 98.94 92 ASN B O 1
ATOM 2789 N N . ASN B 1 93 ? -1.792 -15.5 -2.473 1 98.62 93 ASN B N 1
ATOM 2790 C CA . ASN B 1 93 ? -3.238 -15.336 -2.592 1 98.62 93 ASN B CA 1
ATOM 2791 C C . ASN B 1 93 ? -3.871 -14.953 -1.257 1 98.62 93 ASN B C 1
ATOM 2793 O O . ASN B 1 93 ? -4.992 -14.445 -1.22 1 98.62 93 ASN B O 1
ATOM 2797 N N . ALA B 1 94 ? -3.121 -15.195 -0.118 1 98.31 94 ALA B N 1
ATOM 2798 C CA . ALA B 1 94 ? -3.686 -14.875 1.191 1 98.31 94 ALA B CA 1
ATOM 2799 C C . ALA B 1 94 ? -4.113 -13.414 1.262 1 98.31 94 ALA B C 1
ATOM 2801 O O . ALA B 1 94 ? -3.387 -12.523 0.812 1 98.31 94 ALA B O 1
ATOM 2802 N N . GLY B 1 95 ? -5.301 -13.172 1.714 1 97.12 95 GLY B N 1
ATOM 2803 C CA . GLY B 1 95 ? -5.828 -11.828 1.855 1 97.12 95 GLY B CA 1
ATOM 2804 C C . GLY B 1 95 ? -7.016 -11.742 2.799 1 97.12 95 GLY B C 1
ATOM 2805 O O . GLY B 1 95 ? -7.758 -12.719 2.957 1 97.12 95 GLY B O 1
ATOM 2806 N N . ILE B 1 96 ? -7.172 -10.664 3.492 1 97.12 96 ILE B N 1
ATOM 2807 C CA . ILE B 1 96 ? -8.312 -10.414 4.363 1 97.12 96 ILE B CA 1
ATOM 2808 C C . ILE B 1 96 ? -8.758 -8.961 4.223 1 97.12 96 ILE B C 1
ATOM 2810 O O . ILE B 1 96 ? -8.039 -8.141 3.646 1 97.12 96 ILE B O 1
ATOM 2814 N N . ALA B 1 97 ? -9.961 -8.656 4.594 1 96.5 97 ALA B N 1
ATOM 2815 C CA . ALA B 1 97 ? -10.531 -7.312 4.535 1 96.5 97 ALA B CA 1
ATOM 2816 C C . ALA B 1 97 ? -11.297 -6.984 5.816 1 96.5 97 ALA B C 1
ATOM 2818 O O . ALA B 1 97 ? -12.516 -7.164 5.879 1 96.5 97 ALA B O 1
ATOM 2819 N N . ASN B 1 98 ? -10.648 -6.598 6.848 1 96.62 98 ASN B N 1
ATOM 2820 C CA . ASN B 1 98 ? -11.211 -6.16 8.125 1 96.62 98 ASN B CA 1
ATOM 2821 C C . ASN B 1 98 ? -10.484 -4.934 8.664 1 96.62 98 ASN B C 1
ATOM 2823 O O . ASN B 1 98 ? -9.312 -5.012 9.023 1 96.62 98 ASN B O 1
ATOM 2827 N N . GLU B 1 99 ? -11.195 -3.811 8.656 1 96.81 99 GLU B N 1
ATOM 2828 C CA . GLU B 1 99 ? -10.609 -2.562 9.133 1 96.81 99 GLU B CA 1
ATOM 2829 C C . GLU B 1 99 ? -11.352 -2.033 10.359 1 96.81 99 GLU B C 1
ATOM 2831 O O . GLU B 1 99 ? -11.461 -0.82 10.547 1 96.81 99 GLU B O 1
ATOM 2836 N N . SER B 1 100 ? -11.914 -2.926 11.156 1 96.06 100 SER B N 1
ATOM 2837 C CA . SER B 1 100 ? -12.844 -2.551 12.219 1 96.06 100 SER B CA 1
ATOM 2838 C C . SER B 1 100 ? -12.125 -1.807 13.336 1 96.06 100 SER B C 1
ATOM 2840 O O . SER B 1 100 ? -12.734 -1.005 14.047 1 96.06 100 SER B O 1
ATOM 2842 N N . ASP B 1 101 ? -10.898 -2.123 13.555 1 95.75 101 ASP B N 1
ATOM 2843 C CA . ASP B 1 101 ? -10.094 -1.487 14.602 1 95.75 101 ASP B CA 1
ATOM 2844 C C . ASP B 1 101 ? -8.609 -1.52 14.25 1 95.75 101 ASP B C 1
ATOM 2846 O O . ASP B 1 101 ? -8.211 -2.166 13.273 1 95.75 101 ASP B O 1
ATOM 2850 N N . PRO B 1 102 ? -7.801 -0.815 15.016 1 95.94 102 PRO B N 1
ATOM 2851 C CA . PRO B 1 102 ? -6.379 -0.716 14.68 1 95.94 102 PRO B CA 1
ATOM 2852 C C . PRO B 1 102 ? -5.695 -2.08 14.602 1 95.94 102 PRO B C 1
ATOM 2854 O O . PRO B 1 102 ? -4.824 -2.287 13.75 1 95.94 102 PRO B O 1
ATOM 2857 N N . LYS B 1 103 ? -6.07 -2.953 15.484 1 96.19 103 LYS B N 1
ATOM 2858 C CA . LYS B 1 103 ? -5.48 -4.289 15.461 1 96.19 103 LYS B CA 1
ATOM 2859 C C . LYS B 1 103 ? -5.844 -5.02 14.172 1 96.19 103 LYS B C 1
ATOM 2861 O O . LYS B 1 103 ? -4.984 -5.648 13.547 1 96.19 103 LYS B O 1
ATOM 2866 N N . ALA B 1 104 ? -7.094 -4.992 13.773 1 97.38 104 ALA B N 1
ATOM 2867 C CA . ALA B 1 104 ? -7.562 -5.613 12.531 1 97.38 104 ALA B CA 1
ATOM 2868 C C . ALA B 1 104 ? -6.906 -4.969 11.312 1 97.38 104 ALA B C 1
ATOM 2870 O O . ALA B 1 104 ? -6.562 -5.656 10.352 1 97.38 104 ALA B O 1
ATOM 2871 N N . ILE B 1 105 ? -6.727 -3.695 11.375 1 97.88 105 ILE B N 1
ATOM 2872 C CA . ILE B 1 105 ? -6.082 -2.957 10.289 1 97.88 105 ILE B CA 1
ATOM 2873 C C . ILE B 1 105 ? -4.641 -3.438 10.125 1 97.88 105 ILE B C 1
ATOM 2875 O O . ILE B 1 105 ? -4.199 -3.721 9.008 1 97.88 105 ILE B O 1
ATOM 2879 N N . ARG B 1 106 ? -3.969 -3.531 11.234 1 97.81 106 ARG B N 1
ATOM 2880 C CA . ARG B 1 106 ? -2.596 -4.02 11.195 1 97.81 106 ARG B CA 1
ATOM 2881 C C . ARG B 1 106 ? -2.531 -5.422 10.594 1 97.81 106 ARG B C 1
ATOM 2883 O O . ARG B 1 106 ? -1.673 -5.707 9.758 1 97.81 106 ARG B O 1
ATOM 2890 N N . LYS B 1 107 ? -3.369 -6.242 11.055 1 97.75 107 LYS B N 1
ATOM 2891 C CA . LYS B 1 107 ? -3.398 -7.609 10.547 1 97.75 107 LYS B CA 1
ATOM 2892 C C . LYS B 1 107 ? -3.666 -7.633 9.039 1 97.75 107 LYS B C 1
ATOM 2894 O O . LYS B 1 107 ? -3.057 -8.414 8.312 1 97.75 107 LYS B O 1
ATOM 2899 N N . GLU B 1 108 ? -4.57 -6.816 8.609 1 98.38 108 GLU B N 1
ATOM 2900 C CA . GLU B 1 108 ? -4.902 -6.738 7.195 1 98.38 108 GLU B CA 1
ATOM 2901 C C . GLU B 1 108 ? -3.686 -6.355 6.359 1 98.38 108 GLU B C 1
ATOM 2903 O O . GLU B 1 108 ? -3.41 -6.977 5.332 1 98.38 108 GLU B O 1
ATOM 2908 N N . VAL B 1 109 ? -2.953 -5.348 6.797 1 98.81 109 VAL B N 1
ATOM 2909 C CA . VAL B 1 109 ? -1.777 -4.906 6.055 1 98.81 109 VAL B CA 1
ATOM 2910 C C . VAL B 1 109 ? -0.699 -5.984 6.102 1 98.81 109 VAL B C 1
ATOM 2912 O O . VAL B 1 109 ? -0.016 -6.234 5.105 1 98.81 109 VAL B O 1
ATOM 2915 N N . GLU B 1 110 ? -0.589 -6.645 7.23 1 98.56 110 GLU B N 1
ATOM 2916 C CA . GLU B 1 110 ? 0.371 -7.734 7.387 1 98.56 110 GLU B CA 1
ATOM 2917 C C . GLU B 1 110 ? 0.104 -8.852 6.387 1 98.56 110 GLU B C 1
ATOM 2919 O O . GLU B 1 110 ? 1.025 -9.336 5.723 1 98.56 110 GLU B O 1
ATOM 2924 N N . VAL B 1 111 ? -1.091 -9.227 6.27 1 98.56 111 VAL B N 1
ATOM 2925 C CA . VAL B 1 111 ? -1.452 -10.367 5.434 1 98.56 111 VAL B CA 1
ATOM 2926 C C . VAL B 1 111 ? -1.411 -9.961 3.963 1 98.56 111 VAL B C 1
ATOM 2928 O O . VAL B 1 111 ? -0.796 -10.641 3.139 1 98.56 111 VAL B O 1
ATOM 2931 N N . ASN B 1 112 ? -2.02 -8.82 3.656 1 98.81 112 ASN B N 1
ATOM 2932 C CA . ASN B 1 112 ? -2.277 -8.453 2.266 1 98.81 112 ASN B CA 1
ATOM 2933 C C . ASN B 1 112 ? -1.015 -7.945 1.577 1 98.81 112 ASN B C 1
ATOM 2935 O O . ASN B 1 112 ? -0.888 -8.039 0.355 1 98.81 112 ASN B O 1
ATOM 2939 N N . TYR B 1 113 ? -0.143 -7.359 2.404 1 98.94 113 TYR B N 1
ATOM 2940 C CA . TYR B 1 113 ? 0.976 -6.734 1.707 1 98.94 113 TYR B CA 1
ATOM 2941 C C . TYR B 1 113 ? 2.307 -7.262 2.23 1 98.94 113 TYR B C 1
ATOM 2943 O O . TYR B 1 113 ? 3.141 -7.738 1.456 1 98.94 113 TYR B O 1
ATOM 2951 N N . ILE B 1 114 ? 2.578 -7.203 3.553 1 98.81 114 ILE B N 1
ATOM 2952 C CA . ILE B 1 114 ? 3.883 -7.582 4.082 1 98.81 114 ILE B CA 1
ATOM 2953 C C . ILE B 1 114 ? 4.156 -9.055 3.777 1 98.81 114 ILE B C 1
ATOM 2955 O O . ILE B 1 114 ? 5.23 -9.398 3.281 1 98.81 114 ILE B O 1
ATOM 2959 N N . ALA B 1 115 ? 3.195 -9.898 4.039 1 98.81 115 ALA B N 1
ATOM 2960 C CA . ALA B 1 115 ? 3.365 -11.32 3.766 1 98.81 115 ALA B CA 1
ATOM 2961 C C . ALA B 1 115 ? 3.555 -11.578 2.271 1 98.81 115 ALA B C 1
ATOM 2963 O O . ALA B 1 115 ? 4.355 -12.43 1.878 1 98.81 115 ALA B O 1
ATOM 2964 N N . LEU B 1 116 ? 2.807 -10.922 1.457 1 98.88 116 LEU B N 1
ATOM 2965 C CA . LEU B 1 116 ? 2.932 -11.047 0.008 1 98.88 116 LEU B CA 1
ATOM 2966 C C . LEU B 1 116 ? 4.324 -10.641 -0.455 1 98.88 116 LEU B C 1
ATOM 2968 O O . LEU B 1 116 ? 4.949 -11.344 -1.255 1 98.88 116 LEU B O 1
ATOM 2972 N N . VAL B 1 117 ? 4.844 -9.531 0.079 1 98.88 117 VAL B N 1
ATOM 2973 C CA . VAL B 1 117 ? 6.184 -9.055 -0.247 1 98.88 117 VAL B CA 1
ATOM 2974 C C . VAL B 1 117 ? 7.219 -10.102 0.17 1 98.88 117 VAL B C 1
ATOM 2976 O O . VAL B 1 117 ? 8.078 -10.484 -0.627 1 98.88 117 VAL B O 1
ATOM 2979 N N . ASN B 1 118 ? 7.062 -10.562 1.406 1 98.62 118 ASN B N 1
ATOM 2980 C CA . ASN B 1 118 ? 8.031 -11.531 1.92 1 98.62 118 ASN B CA 1
ATOM 2981 C C . ASN B 1 118 ? 7.977 -12.844 1.146 1 98.62 118 ASN B C 1
ATOM 2983 O O . ASN B 1 118 ? 9.016 -13.453 0.872 1 98.62 118 ASN B O 1
ATOM 2987 N N . GLY B 1 119 ? 6.742 -13.258 0.826 1 98.62 119 GLY B N 1
ATOM 2988 C CA . GLY B 1 119 ? 6.602 -14.43 -0.021 1 98.62 119 GLY B CA 1
ATOM 2989 C C . GLY B 1 119 ? 7.23 -14.258 -1.391 1 98.62 119 GLY B C 1
ATOM 2990 O O . GLY B 1 119 ? 7.859 -15.18 -1.912 1 98.62 119 GLY B O 1
ATOM 2991 N N . THR B 1 120 ? 7.062 -13.109 -1.956 1 98.88 120 THR B N 1
ATOM 2992 C CA . THR B 1 120 ? 7.641 -12.797 -3.258 1 98.88 120 THR B CA 1
ATOM 2993 C C . THR B 1 120 ? 9.164 -12.828 -3.195 1 98.88 120 THR B C 1
ATOM 2995 O O . THR B 1 120 ? 9.812 -13.461 -4.031 1 98.88 120 THR B O 1
ATOM 2998 N N . LEU B 1 121 ? 9.719 -12.18 -2.199 1 98.5 121 LEU B N 1
ATOM 2999 C CA . LEU B 1 121 ? 11.172 -12.062 -2.104 1 98.5 121 LEU B CA 1
ATOM 3000 C C . LEU B 1 121 ? 11.805 -13.414 -1.781 1 98.5 121 LEU B C 1
ATOM 3002 O O . LEU B 1 121 ? 12.883 -13.734 -2.287 1 98.5 121 LEU B O 1
ATOM 3006 N N . LYS B 1 122 ? 11.141 -14.18 -0.943 1 98.38 122 LYS B N 1
ATOM 3007 C CA . LYS B 1 122 ? 11.633 -15.523 -0.669 1 98.38 122 LYS B CA 1
ATOM 3008 C C . LYS B 1 122 ? 11.586 -16.391 -1.925 1 98.38 122 LYS B C 1
ATOM 3010 O O . LYS B 1 122 ? 12.516 -17.156 -2.193 1 98.38 122 LYS B O 1
ATOM 3015 N N . SER B 1 123 ? 10.484 -16.297 -2.674 1 98.62 123 SER B N 1
ATOM 3016 C CA . SER B 1 123 ? 10.375 -17 -3.943 1 98.62 123 SER B CA 1
ATOM 3017 C C . SER B 1 123 ? 11.492 -16.609 -4.898 1 98.62 123 SER B C 1
ATOM 3019 O O . SER B 1 123 ? 12.109 -17.484 -5.531 1 98.62 123 SER B O 1
ATOM 3021 N N . LEU B 1 124 ? 11.711 -15.32 -4.996 1 98 124 LEU B N 1
ATOM 3022 C CA . LEU B 1 124 ? 12.773 -14.82 -5.859 1 98 124 LEU B CA 1
ATOM 3023 C C . LEU B 1 124 ? 14.125 -15.406 -5.461 1 98 124 LEU B C 1
ATOM 3025 O O . LEU B 1 124 ? 14.891 -15.852 -6.32 1 98 124 LEU B O 1
ATOM 3029 N N . GLU B 1 125 ? 14.375 -15.398 -4.191 1 97.06 125 GLU B N 1
ATOM 3030 C CA . GLU B 1 125 ? 15.633 -15.938 -3.676 1 97.06 125 GLU B CA 1
ATOM 3031 C C . GLU B 1 125 ? 15.836 -17.375 -4.117 1 97.06 125 GLU B C 1
ATOM 3033 O O . GLU B 1 125 ? 16.953 -17.766 -4.488 1 97.06 125 GLU B O 1
ATOM 3038 N N . LEU B 1 126 ? 14.797 -18.125 -4.199 1 97.94 126 LEU B N 1
ATOM 3039 C CA . LEU B 1 126 ? 14.875 -19.562 -4.453 1 97.94 126 LEU B CA 1
ATOM 3040 C C . LEU B 1 126 ? 14.828 -19.844 -5.949 1 97.94 126 LEU B C 1
ATOM 3042 O O . LEU B 1 126 ? 15.352 -20.875 -6.402 1 97.94 126 LEU B O 1
ATOM 3046 N N . MET B 1 127 ? 14.289 -18.922 -6.73 1 98.38 127 MET B N 1
ATOM 3047 C CA . MET B 1 127 ? 13.945 -19.25 -8.109 1 98.38 127 MET B CA 1
ATOM 3048 C C . MET B 1 127 ? 14.883 -18.562 -9.094 1 98.38 127 MET B C 1
ATOM 3050 O O . MET B 1 127 ? 15.031 -19 -10.234 1 98.38 127 MET B O 1
ATOM 3054 N N . ARG B 1 128 ? 15.5 -17.469 -8.703 1 98.06 128 ARG B N 1
ATOM 3055 C CA . ARG B 1 128 ? 16.156 -16.578 -9.656 1 98.06 128 ARG B CA 1
ATOM 3056 C C . ARG B 1 128 ? 17.359 -17.25 -10.305 1 98.06 128 ARG B C 1
ATOM 3058 O O . ARG B 1 128 ? 18.125 -17.938 -9.625 1 98.06 128 ARG B O 1
ATOM 3065 N N . LYS B 1 129 ? 17.516 -17.047 -11.562 1 98.12 129 LYS B N 1
ATOM 3066 C CA . LYS B 1 129 ? 18.516 -17.734 -12.375 1 98.12 129 LYS B CA 1
ATOM 3067 C C . LYS B 1 129 ? 19.922 -17.203 -12.094 1 98.12 129 LYS B C 1
ATOM 3069 O O . LYS B 1 129 ? 20.891 -17.953 -12.148 1 98.12 129 LYS B O 1
ATOM 3074 N N . ASP B 1 130 ? 20 -15.922 -11.781 1 96.81 130 ASP B N 1
ATOM 3075 C CA . ASP B 1 130 ? 21.297 -15.297 -11.586 1 96.81 130 ASP B CA 1
ATOM 3076 C C . ASP B 1 130 ? 21.922 -15.742 -10.266 1 96.81 130 ASP B C 1
ATOM 3078 O O . ASP B 1 130 ? 23.078 -15.406 -9.977 1 96.81 130 ASP B O 1
ATOM 3082 N N . LYS B 1 131 ? 21.172 -16.547 -9.492 1 95.5 131 LYS B N 1
ATOM 3083 C CA . LYS B 1 131 ? 21.703 -17.094 -8.25 1 95.5 131 LYS B CA 1
ATOM 3084 C C . LYS B 1 131 ? 21.469 -18.594 -8.164 1 95.5 131 LYS B C 1
ATOM 3086 O O . LYS B 1 131 ? 21.25 -19.141 -7.078 1 95.5 131 LYS B O 1
ATOM 3091 N N . GLY B 1 132 ? 21.344 -19.203 -9.305 1 95.19 132 GLY B N 1
ATOM 3092 C CA . GLY B 1 132 ? 21.406 -20.656 -9.383 1 95.19 132 GLY B CA 1
ATOM 3093 C C . GLY B 1 132 ? 20.031 -21.297 -9.445 1 95.19 132 GLY B C 1
ATOM 3094 O O . GLY B 1 132 ? 19.922 -22.531 -9.508 1 95.19 132 GLY B O 1
ATOM 3095 N N . GLY B 1 133 ? 18.969 -20.5 -9.469 1 96.44 133 GLY B N 1
ATOM 3096 C CA . GLY B 1 133 ? 17.625 -21.062 -9.586 1 96.44 133 GLY B CA 1
ATOM 3097 C C . GLY B 1 133 ? 17.219 -21.359 -11.016 1 96.44 133 GLY B C 1
ATOM 3098 O O . GLY B 1 133 ? 18 -21.141 -11.945 1 96.44 133 GLY B O 1
ATOM 3099 N N . ASN B 1 134 ? 16.031 -21.859 -11.195 1 96.69 134 ASN B N 1
ATOM 3100 C CA . ASN B 1 134 ? 15.547 -22.281 -12.5 1 96.69 134 ASN B CA 1
ATOM 3101 C C . ASN B 1 134 ? 14.594 -21.266 -13.109 1 96.69 134 ASN B C 1
ATOM 3103 O O . ASN B 1 134 ? 14.062 -21.469 -14.203 1 96.69 134 ASN B O 1
ATOM 3107 N N . GLY B 1 135 ? 14.43 -20.172 -12.508 1 97.75 135 GLY B N 1
ATOM 3108 C CA . GLY B 1 135 ? 13.352 -19.281 -12.891 1 97.75 135 GLY B CA 1
ATOM 3109 C C . GLY B 1 135 ? 11.992 -19.734 -12.398 1 97.75 135 GLY B C 1
ATOM 3110 O O . GLY B 1 135 ? 11.891 -20.672 -11.602 1 97.75 135 GLY B O 1
ATOM 3111 N N . GLY B 1 136 ? 10.977 -19.047 -12.781 1 98.25 136 GLY B N 1
ATOM 3112 C CA . GLY B 1 136 ? 9.625 -19.391 -12.383 1 98.25 136 GLY B CA 1
ATOM 3113 C C . GLY B 1 136 ? 8.648 -18.234 -12.492 1 98.25 136 GLY B C 1
ATOM 3114 O O . GLY B 1 136 ? 8.867 -17.312 -13.266 1 98.25 136 GLY B O 1
ATOM 3115 N N . THR B 1 137 ? 7.473 -18.453 -11.852 1 98.81 137 THR B N 1
ATOM 3116 C CA . THR B 1 137 ? 6.41 -17.453 -11.891 1 98.81 137 THR B CA 1
ATOM 3117 C C . THR B 1 137 ? 5.887 -17.156 -10.484 1 98.81 137 THR B C 1
ATOM 3119 O O . THR B 1 137 ? 5.695 -18.078 -9.688 1 98.81 137 THR B O 1
ATOM 3122 N N . ILE B 1 138 ? 5.852 -15.93 -10.172 1 98.94 138 ILE B N 1
ATOM 3123 C CA . ILE B 1 138 ? 5.164 -15.477 -8.961 1 98.94 138 ILE B CA 1
ATOM 3124 C C . ILE B 1 138 ? 3.904 -14.703 -9.352 1 98.94 138 ILE B C 1
ATOM 3126 O O . ILE B 1 138 ? 3.941 -13.836 -10.227 1 98.94 138 ILE B O 1
ATOM 3130 N N . VAL B 1 139 ? 2.773 -15.047 -8.781 1 98.94 139 VAL B N 1
ATOM 3131 C CA . VAL B 1 139 ? 1.504 -14.359 -8.969 1 98.94 139 VAL B CA 1
ATOM 3132 C C . VAL B 1 139 ? 1.108 -13.633 -7.684 1 98.94 139 VAL B C 1
ATOM 3134 O O . VAL B 1 139 ? 0.946 -14.266 -6.637 1 98.94 139 VAL B O 1
ATOM 3137 N N . ASN B 1 140 ? 1.021 -12.352 -7.754 1 98.94 140 ASN B N 1
ATOM 3138 C CA . ASN B 1 140 ? 0.534 -11.539 -6.645 1 98.94 140 ASN B CA 1
ATOM 3139 C C . ASN B 1 140 ? -0.919 -11.117 -6.852 1 98.94 140 ASN B C 1
ATOM 3141 O O . ASN B 1 140 ? -1.247 -10.477 -7.852 1 98.94 140 ASN B O 1
ATOM 3145 N N . ILE B 1 141 ? -1.752 -11.484 -5.922 1 98.88 141 ILE B N 1
ATOM 3146 C CA . ILE B 1 141 ? -3.184 -11.242 -6.066 1 98.88 141 ILE B CA 1
ATOM 3147 C C . ILE B 1 141 ? -3.531 -9.859 -5.516 1 98.88 141 ILE B C 1
ATOM 3149 O O . ILE B 1 141 ? -3.293 -9.578 -4.336 1 98.88 141 ILE B O 1
ATOM 3153 N N . SER B 1 142 ? -3.977 -9.047 -6.395 1 98.56 142 SER B N 1
ATOM 3154 C CA . SER B 1 142 ? -4.539 -7.75 -6.031 1 98.56 142 SER B CA 1
ATOM 3155 C C . SER B 1 142 ? -6.059 -7.746 -6.176 1 98.56 142 SER B C 1
ATOM 3157 O O . SER B 1 142 ? -6.719 -8.734 -5.844 1 98.56 142 SER B O 1
ATOM 3159 N N . SER B 1 143 ? -6.68 -6.641 -6.418 1 97.56 143 SER B N 1
ATOM 3160 C CA . SER B 1 143 ? -8.117 -6.43 -6.512 1 97.56 143 SER B CA 1
ATOM 3161 C C . SER B 1 143 ? -8.453 -5.285 -7.461 1 97.56 143 SER B C 1
ATOM 3163 O O . SER B 1 143 ? -7.59 -4.465 -7.777 1 97.56 143 SER B O 1
ATOM 3165 N N . ILE B 1 144 ? -9.664 -5.312 -7.93 1 97.06 144 ILE B N 1
ATOM 3166 C CA . ILE B 1 144 ? -10.141 -4.148 -8.664 1 97.06 144 ILE B CA 1
ATOM 3167 C C . ILE B 1 144 ? -10.109 -2.918 -7.758 1 97.06 144 ILE B C 1
ATOM 3169 O O . 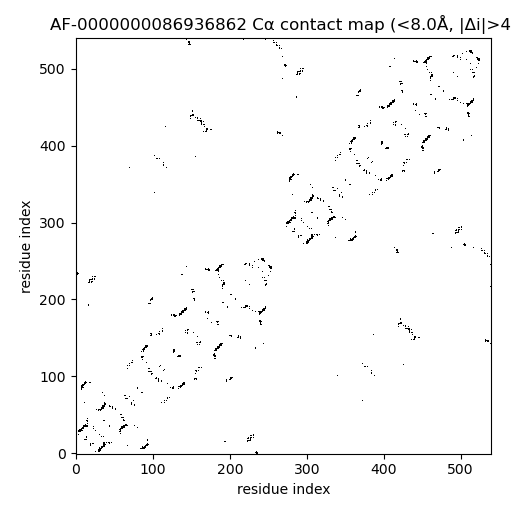ILE B 1 144 ? -10.172 -1.783 -8.234 1 97.06 144 ILE B O 1
ATOM 3173 N N . GLY B 1 145 ? -9.961 -3.131 -6.473 1 96.44 145 GLY B N 1
ATOM 3174 C CA . GLY B 1 145 ? -9.867 -2.039 -5.516 1 96.44 145 GLY B CA 1
ATOM 3175 C C . GLY B 1 145 ? -8.648 -1.155 -5.738 1 96.44 145 GLY B C 1
ATOM 3176 O O . GLY B 1 145 ? -8.602 -0.022 -5.258 1 96.44 145 GLY B O 1
ATOM 3177 N N . CYS B 1 146 ? -7.621 -1.637 -6.457 1 98.25 146 CYS B N 1
ATOM 3178 C CA . CYS B 1 146 ? -6.441 -0.829 -6.746 1 98.25 146 CYS B CA 1
ATOM 3179 C C . CYS B 1 146 ? -6.656 0.028 -7.988 1 98.25 146 CYS B C 1
ATOM 3181 O O . CYS B 1 146 ? -5.867 0.927 -8.273 1 98.25 146 CYS B O 1
ATOM 3183 N N . MET B 1 147 ? -7.777 -0.178 -8.734 1 97.56 147 MET B N 1
ATOM 3184 C CA . MET B 1 147 ? -7.961 0.418 -10.055 1 97.56 147 MET B CA 1
ATOM 3185 C C . MET B 1 147 ? -9.016 1.519 -10.016 1 97.56 147 MET B C 1
ATOM 3187 O O . MET B 1 147 ? -9.242 2.207 -11.016 1 97.56 147 MET B O 1
ATOM 3191 N N . CYS B 1 148 ? -9.672 1.661 -8.891 1 96 148 CYS B N 1
ATOM 3192 C CA . CYS B 1 148 ? -10.719 2.666 -8.75 1 96 148 CYS B CA 1
ATOM 3193 C C . CYS B 1 148 ? -10.617 3.377 -7.406 1 96 148 CYS B C 1
ATOM 3195 O O . CYS B 1 148 ? -10.117 2.809 -6.434 1 96 148 CYS B O 1
ATOM 3197 N N . GLN B 1 149 ? -11.055 4.598 -7.379 1 97 149 GLN B N 1
ATOM 3198 C CA . GLN B 1 149 ? -11.07 5.379 -6.148 1 97 149 GLN B CA 1
ATOM 3199 C C . GLN B 1 149 ? -12.5 5.699 -5.715 1 97 149 GLN B C 1
ATOM 3201 O O . GLN B 1 149 ? -13.086 6.672 -6.188 1 97 149 GLN B O 1
ATOM 3206 N N . HIS B 1 150 ? -12.969 4.883 -4.824 1 94.81 150 HIS B N 1
ATOM 3207 C CA . HIS B 1 150 ? -14.344 5.008 -4.352 1 94.81 150 HIS B CA 1
ATOM 3208 C C . HIS B 1 150 ? -14.391 5.488 -2.906 1 94.81 150 HIS B C 1
ATOM 3210 O O . HIS B 1 150 ? -13.438 5.281 -2.148 1 94.81 150 HIS B O 1
ATOM 3216 N N . ALA B 1 151 ? -15.406 6.094 -2.598 1 94.69 151 ALA B N 1
ATOM 3217 C CA . ALA B 1 151 ? -15.844 6.406 -1.241 1 94.69 151 ALA B CA 1
ATOM 3218 C C . ALA B 1 151 ? -17.359 6.371 -1.136 1 94.69 151 ALA B C 1
ATOM 3220 O O . ALA B 1 151 ? -18.062 6.844 -2.033 1 94.69 151 ALA B O 1
ATOM 3221 N N . PRO B 1 152 ? -17.984 5.762 -0.126 1 93.5 152 PRO B N 1
ATOM 3222 C CA . PRO B 1 152 ? -17.359 5 0.954 1 93.5 152 PRO B CA 1
ATOM 3223 C C . PRO B 1 152 ? -16.781 3.668 0.477 1 93.5 152 PRO B C 1
ATOM 3225 O O . PRO B 1 152 ? -17.359 3.02 -0.399 1 93.5 152 PRO B O 1
ATOM 3228 N N . ALA B 1 153 ? -15.633 3.191 1.101 1 94.06 153 ALA B N 1
ATOM 3229 C CA . ALA B 1 153 ? -14.969 1.938 0.755 1 94.06 153 ALA B CA 1
ATOM 3230 C C . ALA B 1 153 ? -14.172 1.395 1.94 1 94.06 153 ALA B C 1
ATOM 3232 O O . ALA B 1 153 ? -14.188 1.981 3.025 1 94.06 153 ALA B O 1
ATOM 3233 N N . LEU B 1 154 ? -13.664 0.18 1.8 1 96.19 154 LEU B N 1
ATOM 3234 C CA . LEU B 1 154 ? -12.594 -0.277 2.678 1 96.19 154 LEU B CA 1
ATOM 3235 C C . LEU B 1 154 ? -11.266 0.37 2.299 1 96.19 154 LEU B C 1
ATOM 3237 O O . LEU B 1 154 ? -10.508 -0.179 1.494 1 96.19 154 LEU B O 1
ATOM 3241 N N . PHE B 1 155 ? -11.047 1.515 2.887 1 98.06 155 PHE B N 1
ATOM 3242 C CA . PHE B 1 155 ? -10 2.42 2.43 1 98.06 155 PHE B CA 1
ATOM 3243 C C . PHE B 1 155 ? -8.625 1.781 2.592 1 98.06 155 PHE B C 1
ATOM 3245 O O . PHE B 1 155 ? -7.762 1.92 1.72 1 98.06 155 PHE B O 1
ATOM 3252 N N . VAL B 1 156 ? -8.391 1.093 3.775 1 98.56 156 VAL B N 1
ATOM 3253 C CA . VAL B 1 156 ? -7.09 0.483 4.047 1 98.56 156 VAL B CA 1
ATOM 3254 C C . VAL B 1 156 ? -6.852 -0.677 3.08 1 98.56 156 VAL B C 1
ATOM 3256 O O . VAL B 1 156 ? -5.758 -0.824 2.533 1 98.56 156 VAL B O 1
ATOM 3259 N N . TYR B 1 157 ? -7.898 -1.473 2.809 1 97.81 157 TYR B N 1
ATOM 3260 C CA . TYR B 1 157 ? -7.836 -2.576 1.856 1 97.81 157 TYR B CA 1
ATOM 3261 C C . TYR B 1 157 ? -7.445 -2.078 0.47 1 97.81 157 TYR B C 1
ATOM 3263 O O . TYR B 1 157 ? -6.531 -2.621 -0.156 1 97.81 157 TYR B O 1
ATOM 3271 N N . MET B 1 158 ? -8.125 -1.041 0.003 1 98.12 158 MET B N 1
ATOM 3272 C CA . MET B 1 158 ? -7.812 -0.471 -1.305 1 98.12 158 MET B CA 1
ATOM 3273 C C . MET B 1 158 ? -6.359 -0.011 -1.367 1 98.12 158 MET B C 1
ATOM 3275 O O . MET B 1 158 ? -5.699 -0.171 -2.395 1 98.12 158 MET B O 1
ATOM 3279 N N . GLY B 1 159 ? -5.883 0.547 -0.252 1 98.75 159 GLY B N 1
ATOM 3280 C CA . GLY B 1 159 ? -4.477 0.917 -0.177 1 98.75 159 GLY B CA 1
ATOM 3281 C C . GLY B 1 159 ? -3.541 -0.265 -0.332 1 98.75 159 GLY B C 1
ATOM 3282 O O . GLY B 1 159 ? -2.58 -0.206 -1.104 1 98.75 159 GLY B O 1
ATOM 3283 N N . THR B 1 160 ? -3.797 -1.376 0.378 1 98.81 160 THR B N 1
ATOM 3284 C CA . THR B 1 160 ? -2.939 -2.553 0.304 1 98.81 160 THR B CA 1
ATOM 3285 C C . THR B 1 160 ? -2.91 -3.111 -1.116 1 98.81 160 THR B C 1
ATOM 3287 O O . THR B 1 160 ? -1.854 -3.518 -1.606 1 98.81 160 THR B O 1
ATOM 3290 N N . LYS B 1 161 ? -4.066 -3.131 -1.736 1 98.81 161 LYS B N 1
ATOM 3291 C CA . LYS B 1 161 ? -4.141 -3.727 -3.066 1 98.81 161 LYS B CA 1
ATOM 3292 C C . LYS B 1 161 ? -3.479 -2.832 -4.109 1 98.81 161 LYS B C 1
ATOM 3294 O O . LYS B 1 161 ? -2.902 -3.326 -5.082 1 98.81 161 LYS B O 1
ATOM 3299 N N . SER B 1 162 ? -3.512 -1.528 -3.881 1 98.88 162 SER B N 1
ATOM 3300 C CA . SER B 1 162 ? -2.721 -0.623 -4.707 1 98.88 162 SER B CA 1
ATOM 3301 C C . SER B 1 162 ? -1.227 -0.854 -4.504 1 98.88 162 SER B C 1
ATOM 3303 O O . SER B 1 162 ? -0.447 -0.786 -5.457 1 98.88 162 SER B O 1
ATOM 3305 N N . ALA B 1 163 ? -0.841 -1.058 -3.258 1 98.94 163 ALA B N 1
ATOM 3306 C CA . ALA B 1 163 ? 0.557 -1.365 -2.967 1 98.94 163 ALA B CA 1
ATOM 3307 C C . ALA B 1 163 ? 1.001 -2.633 -3.689 1 98.94 163 ALA B C 1
ATOM 3309 O O . ALA B 1 163 ? 2.107 -2.691 -4.234 1 98.94 163 ALA B O 1
ATOM 3310 N N . VAL B 1 164 ? 0.135 -3.627 -3.74 1 98.94 164 VAL B N 1
ATOM 3311 C CA . VAL B 1 164 ? 0.432 -4.887 -4.414 1 98.94 164 VAL B CA 1
ATOM 3312 C C . VAL B 1 164 ? 0.652 -4.637 -5.906 1 98.94 164 VAL B C 1
ATOM 3314 O O . VAL B 1 164 ? 1.614 -5.141 -6.488 1 98.94 164 VAL B O 1
ATOM 3317 N N . LEU B 1 165 ? -0.234 -3.859 -6.52 1 98.94 165 LEU B N 1
ATOM 3318 C CA . LEU B 1 165 ? -0.101 -3.555 -7.938 1 98.94 165 LEU B CA 1
ATOM 3319 C C . LEU B 1 165 ? 1.234 -2.877 -8.227 1 98.94 165 LEU B C 1
ATOM 3321 O O . LEU B 1 165 ? 1.974 -3.307 -9.117 1 98.94 165 LEU B O 1
ATOM 3325 N N . GLN B 1 166 ? 1.558 -1.851 -7.465 1 98.88 166 GLN B N 1
ATOM 3326 C CA . GLN B 1 166 ? 2.768 -1.059 -7.656 1 98.88 166 GLN B CA 1
ATOM 3327 C C . GLN B 1 166 ? 4.02 -1.911 -7.461 1 98.88 166 GLN B C 1
ATOM 3329 O O . GLN B 1 166 ? 4.906 -1.923 -8.312 1 98.88 166 GLN B O 1
ATOM 3334 N N . PHE B 1 167 ? 4.059 -2.662 -6.367 1 98.88 167 PHE B N 1
ATOM 3335 C CA . PHE B 1 167 ? 5.184 -3.525 -6.02 1 98.88 167 PHE B CA 1
ATOM 3336 C C . PHE B 1 167 ? 5.418 -4.57 -7.105 1 98.88 167 PHE B C 1
ATOM 3338 O O . PHE B 1 167 ? 6.543 -4.73 -7.582 1 98.88 167 PHE B O 1
ATOM 3345 N N . SER B 1 168 ? 4.352 -5.172 -7.547 1 98.94 168 SER B N 1
ATOM 3346 C CA . SER B 1 168 ? 4.43 -6.281 -8.484 1 98.94 168 SER B CA 1
ATOM 3347 C C . SER B 1 168 ? 4.848 -5.805 -9.875 1 98.94 168 SER B C 1
ATOM 3349 O O . SER B 1 168 ? 5.688 -6.426 -10.523 1 98.94 168 SER B O 1
ATOM 3351 N N . ASN B 1 169 ? 4.223 -4.711 -10.305 1 98.88 169 ASN B N 1
ATOM 3352 C CA . ASN B 1 169 ? 4.578 -4.176 -11.617 1 98.88 169 ASN B CA 1
ATOM 3353 C C . ASN B 1 169 ? 6.043 -3.742 -11.664 1 98.88 169 ASN B C 1
ATOM 3355 O O . ASN B 1 169 ? 6.754 -4.059 -12.617 1 98.88 169 ASN B O 1
ATOM 3359 N N . CYS B 1 170 ? 6.512 -3.055 -10.594 1 98.56 170 CYS B N 1
ATOM 3360 C CA . CYS B 1 170 ? 7.879 -2.545 -10.594 1 98.56 170 CYS B CA 1
ATOM 3361 C C . CYS B 1 170 ? 8.883 -3.689 -10.586 1 98.56 170 CYS B C 1
ATOM 3363 O O . CYS B 1 170 ? 9.789 -3.736 -11.422 1 98.56 170 CYS B O 1
ATOM 3365 N N . ILE B 1 171 ? 8.711 -4.652 -9.727 1 98.44 171 ILE B N 1
ATOM 3366 C CA . ILE B 1 171 ? 9.695 -5.719 -9.57 1 98.44 171 ILE B CA 1
ATOM 3367 C C . ILE B 1 171 ? 9.602 -6.684 -10.75 1 98.44 171 ILE B C 1
ATOM 3369 O O . ILE B 1 171 ? 10.547 -7.414 -11.039 1 98.44 171 ILE B O 1
ATOM 3373 N N . GLY B 1 172 ? 8.469 -6.672 -11.508 1 98.69 172 GLY B N 1
ATOM 3374 C CA . GLY B 1 172 ? 8.273 -7.543 -12.648 1 98.69 172 GLY B CA 1
ATOM 3375 C C . GLY B 1 172 ? 8.797 -6.957 -13.945 1 98.69 172 GLY B C 1
ATOM 3376 O O . GLY B 1 172 ? 8.789 -7.621 -14.984 1 98.69 172 GLY B O 1
ATOM 3377 N N . ARG B 1 173 ? 9.25 -5.734 -13.906 1 98.06 173 ARG B N 1
ATOM 3378 C CA . ARG B 1 173 ? 9.688 -5.07 -15.133 1 98.06 173 ARG B CA 1
ATOM 3379 C C . ARG B 1 173 ? 10.883 -5.797 -15.742 1 98.06 173 ARG B C 1
ATOM 3381 O O . ARG B 1 173 ? 11.625 -6.488 -15.047 1 98.06 173 ARG B O 1
ATOM 3388 N N . GLU B 1 174 ? 11.07 -5.523 -17.016 1 97.69 174 GLU B N 1
ATOM 3389 C CA . GLU B 1 174 ? 12.055 -6.23 -17.828 1 97.69 174 GLU B CA 1
ATOM 3390 C C . GLU B 1 174 ? 13.453 -6.09 -17.25 1 97.69 174 GLU B C 1
ATOM 3392 O O . GLU B 1 174 ? 14.242 -7.043 -17.281 1 97.69 174 GLU B O 1
ATOM 3397 N N . GLU B 1 175 ? 13.773 -4.953 -16.641 1 95.56 175 GLU B N 1
ATOM 3398 C CA . GLU B 1 175 ? 15.125 -4.664 -16.156 1 95.56 175 GLU B CA 1
ATOM 3399 C C . GLU B 1 175 ? 15.516 -5.609 -15.031 1 95.56 175 GLU B C 1
ATOM 3401 O O . GLU B 1 175 ? 16.688 -5.938 -14.875 1 95.56 175 GLU B O 1
ATOM 3406 N N . TYR B 1 176 ? 14.57 -5.996 -14.289 1 96.81 176 TYR B N 1
ATOM 3407 C CA . TYR B 1 176 ? 14.836 -6.922 -13.195 1 96.81 176 TYR B CA 1
ATOM 3408 C C . TYR B 1 176 ? 14.57 -8.359 -13.625 1 96.81 176 TYR B C 1
ATOM 3410 O O . TYR B 1 176 ? 15.328 -9.273 -13.281 1 96.81 176 TYR B O 1
ATOM 3418 N N . TYR B 1 177 ? 13.602 -8.57 -14.469 1 98 177 TYR B N 1
ATOM 3419 C CA . TYR B 1 177 ? 13.211 -9.891 -14.953 1 98 177 TYR B CA 1
ATOM 3420 C C . TYR B 1 177 ? 14.336 -10.523 -15.773 1 98 177 TYR B C 1
ATOM 3422 O O . TYR B 1 177 ? 14.602 -11.719 -15.656 1 98 177 TYR B O 1
ATOM 3430 N N . SER B 1 178 ? 14.93 -9.695 -16.578 1 97.44 178 SER B N 1
ATOM 3431 C CA . SER B 1 178 ? 15.961 -10.219 -17.469 1 97.44 178 SER B CA 1
ATOM 3432 C C . SER B 1 178 ? 17.141 -10.797 -16.688 1 97.44 178 SER B C 1
ATOM 3434 O O . SER B 1 178 ? 17.859 -11.656 -17.188 1 97.44 178 SER B O 1
ATOM 3436 N N . LYS B 1 179 ? 17.281 -10.367 -15.453 1 95.69 179 LYS B N 1
ATOM 3437 C CA . LYS B 1 179 ? 18.359 -10.859 -14.602 1 95.69 179 LYS B CA 1
ATOM 3438 C C . LYS B 1 179 ? 17.922 -12.078 -13.805 1 95.69 179 LYS B C 1
ATOM 3440 O O . LYS B 1 179 ? 18.672 -13.039 -13.648 1 95.69 179 LYS B O 1
ATOM 3445 N N . THR B 1 180 ? 16.734 -12.117 -13.375 1 97.75 180 THR B N 1
ATOM 3446 C CA . THR B 1 180 ? 16.281 -13.102 -12.398 1 97.75 180 THR B CA 1
ATOM 3447 C C . THR B 1 180 ? 15.617 -14.289 -13.094 1 97.75 180 THR B C 1
ATOM 3449 O O . THR B 1 180 ? 15.602 -15.398 -12.547 1 97.75 180 THR B O 1
ATOM 3452 N N . GLY B 1 181 ? 15 -14 -14.25 1 98.31 181 GLY B N 1
ATOM 3453 C CA . GLY B 1 181 ? 14.242 -15.031 -14.938 1 98.31 181 GLY B CA 1
ATOM 3454 C C . GLY B 1 181 ? 12.977 -15.43 -14.203 1 98.31 181 GLY B C 1
ATOM 3455 O O . GLY B 1 181 ? 12.43 -16.516 -14.445 1 98.31 181 GLY B O 1
ATOM 3456 N N . VAL B 1 182 ? 12.555 -14.672 -13.258 1 98.56 182 VAL B N 1
ATOM 3457 C CA . VAL B 1 182 ? 11.328 -14.945 -12.516 1 98.56 182 VAL B CA 1
ATOM 3458 C C . VAL B 1 182 ? 10.234 -13.969 -12.945 1 98.56 182 VAL B C 1
ATOM 3460 O O . VAL B 1 182 ? 10.359 -12.758 -12.75 1 98.56 182 VAL B O 1
ATOM 3463 N N . ARG B 1 183 ? 9.164 -14.508 -13.555 1 98.38 183 ARG B N 1
ATOM 3464 C CA . ARG B 1 183 ? 8.031 -13.695 -13.992 1 98.38 183 ARG B CA 1
ATOM 3465 C C . ARG B 1 183 ? 7.148 -13.305 -12.82 1 98.38 183 ARG B C 1
ATOM 3467 O O . ARG B 1 183 ? 6.867 -14.125 -11.938 1 98.38 183 ARG B O 1
ATOM 3474 N N . ILE B 1 184 ? 6.801 -12.039 -12.805 1 98.81 184 ILE B N 1
ATOM 3475 C CA . ILE B 1 184 ? 5.863 -11.562 -11.789 1 98.81 184 ILE B CA 1
ATOM 3476 C C . ILE B 1 184 ? 4.578 -11.086 -12.461 1 98.81 184 ILE B C 1
ATOM 3478 O O . ILE B 1 184 ? 4.609 -10.211 -13.328 1 98.81 184 ILE B O 1
ATOM 3482 N N . LEU B 1 185 ? 3.438 -11.656 -12.094 1 98.88 185 LEU B N 1
ATOM 3483 C CA . LEU B 1 185 ? 2.123 -11.258 -12.586 1 98.88 185 LEU B CA 1
ATOM 3484 C C . LEU B 1 185 ? 1.275 -10.672 -11.461 1 98.88 185 LEU B C 1
ATOM 3486 O O . LEU B 1 185 ? 1.318 -11.156 -10.328 1 98.88 185 LEU B O 1
ATOM 3490 N N . THR B 1 186 ? 0.567 -9.656 -11.797 1 98.94 186 THR B N 1
ATOM 3491 C CA . THR B 1 186 ? -0.475 -9.156 -10.914 1 98.94 186 THR B CA 1
ATOM 3492 C C . THR B 1 186 ? -1.857 -9.562 -11.414 1 98.94 186 THR B C 1
ATOM 3494 O O . THR B 1 186 ? -2.191 -9.328 -12.578 1 98.94 186 THR B O 1
ATOM 3497 N N . VAL B 1 187 ? -2.629 -10.18 -10.617 1 98.94 187 VAL B N 1
ATOM 3498 C CA . VAL B 1 187 ? -4.012 -10.508 -10.945 1 98.94 187 VAL B CA 1
ATOM 3499 C C . VAL B 1 187 ? -4.961 -9.688 -10.078 1 98.94 187 VAL B C 1
ATOM 3501 O O . VAL B 1 187 ? -4.879 -9.727 -8.852 1 98.94 187 VAL B O 1
ATOM 3504 N N . CYS B 1 188 ? -5.777 -8.945 -10.695 1 98.81 188 CYS B N 1
ATOM 3505 C CA . CYS B 1 188 ? -6.797 -8.148 -10.023 1 98.81 188 CYS B CA 1
ATOM 3506 C C . CYS B 1 188 ? -8.164 -8.812 -10.117 1 98.81 188 CYS B C 1
ATOM 3508 O O . CYS B 1 188 ? -8.766 -8.859 -11.188 1 98.81 188 CYS B O 1
ATOM 3510 N N . PHE B 1 189 ? -8.656 -9.25 -9 1 98.38 189 PHE B N 1
ATOM 3511 C CA . PHE B 1 189 ? -9.961 -9.906 -8.977 1 98.38 189 PHE B CA 1
ATOM 3512 C C . PHE B 1 189 ? -11.07 -8.883 -8.789 1 98.38 189 PHE B C 1
ATOM 3514 O O . PHE B 1 189 ? -10.914 -7.914 -8.047 1 98.38 189 PHE B O 1
ATOM 3521 N N . GLY B 1 190 ? -12.172 -9.133 -9.461 1 97 190 GLY B N 1
ATOM 3522 C CA . GLY B 1 190 ? -13.414 -8.453 -9.125 1 97 190 GLY B CA 1
ATOM 3523 C C . GLY B 1 190 ? -14.07 -9 -7.871 1 97 190 GLY B C 1
ATOM 3524 O O . GLY B 1 190 ? -13.492 -9.836 -7.172 1 97 190 GLY B O 1
ATOM 3525 N N . ILE B 1 191 ? -15.25 -8.477 -7.547 1 94.38 191 ILE B N 1
ATOM 3526 C CA . ILE B 1 191 ? -16 -8.961 -6.391 1 94.38 191 ILE B CA 1
ATOM 3527 C C . ILE B 1 191 ? -16.25 -10.461 -6.527 1 94.38 191 ILE B C 1
ATOM 3529 O O . ILE B 1 191 ? -16.844 -10.906 -7.504 1 94.38 191 ILE B O 1
ATOM 3533 N N . THR B 1 192 ? -15.711 -11.164 -5.602 1 94.5 192 THR B N 1
ATOM 3534 C CA . THR B 1 192 ? -15.781 -12.617 -5.672 1 94.5 192 THR B CA 1
ATOM 3535 C C . THR B 1 192 ? -16.516 -13.188 -4.457 1 94.5 192 THR B C 1
ATOM 3537 O O . THR B 1 192 ? -16.312 -12.727 -3.334 1 94.5 192 THR B O 1
ATOM 3540 N N . LYS B 1 193 ? -17.391 -14.133 -4.648 1 88.19 193 LYS B N 1
ATOM 3541 C CA . LYS B 1 193 ? -18.141 -14.781 -3.578 1 88.19 193 LYS B CA 1
ATOM 3542 C C . LYS B 1 193 ? -17.219 -15.656 -2.721 1 88.19 193 LYS B C 1
ATOM 3544 O O . LYS B 1 193 ? -17.016 -16.828 -3.023 1 88.19 193 LYS B O 1
ATOM 3549 N N . THR B 1 194 ? -16.719 -15.148 -1.659 1 86.81 194 THR B N 1
ATOM 3550 C CA . THR B 1 194 ? -15.82 -15.836 -0.741 1 86.81 194 THR B CA 1
ATOM 3551 C C . THR B 1 194 ? -16.062 -15.383 0.695 1 86.81 194 THR B C 1
ATOM 3553 O O . THR B 1 194 ? -16.891 -14.516 0.945 1 86.81 194 THR B O 1
ATOM 3556 N N . GLY B 1 195 ? -15.305 -16.062 1.578 1 80.81 195 GLY B N 1
ATOM 3557 C CA . GLY B 1 195 ? -15.367 -15.648 2.973 1 80.81 195 GLY B CA 1
ATOM 3558 C C . GLY B 1 195 ? -14.953 -14.203 3.188 1 80.81 195 GLY B C 1
ATOM 3559 O O . GLY B 1 195 ? -15.469 -13.539 4.086 1 80.81 195 GLY B O 1
ATOM 3560 N N . ILE B 1 196 ? -14.055 -13.695 2.375 1 81.69 196 ILE B N 1
ATOM 3561 C CA . ILE B 1 196 ? -13.617 -12.312 2.482 1 81.69 196 ILE B CA 1
ATOM 3562 C C . ILE B 1 196 ? -14.805 -11.375 2.256 1 81.69 196 ILE B C 1
ATOM 3564 O O . ILE B 1 196 ? -14.984 -10.406 2.996 1 81.69 196 ILE B O 1
ATOM 3568 N N . TYR B 1 197 ? -15.578 -11.68 1.305 1 82.06 197 TYR B N 1
ATOM 3569 C CA . TYR B 1 197 ? -16.75 -10.875 0.962 1 82.06 197 TYR B CA 1
ATOM 3570 C C . TYR B 1 197 ? -17.734 -10.82 2.127 1 82.06 197 TYR B C 1
ATOM 3572 O O . TYR B 1 197 ? -18.328 -9.773 2.391 1 82.06 197 TYR B O 1
ATOM 3580 N N . ASN B 1 198 ? -17.812 -11.891 2.842 1 82.38 198 ASN B N 1
ATOM 3581 C CA . ASN B 1 198 ? -18.797 -12 3.916 1 82.38 198 ASN B CA 1
ATOM 3582 C C . ASN B 1 198 ? -18.297 -11.344 5.199 1 82.38 198 ASN B C 1
ATOM 3584 O O . ASN B 1 198 ? -19.062 -11.148 6.141 1 82.38 198 ASN B O 1
ATOM 3588 N N . ASN B 1 199 ? -17.047 -10.891 5.199 1 82.5 199 ASN B N 1
ATOM 3589 C CA . ASN B 1 199 ? -16.438 -10.414 6.441 1 82.5 199 ASN B CA 1
ATOM 3590 C C . ASN B 1 199 ? -15.891 -9 6.289 1 82.5 199 ASN B C 1
ATOM 3592 O O . ASN B 1 199 ? -14.953 -8.617 6.988 1 82.5 199 ASN B O 1
ATOM 3596 N N . LEU B 1 200 ? -16.438 -8.344 5.359 1 89.56 200 LEU B N 1
ATOM 3597 C CA . LEU B 1 200 ? -16.016 -6.961 5.168 1 89.56 200 LEU B CA 1
ATOM 3598 C C . LEU B 1 200 ? -16.453 -6.09 6.34 1 89.56 200 LEU B C 1
ATOM 3600 O O . LEU B 1 200 ? -17.641 -6.051 6.68 1 89.56 200 LEU B O 1
ATOM 3604 N N . LYS B 1 201 ? -15.531 -5.445 7.047 1 93.25 201 LYS B N 1
ATOM 3605 C CA . LYS B 1 201 ? -15.844 -4.547 8.148 1 93.25 201 LYS B CA 1
ATOM 3606 C C . LYS B 1 201 ? -15 -3.275 8.078 1 93.25 201 LYS B C 1
ATOM 3608 O O . LYS B 1 201 ? -13.781 -3.342 7.922 1 93.25 201 LYS B O 1
ATOM 3613 N N . SER B 1 202 ? -15.695 -2.176 8.164 1 95.62 202 SER B N 1
ATOM 3614 C CA . SER B 1 202 ? -15.023 -0.879 8.172 1 95.62 202 SER B CA 1
ATOM 3615 C C . SER B 1 202 ? -14.891 -0.333 9.594 1 95.62 202 SER B C 1
ATOM 3617 O O . SER B 1 202 ? -15.562 -0.805 10.508 1 95.62 202 SER B O 1
ATOM 3619 N N . PHE B 1 203 ? -14.008 0.606 9.781 1 95.44 203 PHE B N 1
ATOM 3620 C CA . PHE B 1 203 ? -13.812 1.279 11.055 1 95.44 203 PHE B CA 1
ATOM 3621 C C . PHE B 1 203 ? -14.977 2.219 11.352 1 95.44 203 PHE B C 1
ATOM 3623 O O . PHE B 1 203 ? -15.141 2.678 12.484 1 95.44 203 PHE B O 1
ATOM 3630 N N . ASP B 1 204 ? -15.789 2.561 10.414 1 95.81 204 ASP B N 1
ATOM 3631 C CA . ASP B 1 204 ? -16.906 3.494 10.5 1 95.81 204 ASP B CA 1
ATOM 3632 C C . ASP B 1 204 ? -18.219 2.812 10.125 1 95.81 204 ASP B C 1
ATOM 3634 O O . ASP B 1 204 ? -18.391 2.371 8.984 1 95.81 204 ASP B O 1
ATOM 3638 N N . GLU B 1 205 ? -19.141 2.773 11.008 1 91.75 205 GLU B N 1
ATOM 3639 C CA . GLU B 1 205 ? -20.406 2.09 10.812 1 91.75 205 GLU B CA 1
ATOM 3640 C C . GLU B 1 205 ? -21.172 2.672 9.617 1 91.75 205 GLU B C 1
ATOM 3642 O O . GLU B 1 205 ? -21.891 1.951 8.922 1 91.75 205 GLU B O 1
ATOM 3647 N N . ASN B 1 206 ? -21.016 3.965 9.406 1 90.88 206 ASN B N 1
ATOM 3648 C CA . ASN B 1 206 ? -21.688 4.59 8.266 1 90.88 206 ASN B CA 1
ATOM 3649 C C . ASN B 1 206 ? -21.156 4.043 6.941 1 90.88 206 ASN B C 1
ATOM 3651 O O . ASN B 1 206 ? -21.922 3.918 5.977 1 90.88 206 ASN B O 1
ATOM 3655 N N . ILE B 1 207 ? -19.844 3.746 6.922 1 93.38 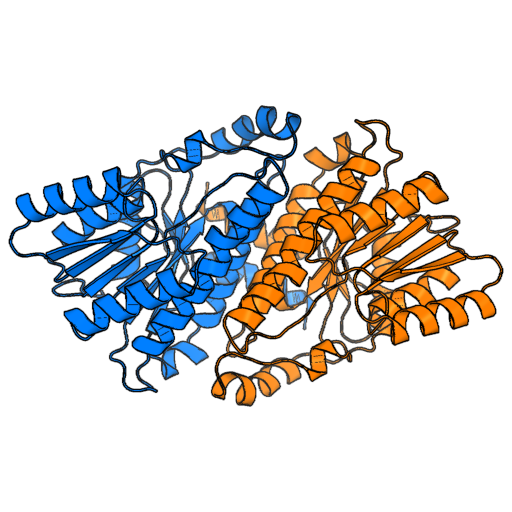207 ILE B N 1
ATOM 3656 C CA . ILE B 1 207 ? -19.25 3.145 5.734 1 93.38 207 ILE B CA 1
ATOM 3657 C C . ILE B 1 207 ? -19.828 1.741 5.527 1 93.38 207 ILE B C 1
ATOM 3659 O O . ILE B 1 207 ? -20.125 1.345 4.398 1 93.38 207 ILE B O 1
ATOM 3663 N N . ASN B 1 208 ? -19.984 0.985 6.613 1 90.88 208 ASN B N 1
ATOM 3664 C CA . ASN B 1 208 ? -20.547 -0.359 6.523 1 90.88 208 ASN B CA 1
ATOM 3665 C C . ASN B 1 208 ? -21.938 -0.349 5.879 1 90.88 208 ASN B C 1
ATOM 3667 O O . ASN B 1 208 ? -22.266 -1.234 5.086 1 90.88 208 ASN B O 1
ATOM 3671 N N . LYS B 1 209 ? -22.688 0.654 6.184 1 87.19 209 LYS B N 1
ATOM 3672 C CA . LYS B 1 209 ? -24.062 0.765 5.699 1 87.19 209 LYS B CA 1
ATOM 3673 C C . LYS B 1 209 ? -24.094 1.13 4.215 1 87.19 209 LYS B C 1
ATOM 3675 O O . LYS B 1 209 ? -24.938 0.634 3.467 1 87.19 209 LYS B O 1
ATOM 3680 N N . ASP B 1 210 ? -23.094 1.919 3.824 1 90.19 210 ASP B N 1
ATOM 3681 C CA . ASP B 1 210 ? -23.141 2.516 2.492 1 90.19 210 ASP B CA 1
ATOM 3682 C C . ASP B 1 210 ? -22.297 1.726 1.503 1 90.19 210 ASP B C 1
ATOM 3684 O O . ASP B 1 210 ? -22.469 1.841 0.289 1 90.19 210 ASP B O 1
ATOM 3688 N N . MET B 1 211 ? -21.375 0.95 2.074 1 88.44 211 MET B N 1
ATOM 3689 C CA . MET B 1 211 ? -20.391 0.284 1.23 1 88.44 211 MET B CA 1
ATOM 3690 C C . MET B 1 211 ? -21.062 -0.688 0.267 1 88.44 211 MET B C 1
ATOM 3692 O O . MET B 1 211 ? -20.594 -0.883 -0.854 1 88.44 211 MET B O 1
ATOM 3696 N N . GLN B 1 212 ? -22.172 -1.274 0.724 1 85.62 212 GLN B N 1
ATOM 3697 C CA . GLN B 1 212 ? -22.891 -2.242 -0.101 1 85.62 212 GLN B CA 1
ATOM 3698 C C . GLN B 1 212 ? -23.344 -1.615 -1.418 1 85.62 212 GLN B C 1
ATOM 3700 O O . GLN B 1 212 ? -23.375 -2.287 -2.453 1 85.62 212 GLN B O 1
ATOM 3705 N N . GLN B 1 213 ? -23.625 -0.351 -1.357 1 87.81 213 GLN B N 1
ATOM 3706 C CA . GLN B 1 213 ? -24.047 0.35 -2.562 1 87.81 213 GLN B CA 1
ATOM 3707 C C . GLN B 1 213 ? -22.938 0.392 -3.604 1 87.81 213 GLN B C 1
ATOM 3709 O O . GLN B 1 213 ? -23.203 0.29 -4.805 1 87.81 213 GLN B O 1
ATOM 3714 N N . ILE B 1 214 ? -21.75 0.557 -3.141 1 87.06 214 ILE B N 1
ATOM 3715 C CA . ILE B 1 214 ? -20.594 0.604 -4.039 1 87.06 214 ILE B CA 1
ATOM 3716 C C . ILE B 1 214 ? -20.297 -0.797 -4.562 1 87.06 214 ILE B C 1
ATOM 3718 O O . ILE B 1 214 ? -20.016 -0.977 -5.75 1 87.06 214 ILE B O 1
ATOM 3722 N N . ILE B 1 215 ? -20.375 -1.792 -3.719 1 86.94 215 ILE B N 1
ATOM 3723 C CA . ILE B 1 215 ? -20.109 -3.18 -4.09 1 86.94 215 ILE B CA 1
ATOM 3724 C C . ILE B 1 215 ? -21.094 -3.615 -5.168 1 86.94 215 ILE B C 1
ATOM 3726 O O . ILE B 1 215 ? -20.734 -4.348 -6.094 1 86.94 215 ILE B O 1
ATOM 3730 N N . ASP B 1 216 ? -22.266 -3.082 -5.086 1 88.12 216 ASP B N 1
ATOM 3731 C CA . ASP B 1 216 ? -23.344 -3.473 -5.992 1 88.12 216 ASP B CA 1
ATOM 3732 C C . ASP B 1 216 ? -23.094 -2.943 -7.402 1 88.12 216 ASP B C 1
ATOM 3734 O O . ASP B 1 216 ? -23.75 -3.381 -8.359 1 88.12 216 ASP B O 1
ATOM 3738 N N . LEU B 1 217 ? -22.172 -2.037 -7.465 1 88 217 LEU B N 1
ATOM 3739 C CA . LEU B 1 217 ? -21.859 -1.49 -8.781 1 88 217 LEU B CA 1
ATOM 3740 C C . LEU B 1 217 ? -21.109 -2.518 -9.625 1 88 217 LEU B C 1
ATOM 3742 O O . LEU B 1 217 ? -21.016 -2.365 -10.852 1 88 217 LEU B O 1
ATOM 3746 N N . TYR B 1 218 ? -20.516 -3.535 -9.016 1 91 218 TYR B N 1
ATOM 3747 C CA . TYR B 1 218 ? -19.688 -4.512 -9.727 1 91 218 TYR B CA 1
ATOM 3748 C C . TYR B 1 218 ? -20.312 -5.902 -9.648 1 91 218 TYR B C 1
ATOM 3750 O O . TYR B 1 218 ? -20.719 -6.348 -8.578 1 91 218 TYR B O 1
ATOM 3758 N N . PRO B 1 219 ? -20.391 -6.555 -10.797 1 92.56 219 PRO B N 1
ATOM 3759 C CA . PRO B 1 219 ? -20.969 -7.902 -10.781 1 92.56 219 PRO B CA 1
ATOM 3760 C C . PRO B 1 219 ? -20.109 -8.891 -9.977 1 92.56 219 PRO B C 1
ATOM 3762 O O . PRO B 1 219 ? -18.875 -8.867 -10.07 1 92.56 219 PRO B O 1
ATOM 3765 N N . MET B 1 220 ? -20.781 -9.703 -9.227 1 94.12 220 MET B N 1
ATOM 3766 C CA . MET B 1 220 ? -20.109 -10.75 -8.445 1 94.12 220 MET B CA 1
ATOM 3767 C C . MET B 1 220 ? -19.656 -11.891 -9.352 1 94.12 220 MET B C 1
ATOM 3769 O O . MET B 1 220 ? -20.297 -12.18 -10.367 1 94.12 220 MET B O 1
ATOM 3773 N N . GLN B 1 221 ? -18.516 -12.555 -9.031 1 97.06 221 GLN B N 1
ATOM 3774 C CA . GLN B 1 221 ? -18.078 -13.742 -9.758 1 97.06 221 GLN B CA 1
ATOM 3775 C C . GLN B 1 221 ? -17.875 -14.922 -8.805 1 97.06 221 GLN B C 1
ATOM 3777 O O . GLN B 1 221 ? -17.734 -14.727 -7.598 1 97.06 221 GLN B O 1
ATOM 3782 N N . SER B 1 222 ? -17.891 -16.125 -9.375 1 97.25 222 SER B N 1
ATOM 3783 C CA . SER B 1 222 ? -17.641 -17.328 -8.586 1 97.25 222 SER B CA 1
ATOM 3784 C C . SER B 1 222 ? -16.141 -17.5 -8.312 1 97.25 222 SER B C 1
ATOM 3786 O O . SER B 1 222 ? -15.305 -17 -9.07 1 97.25 222 SER B O 1
ATOM 3788 N N . LYS B 1 223 ? -15.805 -18.141 -7.191 1 97.25 223 LYS B N 1
ATOM 3789 C CA . LYS B 1 223 ? -14.406 -18.438 -6.906 1 97.25 223 LYS B CA 1
ATOM 3790 C C . LYS B 1 223 ? -13.797 -19.328 -7.988 1 97.25 223 LYS B C 1
ATOM 3792 O O . LYS B 1 223 ? -12.609 -19.219 -8.297 1 97.25 223 LYS B O 1
ATOM 3797 N N . GLU B 1 224 ? -14.594 -20.172 -8.648 1 96.94 224 GLU B N 1
ATOM 3798 C CA . GLU B 1 224 ? -14.141 -21.031 -9.734 1 96.94 224 GLU B CA 1
ATOM 3799 C C . GLU B 1 224 ? -13.734 -20.219 -10.961 1 96.94 224 GLU B C 1
ATOM 3801 O O . GLU B 1 224 ? -12.68 -20.469 -11.555 1 96.94 224 GLU B O 1
ATOM 3806 N N . SER B 1 225 ? -14.633 -19.266 -11.297 1 97.88 225 SER B N 1
ATOM 3807 C CA . SER B 1 225 ? -14.312 -18.406 -12.422 1 97.88 225 SER B CA 1
ATOM 3808 C C . SER B 1 225 ? -13.055 -17.594 -12.156 1 97.88 225 SER B C 1
ATOM 3810 O O . SER B 1 225 ? -12.227 -17.406 -13.047 1 97.88 225 SER B O 1
ATOM 3812 N N . ALA B 1 226 ? -12.906 -17.141 -10.938 1 98.25 226 ALA B N 1
ATOM 3813 C CA . ALA B 1 226 ? -11.727 -16.375 -10.555 1 98.25 226 ALA B CA 1
ATOM 3814 C C . ALA B 1 226 ? -10.453 -17.188 -10.727 1 98.25 226 ALA B C 1
ATOM 3816 O O . ALA B 1 226 ? -9.5 -16.75 -11.359 1 98.25 226 ALA B O 1
ATOM 3817 N N . ALA B 1 227 ? -10.453 -18.406 -10.203 1 98.25 227 ALA B N 1
ATOM 3818 C CA . ALA B 1 227 ? -9.273 -19.266 -10.289 1 98.25 227 ALA B CA 1
ATOM 3819 C C . ALA B 1 227 ? -8.953 -19.625 -11.734 1 98.25 227 ALA B C 1
ATOM 3821 O O . ALA B 1 227 ? -7.789 -19.578 -12.148 1 98.25 227 ALA B O 1
ATOM 3822 N N . LYS B 1 228 ? -10 -19.938 -12.531 1 97.94 228 LYS B N 1
ATOM 3823 C CA . LYS B 1 228 ? -9.805 -20.281 -13.938 1 97.94 228 LYS B CA 1
ATOM 3824 C C . LYS B 1 228 ? -9.188 -19.109 -14.703 1 97.94 228 LYS B C 1
ATOM 3826 O O . LYS B 1 228 ? -8.281 -19.297 -15.508 1 97.94 228 LYS B O 1
ATOM 3831 N N . GLY B 1 229 ? -9.758 -17.906 -14.477 1 98.38 229 GLY B N 1
ATOM 3832 C CA . GLY B 1 229 ? -9.203 -16.719 -15.102 1 98.38 229 GLY B CA 1
ATOM 3833 C C . GLY B 1 229 ? -7.754 -16.469 -14.734 1 98.38 229 GLY B C 1
ATOM 3834 O O . GLY B 1 229 ? -6.945 -16.094 -15.586 1 98.38 229 GLY B O 1
ATOM 3835 N N . ALA B 1 230 ? -7.434 -16.672 -13.477 1 98.5 230 ALA B N 1
ATOM 3836 C CA . ALA B 1 230 ? -6.059 -16.469 -13.023 1 98.5 230 ALA B CA 1
ATOM 3837 C C . ALA B 1 230 ? -5.109 -17.469 -13.68 1 98.5 230 ALA B C 1
ATOM 3839 O O . ALA B 1 230 ? -3.98 -17.125 -14.031 1 98.5 230 ALA B O 1
ATOM 3840 N N . ILE B 1 231 ? -5.531 -18.719 -13.828 1 98.25 231 ILE B N 1
ATOM 3841 C CA . ILE B 1 231 ? -4.711 -19.734 -14.477 1 98.25 231 ILE B CA 1
ATOM 3842 C C . ILE B 1 231 ? -4.484 -19.359 -15.938 1 98.25 231 ILE B C 1
ATOM 3844 O O . ILE B 1 231 ? -3.383 -19.531 -16.469 1 98.25 231 ILE B O 1
ATOM 3848 N N . GLU B 1 232 ? -5.535 -18.812 -16.609 1 98.06 232 GLU B N 1
ATOM 3849 C CA . GLU B 1 232 ? -5.359 -18.297 -17.969 1 98.06 232 GLU B CA 1
ATOM 3850 C C . GLU B 1 232 ? -4.285 -17.219 -18.016 1 98.06 232 GLU B C 1
ATOM 3852 O O . GLU B 1 232 ? -3.434 -17.219 -18.906 1 98.06 232 GLU B O 1
ATOM 3857 N N . ALA B 1 233 ? -4.336 -16.312 -17.062 1 98.5 233 ALA B N 1
ATOM 3858 C CA . ALA B 1 233 ? -3.342 -15.25 -16.984 1 98.5 233 ALA B CA 1
ATOM 3859 C C . ALA B 1 233 ? -1.94 -15.82 -16.781 1 98.5 233 ALA B C 1
ATOM 3861 O O . ALA B 1 233 ? -0.98 -15.344 -17.391 1 98.5 233 ALA B O 1
ATOM 3862 N N . ILE B 1 234 ? -1.812 -16.828 -15.906 1 98.56 234 ILE B N 1
ATOM 3863 C CA . ILE B 1 234 ? -0.524 -17.453 -15.617 1 98.56 234 ILE B CA 1
ATOM 3864 C C . ILE B 1 234 ? 0.047 -18.078 -16.891 1 98.56 234 ILE B C 1
ATOM 3866 O O . ILE B 1 234 ? 1.242 -17.938 -17.172 1 98.56 234 ILE B O 1
ATOM 3870 N N . LYS B 1 235 ? -0.743 -18.688 -17.719 1 98.19 235 LYS B N 1
ATOM 3871 C CA . LYS B 1 235 ? -0.298 -19.391 -18.922 1 98.19 235 LYS B CA 1
ATOM 3872 C C . LYS B 1 235 ? 0.078 -18.406 -20.016 1 98.19 235 LYS B C 1
ATOM 3874 O O . LYS B 1 235 ? 0.91 -18.703 -20.875 1 98.19 235 LYS B O 1
ATOM 3879 N N . LYS B 1 236 ? -0.459 -17.141 -19.922 1 98.06 236 LYS B N 1
ATOM 3880 C CA . LYS B 1 236 ? -0.307 -16.25 -21.062 1 98.06 236 LYS B CA 1
ATOM 3881 C C . LYS B 1 236 ? 0.524 -15.023 -20.688 1 98.06 236 LYS B C 1
ATOM 3883 O O . LYS B 1 236 ? 1.1 -14.367 -21.562 1 98.06 236 LYS B O 1
ATOM 3888 N N . GLY B 1 237 ? 0.568 -14.703 -19.438 1 98.5 237 GLY B N 1
ATOM 3889 C CA . GLY B 1 237 ? 1.041 -13.391 -19.016 1 98.5 237 GLY B CA 1
ATOM 3890 C C . GLY B 1 237 ? 2.553 -13.258 -19.062 1 98.5 237 GLY B C 1
ATOM 3891 O O . GLY B 1 237 ? 3.273 -14.188 -18.703 1 98.5 237 GLY B O 1
ATOM 3892 N N . GLU B 1 238 ? 3.035 -12.102 -19.469 1 98.31 238 GLU B N 1
ATOM 3893 C CA . GLU B 1 238 ? 4.449 -11.75 -19.391 1 98.31 238 GLU B CA 1
ATOM 3894 C C . GLU B 1 238 ? 4.789 -11.109 -18.047 1 98.31 238 GLU B C 1
ATOM 3896 O O . GLU B 1 238 ? 3.896 -10.664 -17.328 1 98.31 238 GLU B O 1
ATOM 3901 N N . SER B 1 239 ? 6.082 -11.102 -17.766 1 98.69 239 SER B N 1
ATOM 3902 C CA . SER B 1 239 ? 6.477 -10.5 -16.5 1 98.69 239 SER B CA 1
ATOM 3903 C C . SER B 1 239 ? 6.066 -9.031 -16.438 1 98.69 239 SER B C 1
ATOM 3905 O O . SER B 1 239 ? 6.195 -8.305 -17.422 1 98.69 239 SER B O 1
ATOM 3907 N N . GLY B 1 240 ? 5.578 -8.609 -15.305 1 98.69 240 GLY B N 1
ATOM 3908 C CA . GLY B 1 240 ? 5.18 -7.23 -15.086 1 98.69 240 GLY B CA 1
ATOM 3909 C C . GLY B 1 240 ? 3.77 -6.934 -15.555 1 98.69 240 GLY B C 1
ATOM 3910 O O . GLY B 1 240 ? 3.275 -5.816 -15.391 1 98.69 240 GLY B O 1
ATOM 3911 N N . SER B 1 241 ? 3.07 -7.941 -16.125 1 98.81 241 SER B N 1
ATOM 3912 C CA . SER B 1 241 ? 1.735 -7.699 -16.656 1 98.81 241 SER B CA 1
ATOM 3913 C C . SER B 1 241 ? 0.687 -7.695 -15.555 1 98.81 241 SER B C 1
ATOM 3915 O O . SER B 1 241 ? 0.916 -8.242 -14.469 1 98.81 241 SER B O 1
ATOM 3917 N N . THR B 1 242 ? -0.372 -7.031 -15.773 1 98.94 242 THR B N 1
ATOM 3918 C CA . THR B 1 242 ? -1.538 -6.953 -14.898 1 98.94 242 THR B CA 1
ATOM 3919 C C . THR B 1 242 ? -2.768 -7.539 -15.586 1 98.94 242 THR B C 1
ATOM 3921 O O . THR B 1 242 ? -3.061 -7.203 -16.734 1 98.94 242 THR B O 1
ATOM 3924 N N . TRP B 1 243 ? -3.473 -8.383 -14.906 1 98.94 243 TRP B N 1
ATOM 3925 C CA . TRP B 1 243 ? -4.613 -9.094 -15.477 1 98.94 243 TRP B CA 1
ATOM 3926 C C . TRP B 1 243 ? -5.863 -8.875 -14.625 1 98.94 243 TRP B C 1
ATOM 3928 O O . TRP B 1 243 ? -5.809 -8.969 -13.398 1 98.94 243 TRP B O 1
ATOM 3938 N N . LEU B 1 244 ? -6.93 -8.555 -15.281 1 98.75 244 LEU B N 1
ATOM 3939 C CA . LEU B 1 244 ? -8.234 -8.414 -14.656 1 98.75 244 LEU B CA 1
ATOM 3940 C C . LEU B 1 244 ? -9.055 -9.695 -14.812 1 98.75 244 LEU B C 1
ATOM 3942 O O . LEU B 1 244 ? -9.203 -10.211 -15.922 1 98.75 244 LEU B O 1
ATOM 3946 N N . VAL B 1 245 ? -9.492 -10.242 -13.742 1 98.69 245 VAL B N 1
ATOM 3947 C CA . VAL B 1 245 ? -10.406 -11.383 -13.703 1 98.69 245 VAL B CA 1
ATOM 3948 C C . VAL B 1 245 ? -11.672 -11 -12.93 1 98.69 245 VAL B C 1
ATOM 3950 O O . VAL B 1 245 ? -11.648 -10.922 -11.695 1 98.69 245 VAL B O 1
ATOM 3953 N N . ALA B 1 246 ? -12.695 -10.75 -13.656 1 97.62 246 ALA B N 1
ATOM 3954 C CA . ALA B 1 246 ? -13.914 -10.234 -13.031 1 97.62 246 ALA B CA 1
ATOM 3955 C C . ALA B 1 246 ? -15.156 -10.688 -13.797 1 97.62 246 ALA B C 1
ATOM 3957 O O . ALA B 1 246 ? -15.062 -11.086 -14.961 1 97.62 246 ALA B O 1
ATOM 3958 N N . LYS B 1 247 ? -16.297 -10.781 -13.102 1 96.12 247 LYS B N 1
ATOM 3959 C CA . LYS B 1 247 ? -17.656 -10.906 -13.633 1 96.12 247 LYS B CA 1
ATOM 3960 C C . LYS B 1 247 ? -17.828 -12.203 -14.414 1 96.12 247 LYS B C 1
ATOM 3962 O O . LYS B 1 247 ? -18.516 -12.234 -15.438 1 96.12 247 LYS B O 1
ATOM 3967 N N . ASP B 1 248 ? -17.125 -13.18 -14.055 1 97.19 248 ASP B N 1
ATOM 3968 C CA . ASP B 1 248 ? -17.203 -14.516 -14.633 1 97.19 248 ASP B CA 1
ATOM 3969 C C . ASP B 1 248 ? -16.844 -14.5 -16.125 1 97.19 248 ASP B C 1
ATOM 3971 O O . ASP B 1 248 ? -17.438 -15.242 -16.906 1 97.19 248 ASP B O 1
ATOM 3975 N N . SER B 1 249 ? -16 -13.531 -16.453 1 95.94 249 SER B N 1
ATOM 3976 C CA . SER B 1 249 ? -15.5 -13.422 -17.828 1 95.94 249 SER B CA 1
ATOM 3977 C C . SER B 1 249 ? -14.047 -13.883 -17.922 1 95.94 249 SER B C 1
ATOM 3979 O O . SER B 1 249 ? -13.375 -14.039 -16.906 1 95.94 249 SER B O 1
ATOM 3981 N N . PRO B 1 250 ? -13.578 -14.242 -19.156 1 96.31 250 PRO B N 1
ATOM 3982 C CA . PRO B 1 250 ? -12.164 -14.594 -19.312 1 96.31 250 PRO B CA 1
ATOM 3983 C C . PRO B 1 250 ? -11.234 -13.492 -18.797 1 96.31 250 PRO B C 1
ATOM 3985 O O . PRO B 1 250 ? -11.602 -12.32 -18.797 1 96.31 250 PRO B O 1
ATOM 3988 N N . ALA B 1 251 ? -10.086 -13.875 -18.375 1 98.19 251 ALA B N 1
ATOM 3989 C CA . ALA B 1 251 ? -9.086 -12.914 -17.906 1 98.19 251 ALA B CA 1
ATOM 3990 C C . ALA B 1 251 ? -8.766 -11.898 -19 1 98.19 251 ALA B C 1
ATOM 3992 O O . ALA B 1 251 ? -8.695 -12.242 -20.188 1 98.19 251 ALA B O 1
ATOM 3993 N N . VAL B 1 252 ? -8.578 -10.688 -18.656 1 98.44 252 VAL B N 1
ATOM 3994 C CA . VAL B 1 252 ? -8.25 -9.609 -19.594 1 98.44 252 VAL B CA 1
ATOM 3995 C C . VAL B 1 252 ? -6.898 -9 -19.219 1 98.44 252 VAL B C 1
ATOM 3997 O O . VAL B 1 252 ? -6.672 -8.625 -18.078 1 98.44 252 VAL B O 1
ATOM 4000 N N . ASP B 1 253 ? -5.996 -9.031 -20.219 1 98.69 253 ASP B N 1
ATOM 4001 C CA . ASP B 1 253 ? -4.734 -8.32 -20.031 1 98.69 253 ASP B CA 1
ATOM 4002 C C . ASP B 1 253 ? -4.949 -6.809 -20.031 1 98.69 253 ASP B C 1
ATOM 4004 O O . ASP B 1 253 ? -5.273 -6.215 -21.062 1 98.69 253 ASP B O 1
ATOM 4008 N N . VAL B 1 254 ? -4.727 -6.18 -18.859 1 98.75 254 VAL B N 1
ATOM 4009 C CA . VAL B 1 254 ? -4.988 -4.746 -18.766 1 98.75 254 VAL B CA 1
ATOM 4010 C C . VAL B 1 254 ? -3.67 -3.992 -18.594 1 98.75 254 VAL B C 1
ATOM 4012 O O . VAL B 1 254 ? -3.648 -2.893 -18.031 1 98.75 254 VAL B O 1
ATOM 4015 N N . THR B 1 255 ? -2.578 -4.582 -18.969 1 98.69 255 THR B N 1
ATOM 4016 C CA . THR B 1 255 ? -1.247 -4 -18.844 1 98.69 255 THR B CA 1
ATOM 4017 C C . THR B 1 255 ? -1.173 -2.658 -19.562 1 98.69 255 THR B C 1
ATOM 4019 O O . THR B 1 255 ? -0.557 -1.713 -19.062 1 98.69 255 THR B O 1
ATOM 4022 N N . SER B 1 256 ? -1.764 -2.604 -20.719 1 98.5 256 SER B N 1
ATOM 4023 C CA . SER B 1 256 ? -1.736 -1.365 -21.484 1 98.5 256 SER B CA 1
ATOM 4024 C C . SER B 1 256 ? -2.441 -0.235 -20.75 1 98.5 256 SER B C 1
ATOM 4026 O O . SER B 1 256 ? -1.983 0.909 -20.766 1 98.5 256 SER B O 1
ATOM 4028 N N . ASN B 1 257 ? -3.59 -0.519 -20.094 1 98.62 257 ASN B N 1
ATOM 4029 C CA . ASN B 1 257 ? -4.285 0.475 -19.281 1 98.62 257 ASN B CA 1
ATOM 4030 C C . ASN B 1 257 ? -3.416 0.972 -18.141 1 98.62 257 ASN B C 1
ATOM 4032 O O . ASN B 1 257 ? -3.35 2.174 -17.875 1 98.62 257 ASN B O 1
ATOM 4036 N N . VAL B 1 258 ? -2.732 0.063 -17.484 1 98.75 258 VAL B N 1
ATOM 4037 C CA . VAL B 1 258 ? -1.865 0.406 -16.359 1 98.75 258 VAL B CA 1
ATOM 4038 C C . VAL B 1 258 ? -0.72 1.293 -16.844 1 98.75 258 VAL B C 1
ATOM 4040 O O . VAL B 1 258 ? -0.432 2.33 -16.25 1 98.75 258 VAL B O 1
ATOM 4043 N N . ASN B 1 259 ? -0.112 0.871 -17.969 1 98.38 259 ASN B N 1
ATOM 4044 C CA . ASN B 1 259 ? 0.994 1.651 -18.516 1 98.38 259 ASN B CA 1
ATOM 4045 C C . ASN B 1 259 ? 0.549 3.059 -18.906 1 98.38 259 ASN B C 1
ATOM 4047 O O . ASN B 1 259 ? 1.26 4.031 -18.656 1 98.38 259 ASN B O 1
ATOM 4051 N N . LYS B 1 260 ? -0.604 3.191 -19.516 1 98.5 260 LYS B N 1
ATOM 4052 C CA . LYS B 1 260 ? -1.143 4.492 -19.906 1 98.5 260 LYS B CA 1
ATOM 4053 C C . LYS B 1 260 ? -1.434 5.355 -18.688 1 98.5 260 LYS B C 1
ATOM 4055 O O . LYS B 1 260 ? -1.166 6.559 -18.688 1 98.5 260 LYS B O 1
ATOM 4060 N N . ALA B 1 261 ? -2.01 4.738 -17.656 1 98.75 261 ALA B N 1
ATOM 4061 C CA . ALA B 1 261 ? -2.312 5.465 -16.438 1 98.75 261 ALA B CA 1
ATOM 4062 C C . ALA B 1 261 ? -1.041 6.016 -15.797 1 98.75 261 ALA B C 1
ATOM 4064 O O . ALA B 1 261 ? -1 7.172 -15.375 1 98.75 261 ALA B O 1
ATOM 4065 N N . TYR B 1 262 ? -0.028 5.246 -15.75 1 98.44 262 TYR B N 1
ATOM 4066 C CA . TYR B 1 262 ? 1.198 5.68 -15.086 1 98.44 262 TYR B CA 1
ATOM 4067 C C . TYR B 1 262 ? 1.96 6.68 -15.953 1 98.44 262 TYR B C 1
ATOM 4069 O O . TYR B 1 262 ? 2.73 7.492 -15.438 1 98.44 262 TYR B O 1
ATOM 4077 N N . LYS B 1 263 ? 1.779 6.594 -17.266 1 98.19 263 LYS B N 1
ATOM 4078 C CA . LYS B 1 263 ? 2.311 7.66 -18.125 1 98.19 263 LYS B CA 1
ATOM 4079 C C . LYS B 1 263 ? 1.685 9.008 -17.766 1 98.19 263 LYS B C 1
ATOM 4081 O O . LYS B 1 263 ? 2.383 10.016 -17.688 1 98.19 263 LYS B O 1
ATOM 4086 N N . ILE B 1 264 ? 0.405 9.039 -17.5 1 98.44 264 ILE B N 1
ATOM 4087 C CA . ILE B 1 264 ? -0.313 10.25 -17.141 1 98.44 264 ILE B CA 1
ATOM 4088 C C . ILE B 1 264 ? 0.124 10.711 -15.742 1 98.44 264 ILE B C 1
ATOM 4090 O O . ILE B 1 264 ? 0.367 11.898 -15.523 1 98.44 264 ILE B O 1
ATOM 4094 N N . LEU B 1 265 ? 0.29 9.758 -14.805 1 98.25 265 LEU B N 1
ATOM 4095 C CA . LEU B 1 265 ? 0.695 10.07 -13.438 1 98.25 265 LEU B CA 1
ATOM 4096 C C . LEU B 1 265 ? 2.086 10.695 -13.414 1 98.25 265 LEU B C 1
ATOM 4098 O O . LEU B 1 265 ? 2.367 11.562 -12.586 1 98.25 265 LEU B O 1
ATOM 4102 N N . SER B 1 266 ? 2.922 10.258 -14.312 1 97 266 SER B N 1
ATOM 4103 C CA . SER B 1 266 ? 4.324 10.656 -14.242 1 97 266 SER B CA 1
ATOM 4104 C C . SER B 1 266 ? 4.574 11.922 -15.055 1 97 266 SER B C 1
ATOM 4106 O O . SER B 1 266 ? 5.664 12.5 -14.992 1 97 266 SER B O 1
ATOM 4108 N N . GLU B 1 267 ? 3.607 12.383 -15.766 1 96.5 267 GLU B N 1
ATOM 4109 C CA . GLU B 1 267 ? 3.75 13.531 -16.656 1 96.5 267 GLU B CA 1
ATOM 4110 C C . GLU B 1 267 ? 4.285 14.75 -15.914 1 96.5 267 GLU B C 1
ATOM 4112 O O . GLU B 1 267 ? 5.18 15.445 -16.406 1 96.5 267 GLU B O 1
ATOM 4117 N N . PRO B 1 268 ? 3.811 15 -14.727 1 94.69 268 PRO B N 1
ATOM 4118 C CA . PRO B 1 268 ? 4.258 16.219 -14.055 1 94.69 268 PRO B CA 1
ATOM 4119 C C . PRO B 1 268 ? 5.672 16.094 -13.492 1 94.69 268 PRO B C 1
ATOM 4121 O O . PRO B 1 268 ? 6.242 17.078 -13.023 1 94.69 268 PRO B O 1
ATOM 4124 N N . LEU B 1 269 ? 6.215 14.93 -13.484 1 92 269 LEU B N 1
ATOM 4125 C CA . LEU B 1 269 ? 7.539 14.703 -12.906 1 92 269 LEU B CA 1
ATOM 4126 C C . LEU B 1 269 ? 8.633 15.195 -13.852 1 92 269 LEU B C 1
ATOM 4128 O O . LEU B 1 269 ? 9.781 15.352 -13.453 1 92 269 LEU B O 1
ATOM 4132 N N . VAL B 1 270 ? 8.352 15.398 -15.172 1 81.5 270 VAL B N 1
ATOM 4133 C CA . VAL B 1 270 ? 9.32 15.805 -16.188 1 81.5 270 VAL B CA 1
ATOM 4134 C C . VAL B 1 270 ? 9.234 17.312 -16.422 1 81.5 270 VAL B C 1
ATOM 4136 O O . VAL B 1 270 ? 8.172 17.906 -16.25 1 81.5 270 VAL B O 1
#

Sequence (540 aa):
MYDLKDKVVIITGGANGIGESFVQNLLEEDIKFIAILDTDVEAGEMLQDKMMTEYANSKVKFIQCDVTVDEELFGAFDDVVKEIGYIDLVINNAGIANESDPKAIRKEVEVNYIALVNGTLKSLELMRKDKGGNGGTIVNISSIGCMCQHAPALFVYMGTKSAVLQFSNCIGREEYYSKTGVRILTVCFGITKTGIYNNLKSFDENINKDMQQIIDLYPMQSKESAAKGAIEAIKKGESGSTWLVAKDSPAVDVTSNVNKAYKILSEPLVMYDLKDKVVIITGGANGIGESFVQNLLEEDIKFIAILDTDVEAGEMLQDKMMTEYANSKVKFIQCDVTVDEELFGAFDDVVKEIGYIDLVINNAGIANESDPKAIRKEVEVNYIALVNGTLKSLELMRKDKGGNGGTIVNISSIGCMCQHAPALFVYMGTKSAVLQFSNCIGREEYYSKTGVRILTVCFGITKTGIYNNLKSFDENINKDMQQIIDLYPMQSKESAAKGAIEAIKKGESGSTWLVAKDSPAVDVTSNVNKAYKILSEPLV

InterPro domains:
  IPR002347 Short-chain dehydrogenase/reductase SDR [PF00106] (7-201)
  IPR002347 Short-chain dehydrogenase/reductase SDR [PR00080] (85-96)
  IPR002347 Short-chain dehydrogenase/reductase SDR [PR00080] (136-144)
  IPR002347 Short-chain dehydrogenase/reductase SDR [PR00080] (157-176)
  IPR002347 Short-chain dehydrogenase/reductase SDR [PR00081] (8-25)
  IPR002347 Short-chain dehydrogenase/reductase SDR [PR00081] (85-96)
  IPR002347 Short-chain dehydrogenase/reductase SDR [PR00081] (130-146)
  IPR002347 Short-chain dehydrogenase/reductase SDR [PR00081] (157-176)
  IPR002347 Short-chain dehydrogenase/reductase SDR [PR00081] (180-197)
  IPR036291 NAD(P)-binding domain superfamily [SSF51735] (3-245)